Protein AF-A0A7H5EWX8-F1 (afdb_monomer_lite)

Radius of gyration: 34.71 Å; chains: 1; bounding box: 110×54×89 Å

Foldseek 3Di:
DDDDDDDDDDDDDDDDDDDPDDPPDDDPPAPQDDVQLLCVLLLFQWKWKFKDFPLGTPDTDTDHALFPVVRHGADQLFKFFQFQLLQVLLLLLVLLCVQVVLFDQQQQLVVQPNDPLCNVPPLSRRDGLLQLQFQQSQWAQDDPPGTDRVDRGPPAHHHHLPSQQSSQVSSCSSVVHHPFVSCVVPPCVVLVQVSKGQAADPVNVPRYRAADESNHGDPDDDGHHGGRSRTRMMGGNVSVVSRVLCLLVQPSGDPVSSCQQQDFSHDHPPDDAWGGGRSWIWGQDPVGIKTKDWRDPQRKIKIKIDDSVRSIIMIMITRYNSVLLSVVSVCVVSVVDDPSVSVVVPDHHSVPDDGDPQFDLDPAQWAAQDPVDPRNSTHGNDWGADSPSSGTIDGDPDDADQFEEEEEDDAQFADQQCVLLVLLCVLLRHHYFYEYQQQPWGHHNNPDTDGGPYYLVRDDQGLEYEFGDGPCCRQLVDPSNLVSVLVNPVRQAYEYAAVRVSSCVSVVNQALEEWEHAQVCQVVSCVVRVNGHYDRQFQWEAPRHYIYGYDDNSSNLSSLQVSCVRVNNVSSCVSCVVVVNNPDDNPSGHYDDDD

Secondary structure (DSSP, 8-state):
----------------------------SS----HHHHHHHTT-SEEEEEEEETTEEEEEEEEEBS-TTT-PBP-TT-BEE-GGGHHHHHHHHHHHHHHTTS--TTSBGGGT---TTTTTSGGGGG-BHHHHHTT-S---SS-SSS---SS-TTSS----HHHHHHHHHHHHHHHTS-HHHHHIIIIITTTT-TT-BSS--TTHHHHBPPPEETTEE-S-----SS--TTT--EE-HHHHHHHHHHHHTTTTS-HHHHHHHHS--B--TT-SSEEE-SSSEEEEETTEEEEEEEEEETTEEEEEEEETTTTEEEEEEESBTTGGGGHHHHHHHTT----HHHHHTTPPPGGGS---TT-BSS--SEEEPP-SSGGGG-EESS-EE-TTT-PEEEE-SSSPP--EEEEE--TTB-HHHHHHHHHHHHHTT-EEEEE-SSSSPEESSSS-EE--SB-TTTPPP-SEEEE--BSTHHHHT-HHHHHHHHTTTT-SEEEEEGGGHHHHHHTTTTTT-EE---GGGHHHHHHH-TTSEE-SS-SEEE-SSEEEE-SSTHHHHHHHHHHHHHH-HHHHHHHHHHTT-TTPPTT-SEEPPP-

pLDDT: mean 86.32, std 18.25, range [23.39, 98.88]

Sequence (595 aa):
MFPLRTTTFLLLPLLFTLLPGTCVRAQNGGPSPSVDRLIHAASIPGFQGVYFEDGEIVTSLTRGITDADTRRSVTPNTVFSAASLSKPLLAYLTLQLVDAGQMDLDVPLVQYFNYPDVAKDDRHREVTARMVLSHTTGLPNWRDDDLQFRRAPGKKFGYSGEGFVWLQRVVEHLSGKDLQTLAQEKIFTPFGMEHSSFVWKEAFEQDFARPHKVGEPLTVNHKPEYANAAHSLKTTAEDYARFLMALAEGKGLSATSLTNLLTIQSTPKGSEFVHWGLGVGLQESDGGTQFWHWGDNYAFKAYFTVDAEAKRGLVYFANDYNGLSITPDVTDLAQMGSQLGWEWADYKYYKDLPRPKTAINATLPFRCVPCNQSCDTLTYREGGYCYHCGMELIQYEGEPKQYTIAFYLQNGVEVLDFAGPMEVFAYAGFEVFTVSKTRAPIQSQGILTIVPDHDLESAPEADILAFFGGNSGVAADDPDVINWVKARDEADYYFSVCTGAFVLGEAGMLEGQTATTFHRALDRLEERFPNTTVLRDARFVDNGRVITTAGISAGIDGALHLVAKLRGEEAAKRVARYMEYDKWTPGEGVILKEN

Structure (mmCIF, N/CA/C/O backbone):
data_AF-A0A7H5EWX8-F1
#
_entry.id   AF-A0A7H5EWX8-F1
#
loop_
_atom_site.group_PDB
_atom_site.id
_atom_site.type_symbol
_atom_site.label_atom_id
_atom_site.label_alt_id
_atom_site.label_comp_id
_atom_site.label_asym_id
_atom_site.label_entity_id
_atom_site.label_seq_id
_atom_site.pdbx_PDB_ins_code
_atom_site.Cartn_x
_atom_site.Cartn_y
_atom_site.Cartn_z
_atom_site.occupancy
_atom_site.B_iso_or_equiv
_atom_site.auth_seq_id
_atom_site.auth_comp_id
_atom_site.auth_asym_id
_atom_site.auth_atom_id
_atom_site.pdbx_PDB_model_num
ATOM 1 N N . MET A 1 1 ? 79.263 29.250 15.985 1.00 33.47 1 MET A N 1
ATOM 2 C CA . MET A 1 1 ? 78.976 29.377 17.430 1.00 33.47 1 MET A CA 1
ATOM 3 C C . MET A 1 1 ? 77.483 29.625 17.591 1.00 33.47 1 MET A C 1
ATOM 5 O O . MET A 1 1 ? 76.962 30.500 16.918 1.00 33.47 1 MET A O 1
ATOM 9 N N . PHE A 1 2 ? 76.826 28.787 18.393 1.00 36.31 2 PHE A N 1
ATOM 10 C CA . PHE A 1 2 ? 75.406 28.801 18.800 1.00 36.31 2 PHE A CA 1
ATOM 11 C C . PHE A 1 2 ? 74.928 30.182 19.328 1.00 36.31 2 PHE A C 1
ATOM 13 O O . PHE A 1 2 ? 75.788 30.940 19.779 1.00 36.31 2 PHE A O 1
ATOM 20 N N . PRO A 1 3 ? 73.611 30.526 19.311 1.00 41.50 3 PRO A N 1
ATOM 21 C CA . PRO A 1 3 ? 72.613 29.795 20.106 1.00 41.50 3 PRO A CA 1
ATOM 22 C C . PRO A 1 3 ? 71.207 29.582 19.513 1.00 41.50 3 PRO A C 1
ATOM 24 O O . PRO A 1 3 ? 70.765 30.223 18.563 1.00 41.50 3 PRO A O 1
ATOM 27 N N . LEU A 1 4 ? 70.530 28.624 20.156 1.00 33.00 4 LEU A N 1
ATOM 28 C CA . LEU A 1 4 ? 69.146 28.196 19.996 1.00 33.00 4 LEU A CA 1
ATOM 29 C C . LEU A 1 4 ? 68.149 29.366 20.063 1.00 33.00 4 LEU A C 1
ATOM 31 O O . LEU A 1 4 ? 68.252 30.225 20.939 1.00 33.00 4 LEU A O 1
ATOM 35 N N . ARG A 1 5 ? 67.108 29.315 19.223 1.00 33.00 5 ARG A N 1
ATOM 36 C CA . ARG A 1 5 ? 65.834 30.001 19.467 1.00 33.00 5 ARG A CA 1
ATOM 37 C C . ARG A 1 5 ? 64.713 28.974 19.584 1.00 33.00 5 ARG A C 1
ATOM 39 O O . ARG A 1 5 ? 64.455 28.199 18.671 1.00 33.00 5 ARG A O 1
ATOM 46 N N . THR A 1 6 ? 64.100 28.995 20.755 1.00 32.72 6 THR A N 1
ATOM 47 C CA . THR A 1 6 ? 62.894 28.302 21.199 1.00 32.72 6 THR A CA 1
ATOM 48 C C . THR A 1 6 ? 61.713 28.581 20.268 1.00 32.72 6 THR A C 1
ATOM 50 O O . THR A 1 6 ? 61.380 29.735 20.005 1.00 32.72 6 THR A O 1
ATOM 53 N N . THR A 1 7 ? 61.067 27.524 19.778 1.00 32.69 7 THR A N 1
ATOM 54 C CA . THR A 1 7 ? 59.803 27.598 19.034 1.00 32.69 7 THR A CA 1
ATOM 55 C C . THR A 1 7 ? 58.649 27.455 20.024 1.00 32.69 7 THR A C 1
ATOM 57 O O . THR A 1 7 ? 58.449 26.387 20.597 1.00 32.69 7 THR A O 1
ATOM 60 N N . THR A 1 8 ? 57.896 28.530 20.245 1.00 31.61 8 THR A N 1
ATOM 61 C CA . THR A 1 8 ? 56.629 28.497 20.987 1.00 31.61 8 THR A CA 1
ATOM 62 C C . THR A 1 8 ? 55.515 28.183 19.990 1.00 31.61 8 THR A C 1
ATOM 64 O O . THR A 1 8 ? 55.168 29.034 19.174 1.00 31.61 8 THR A O 1
ATOM 67 N N . PHE A 1 9 ? 54.972 26.965 20.015 1.00 29.56 9 PHE A N 1
ATOM 68 C CA . PHE A 1 9 ? 53.756 26.623 19.273 1.00 29.56 9 PHE A CA 1
ATOM 69 C C . PHE A 1 9 ? 52.531 27.097 20.067 1.00 29.56 9 PHE A C 1
ATOM 71 O O . PHE A 1 9 ? 52.294 26.644 21.186 1.00 29.56 9 PHE A O 1
ATOM 78 N N . LEU A 1 10 ? 51.758 28.015 19.485 1.00 29.58 10 LEU A N 1
ATOM 79 C CA . LEU A 1 10 ? 50.400 28.335 19.924 1.00 29.58 10 LEU A CA 1
ATOM 80 C C . LEU A 1 10 ? 49.482 27.147 19.593 1.00 29.58 10 LEU A C 1
ATOM 82 O O . LEU A 1 10 ? 49.271 26.831 18.424 1.00 29.58 10 LEU A O 1
ATOM 86 N N . LEU A 1 11 ? 48.933 26.502 20.622 1.00 28.73 11 LEU A N 1
ATOM 87 C CA . LEU A 1 11 ? 47.839 25.538 20.505 1.00 28.73 11 LEU A CA 1
ATOM 88 C C . LEU A 1 11 ? 46.521 26.300 20.292 1.00 28.73 11 LEU A C 1
ATOM 90 O O . LEU A 1 11 ? 46.000 26.914 21.221 1.00 28.73 11 LEU A O 1
ATOM 94 N N . LEU A 1 12 ? 45.986 26.255 19.069 1.00 28.25 12 LEU A N 1
ATOM 95 C CA . LEU A 1 12 ? 44.577 26.548 18.793 1.00 28.25 12 LEU A CA 1
ATOM 96 C C . LEU A 1 12 ? 43.733 25.341 19.249 1.00 28.25 12 LEU A C 1
ATOM 98 O O . LEU A 1 12 ? 44.067 24.216 18.868 1.00 28.25 12 LEU A O 1
ATOM 102 N N . PRO A 1 13 ? 42.636 25.517 20.005 1.00 29.23 13 PRO A N 1
ATOM 103 C CA . PRO A 1 13 ? 41.723 24.418 20.277 1.00 29.23 13 PRO A CA 1
ATOM 104 C C . PRO A 1 13 ? 40.891 24.139 19.016 1.00 29.23 13 PRO A C 1
ATOM 106 O O . PRO A 1 13 ? 40.099 24.978 18.588 1.00 29.23 13 PRO A O 1
ATOM 109 N N . LEU A 1 14 ? 41.075 22.963 18.408 1.00 29.45 14 LEU A N 1
ATOM 110 C CA . LEU A 1 14 ? 40.146 22.439 17.407 1.00 29.45 14 LEU A CA 1
ATOM 111 C C . LEU A 1 14 ? 38.845 22.038 18.115 1.00 29.45 14 LEU A C 1
ATOM 113 O O . LEU A 1 14 ? 38.812 21.078 18.885 1.00 29.45 14 LEU A O 1
ATOM 117 N N . LEU A 1 15 ? 37.778 22.783 17.836 1.00 27.58 15 LEU A N 1
ATOM 118 C CA . LEU A 1 15 ? 36.404 22.382 18.115 1.00 27.58 15 LEU A CA 1
ATOM 119 C C . LEU A 1 15 ? 36.091 21.142 17.257 1.00 27.58 15 LEU A C 1
ATOM 121 O O . LEU A 1 15 ? 35.953 21.248 16.040 1.00 27.58 15 LEU A O 1
ATOM 125 N N . PHE A 1 16 ? 35.998 19.966 17.878 1.00 26.80 16 PHE A N 1
ATOM 126 C CA . PHE A 1 16 ? 35.422 18.780 17.245 1.00 26.80 16 PHE A CA 1
ATOM 127 C C . PHE A 1 16 ? 33.897 18.934 17.247 1.00 26.80 16 PHE A C 1
ATOM 129 O O . PHE A 1 16 ? 33.240 18.714 18.263 1.00 26.80 16 PHE A O 1
ATOM 136 N N . THR A 1 17 ? 33.322 19.332 16.115 1.00 29.05 17 THR A N 1
ATOM 137 C CA . THR A 1 17 ? 31.894 19.148 15.858 1.00 29.05 17 THR A CA 1
ATOM 138 C C . THR A 1 17 ? 31.647 17.663 15.595 1.00 29.05 17 THR A C 1
ATOM 140 O O . THR A 1 17 ? 31.994 17.124 14.547 1.00 29.05 17 THR A O 1
ATOM 143 N N . LEU A 1 18 ? 31.079 16.981 16.590 1.00 28.73 18 LEU A N 1
ATOM 144 C CA . LEU A 1 18 ? 30.515 15.640 16.450 1.00 28.73 18 LEU A CA 1
ATOM 145 C C . LEU A 1 18 ? 29.303 15.719 15.511 1.00 28.73 18 LEU A C 1
ATOM 147 O O . LEU A 1 18 ? 28.210 16.094 15.926 1.00 28.73 18 LEU A O 1
ATOM 151 N N . LEU A 1 19 ? 29.509 15.389 14.238 1.00 28.83 19 LEU A N 1
ATOM 152 C CA . LEU A 1 19 ? 28.422 15.009 13.339 1.00 28.83 19 LEU A CA 1
ATOM 153 C C . LEU A 1 19 ? 27.905 13.625 13.777 1.00 28.83 19 LEU A C 1
ATOM 155 O O . LEU A 1 19 ? 28.728 12.731 13.999 1.00 28.83 19 LEU A O 1
ATOM 159 N N . PRO A 1 20 ? 26.584 13.417 13.922 1.00 28.72 20 PRO A N 1
ATOM 160 C CA . PRO A 1 20 ? 26.044 12.099 14.215 1.00 28.72 20 PRO A CA 1
ATOM 161 C C . PRO A 1 20 ? 26.358 11.169 13.040 1.00 28.72 20 PRO A C 1
ATOM 163 O O . PRO A 1 20 ? 25.996 11.437 11.895 1.00 28.72 20 PRO A O 1
ATOM 166 N N . GLY A 1 21 ? 27.078 10.086 13.330 1.00 26.52 21 GLY A N 1
ATOM 167 C CA . GLY A 1 21 ? 27.364 9.035 12.367 1.00 26.52 21 GLY A CA 1
ATOM 168 C C . GLY A 1 21 ? 26.065 8.368 11.936 1.00 26.52 21 GLY A C 1
ATOM 169 O O . GLY A 1 21 ? 25.479 7.591 12.685 1.00 26.52 21 GLY A O 1
ATOM 170 N N . THR A 1 22 ? 25.622 8.660 10.717 1.00 28.00 22 THR A N 1
ATOM 171 C CA . THR A 1 22 ? 24.598 7.878 10.032 1.00 28.00 22 THR A CA 1
ATOM 172 C C . THR A 1 22 ? 25.166 6.490 9.777 1.00 28.00 22 THR A C 1
ATOM 174 O O . THR A 1 22 ? 26.030 6.300 8.918 1.00 28.00 22 THR A O 1
ATOM 177 N N . CYS A 1 23 ? 24.701 5.513 10.547 1.00 23.39 23 CYS A N 1
ATOM 178 C CA . CYS A 1 23 ? 24.925 4.107 10.263 1.00 23.39 23 CYS A CA 1
ATOM 179 C C . CYS A 1 23 ? 24.131 3.768 8.990 1.00 23.39 23 CYS A C 1
ATOM 181 O O . CYS A 1 23 ? 22.933 3.495 9.045 1.00 23.39 23 CYS A O 1
ATOM 183 N N . VAL A 1 24 ? 24.774 3.865 7.824 1.00 26.06 24 VAL A N 1
ATOM 184 C CA . VAL A 1 24 ? 24.198 3.413 6.554 1.00 26.06 24 VAL A CA 1
ATOM 185 C C . VAL A 1 24 ? 24.156 1.890 6.602 1.00 26.06 24 VAL A C 1
ATOM 187 O O . VAL A 1 24 ? 25.162 1.206 6.417 1.00 26.06 24 VAL A O 1
ATOM 190 N N . ARG A 1 25 ? 22.976 1.353 6.909 1.00 25.70 25 ARG A N 1
ATOM 191 C CA . ARG A 1 25 ? 22.674 -0.070 6.775 1.00 25.70 25 ARG A CA 1
ATOM 192 C C . ARG A 1 25 ? 22.778 -0.415 5.288 1.00 25.70 25 ARG A C 1
ATOM 194 O O . ARG A 1 25 ? 22.134 0.232 4.466 1.00 25.70 25 ARG A O 1
ATOM 201 N N . ALA A 1 26 ? 23.606 -1.402 4.949 1.00 24.80 26 ALA A N 1
ATOM 202 C CA . ALA A 1 26 ? 23.754 -1.905 3.588 1.00 24.80 26 ALA A CA 1
ATOM 203 C C . ALA A 1 26 ? 22.376 -2.284 3.017 1.00 24.80 26 ALA A C 1
ATOM 205 O O . ALA A 1 26 ? 21.754 -3.249 3.464 1.00 24.80 26 ALA A O 1
ATOM 206 N N . GLN A 1 27 ? 21.885 -1.495 2.061 1.00 27.73 27 GLN A N 1
ATOM 207 C CA . GLN A 1 27 ? 20.705 -1.836 1.280 1.00 27.73 27 GLN A CA 1
ATOM 208 C C . GLN A 1 27 ? 21.144 -2.818 0.196 1.00 27.73 27 GLN A C 1
ATOM 210 O O . GLN A 1 27 ? 21.982 -2.500 -0.645 1.00 27.73 27 GLN A O 1
ATOM 215 N N . ASN A 1 28 ? 20.600 -4.034 0.238 1.00 28.86 28 ASN A N 1
ATOM 216 C CA . ASN A 1 28 ? 20.711 -4.986 -0.860 1.00 28.86 28 ASN A CA 1
ATOM 217 C C . ASN A 1 28 ? 20.189 -4.309 -2.138 1.00 28.86 28 ASN A C 1
ATOM 219 O O . ASN A 1 28 ? 19.021 -3.926 -2.192 1.00 28.86 28 ASN A O 1
ATOM 223 N N . GLY A 1 29 ? 21.069 -4.134 -3.128 1.00 26.72 29 GLY A N 1
ATOM 224 C CA . GLY A 1 29 ? 20.870 -3.337 -4.344 1.00 26.72 29 GLY A CA 1
ATOM 225 C C . GLY A 1 29 ? 19.868 -3.910 -5.350 1.00 26.72 29 GLY A C 1
ATOM 226 O O . GLY A 1 29 ? 20.226 -4.209 -6.484 1.00 26.72 29 GLY A O 1
ATOM 227 N N . GLY A 1 30 ? 18.607 -4.050 -4.945 1.00 26.92 30 GLY A N 1
ATOM 228 C CA . GLY A 1 30 ? 17.463 -4.122 -5.852 1.00 26.92 30 GLY A CA 1
ATOM 229 C C . GLY A 1 30 ? 16.828 -2.736 -6.043 1.00 26.92 30 GLY A C 1
ATOM 230 O O . GLY A 1 30 ? 17.059 -1.834 -5.237 1.00 26.92 30 GLY A O 1
ATOM 231 N N . PRO A 1 31 ? 16.010 -2.519 -7.088 1.00 34.41 31 PRO A N 1
ATOM 232 C CA . PRO A 1 31 ? 15.241 -1.282 -7.214 1.00 34.41 31 PRO A CA 1
ATOM 233 C C . PRO A 1 31 ? 14.299 -1.117 -6.008 1.00 34.41 31 PRO A C 1
ATOM 235 O O . PRO A 1 31 ? 13.549 -2.049 -5.718 1.00 34.41 31 PRO A O 1
ATOM 238 N N . SER A 1 32 ? 14.269 0.058 -5.358 1.00 38.84 32 SER A N 1
ATOM 239 C CA . SER A 1 32 ? 13.333 0.371 -4.258 1.00 38.84 32 SER A CA 1
ATOM 240 C C . SER A 1 32 ? 11.912 -0.067 -4.624 1.00 38.84 32 SER A C 1
ATOM 242 O O . SER A 1 32 ? 11.487 0.249 -5.739 1.00 38.84 32 SER A O 1
ATOM 244 N N . PRO A 1 33 ? 11.197 -0.837 -3.785 1.00 56.09 33 PRO A N 1
ATOM 245 C CA . PRO A 1 33 ? 9.881 -1.361 -4.141 1.00 56.09 33 PRO A CA 1
ATOM 246 C C . PRO A 1 33 ? 8.909 -0.212 -4.447 1.00 56.09 33 PRO A C 1
ATOM 248 O O . PRO A 1 33 ? 8.940 0.819 -3.796 1.00 56.09 33 PRO A O 1
ATOM 251 N N . SER A 1 34 ? 8.054 -0.350 -5.458 1.00 79.50 34 SER A N 1
ATOM 252 C CA . SER A 1 34 ? 6.847 0.479 -5.569 1.00 79.50 34 SER A CA 1
ATOM 253 C C . SER A 1 34 ? 5.681 -0.308 -4.983 1.00 79.50 34 SER A C 1
ATOM 255 O O . SER A 1 34 ? 5.715 -1.540 -4.994 1.00 79.50 34 SER A O 1
ATOM 257 N N . VAL A 1 35 ? 4.625 0.365 -4.519 1.00 83.56 35 VAL A N 1
ATOM 258 C CA . VAL A 1 35 ? 3.410 -0.335 -4.064 1.00 83.56 35 VAL A CA 1
ATOM 259 C C . VAL A 1 35 ? 2.872 -1.269 -5.155 1.00 83.56 35 VAL A C 1
ATOM 261 O O . VAL A 1 35 ? 2.474 -2.385 -4.843 1.00 83.56 35 VAL A O 1
ATOM 264 N N . ASP A 1 36 ? 2.984 -0.883 -6.430 1.00 78.88 36 ASP A N 1
ATOM 265 C CA . ASP A 1 36 ? 2.676 -1.729 -7.594 1.00 78.88 36 ASP A CA 1
ATOM 266 C C . ASP A 1 36 ? 3.410 -3.074 -7.586 1.00 78.88 36 ASP A C 1
ATOM 268 O O . ASP A 1 36 ? 2.811 -4.133 -7.785 1.00 78.88 36 ASP A O 1
ATOM 272 N N . ARG A 1 37 ? 4.712 -3.051 -7.290 1.00 77.06 37 ARG A N 1
ATOM 273 C CA . ARG A 1 37 ? 5.516 -4.272 -7.190 1.00 77.06 37 ARG A CA 1
ATOM 274 C C . ARG A 1 37 ? 5.138 -5.102 -5.971 1.00 77.06 37 ARG A C 1
ATOM 276 O O . ARG A 1 37 ? 5.120 -6.326 -6.068 1.00 77.06 37 ARG A O 1
ATOM 283 N N . LEU A 1 38 ? 4.801 -4.459 -4.854 1.00 85.69 38 LEU A N 1
ATOM 284 C CA . LEU A 1 38 ? 4.395 -5.144 -3.625 1.00 85.69 38 LEU A CA 1
ATOM 285 C C . LEU A 1 38 ? 3.068 -5.881 -3.797 1.00 85.69 38 LEU A C 1
ATOM 287 O O . LEU A 1 38 ? 2.997 -7.076 -3.512 1.00 85.69 38 LEU A O 1
ATOM 291 N N . ILE A 1 39 ? 2.036 -5.203 -4.310 1.00 86.56 39 ILE A N 1
ATOM 292 C CA . ILE A 1 39 ? 0.724 -5.827 -4.520 1.00 86.56 39 ILE A CA 1
ATOM 293 C C . ILE A 1 39 ? 0.817 -6.967 -5.532 1.00 86.56 39 ILE A C 1
ATOM 295 O O . ILE A 1 39 ? 0.199 -8.010 -5.336 1.00 86.56 39 ILE A O 1
ATOM 299 N N . HIS A 1 40 ? 1.654 -6.822 -6.562 1.00 78.69 40 HIS A N 1
ATOM 300 C CA . HIS A 1 40 ? 1.853 -7.876 -7.540 1.00 78.69 40 HIS A CA 1
ATOM 301 C C . HIS A 1 40 ? 2.589 -9.075 -6.930 1.00 78.69 40 HIS A C 1
ATOM 303 O O . HIS A 1 40 ? 2.107 -10.204 -7.015 1.00 78.69 40 HIS A O 1
ATOM 309 N N . ALA A 1 41 ? 3.717 -8.844 -6.250 1.00 77.62 41 ALA A N 1
ATOM 310 C CA . ALA A 1 41 ? 4.499 -9.901 -5.606 1.00 77.62 41 ALA A CA 1
ATOM 311 C C . ALA A 1 41 ? 3.682 -10.682 -4.565 1.00 77.62 41 ALA A C 1
ATOM 313 O O . ALA A 1 41 ? 3.824 -11.898 -4.450 1.00 77.62 41 ALA A O 1
ATOM 314 N N . ALA A 1 42 ? 2.790 -9.998 -3.848 1.00 85.31 42 ALA A N 1
ATOM 315 C CA . ALA A 1 42 ? 1.895 -10.600 -2.870 1.00 85.31 42 ALA A CA 1
ATOM 316 C C . ALA A 1 42 ? 0.583 -11.141 -3.469 1.00 85.31 42 ALA A C 1
ATOM 318 O O . ALA A 1 42 ? -0.224 -11.699 -2.729 1.00 85.31 42 ALA A O 1
ATOM 319 N N . SER A 1 43 ? 0.358 -11.023 -4.784 1.00 85.38 43 SER A N 1
ATOM 320 C CA . SER A 1 43 ? -0.892 -11.435 -5.452 1.00 85.38 43 SER A CA 1
ATOM 321 C C . SER A 1 43 ? -2.145 -10.798 -4.841 1.00 85.38 43 SER A C 1
ATOM 323 O O . SER A 1 43 ? -3.154 -11.465 -4.633 1.00 85.38 43 SER A O 1
ATOM 325 N N . ILE A 1 44 ? -2.062 -9.505 -4.531 1.00 90.81 44 ILE A N 1
ATOM 326 C CA . ILE A 1 44 ? -3.157 -8.682 -4.017 1.00 90.81 44 ILE A CA 1
ATOM 327 C C . ILE A 1 44 ? -3.848 -8.014 -5.218 1.00 90.81 44 ILE A C 1
ATOM 329 O O . ILE A 1 44 ? -3.225 -7.161 -5.855 1.00 90.81 44 ILE A O 1
ATOM 333 N N . PRO A 1 45 ? -5.109 -8.357 -5.547 1.00 89.56 45 PRO A N 1
ATOM 334 C CA . PRO A 1 45 ? -5.773 -7.820 -6.733 1.00 89.56 45 PRO A CA 1
ATOM 335 C C . PRO A 1 45 ? -6.068 -6.335 -6.662 1.00 89.56 45 PRO A C 1
ATOM 337 O O . PRO A 1 45 ? -5.914 -5.668 -7.673 1.00 89.56 45 PRO A O 1
ATOM 340 N N . GLY A 1 46 ? -6.487 -5.818 -5.512 1.00 93.69 46 GLY A N 1
ATOM 341 C CA . GLY A 1 46 ? -6.940 -4.444 -5.340 1.00 93.69 46 GLY A CA 1
ATOM 342 C C . GLY A 1 46 ? -6.411 -3.824 -4.054 1.00 93.69 46 GLY A C 1
ATOM 343 O O . GLY A 1 46 ? -6.421 -4.444 -2.988 1.00 93.69 46 GLY A O 1
ATOM 344 N N . PHE A 1 47 ? -5.963 -2.576 -4.165 1.00 96.94 47 PHE A N 1
ATOM 345 C CA . PHE A 1 47 ? -5.339 -1.825 -3.084 1.00 96.94 47 PHE A CA 1
ATOM 346 C C . PHE A 1 47 ? -5.747 -0.349 -3.129 1.00 96.94 47 PHE A C 1
ATOM 348 O O . PHE A 1 47 ? -5.734 0.279 -4.191 1.00 96.94 47 PHE A O 1
ATOM 355 N N . GLN A 1 48 ? -6.046 0.214 -1.961 1.00 97.75 48 GLN A N 1
ATOM 356 C CA . GLN A 1 48 ? -6.097 1.656 -1.729 1.00 97.75 48 GLN A CA 1
ATOM 357 C C . GLN A 1 48 ? -5.164 2.026 -0.584 1.00 97.75 48 GLN A C 1
ATOM 359 O O . GLN A 1 48 ? -5.222 1.388 0.460 1.00 97.75 48 GLN A O 1
ATOM 364 N N . GLY A 1 49 ? -4.370 3.082 -0.732 1.00 97.69 49 GLY A N 1
ATOM 365 C CA . GLY A 1 49 ? -3.510 3.592 0.332 1.00 97.69 49 GLY A CA 1
ATOM 366 C C . GLY A 1 49 ? -3.436 5.110 0.323 1.00 97.69 49 GLY A C 1
ATOM 367 O O . GLY A 1 49 ? -3.450 5.725 -0.739 1.00 97.69 49 GLY A O 1
ATOM 368 N N . VAL A 1 50 ? -3.354 5.704 1.507 1.00 98.25 50 VAL A N 1
ATOM 369 C CA . VAL A 1 50 ? -3.227 7.145 1.706 1.00 98.25 50 VAL A CA 1
ATOM 370 C C . VAL A 1 50 ? -2.096 7.419 2.684 1.00 98.25 50 VAL A C 1
ATOM 372 O O . VAL A 1 50 ? -2.077 6.856 3.778 1.00 98.25 50 VAL A O 1
ATOM 375 N N . TYR A 1 51 ? -1.183 8.300 2.282 1.00 98.00 51 TYR A N 1
ATOM 376 C CA . TYR A 1 51 ? -0.218 8.949 3.163 1.00 98.00 51 TYR A CA 1
ATOM 377 C C . TYR A 1 51 ? -0.636 10.408 3.352 1.00 98.00 51 TYR A C 1
ATOM 379 O O . TYR A 1 51 ? -0.964 11.102 2.382 1.00 98.00 51 TYR A O 1
ATOM 387 N N . PHE A 1 52 ? -0.639 10.857 4.600 1.00 97.56 52 PHE A N 1
ATOM 388 C CA . PHE A 1 52 ? -0.986 12.218 4.978 1.00 97.56 52 PHE A CA 1
ATOM 389 C C . PHE A 1 52 ? 0.075 12.804 5.904 1.00 97.56 52 PHE A C 1
ATOM 391 O O . PHE A 1 52 ? 0.727 12.074 6.652 1.00 97.56 52 PHE A O 1
ATOM 398 N N . GLU A 1 53 ? 0.215 14.122 5.865 1.00 96.25 53 GLU A N 1
ATOM 399 C CA . GLU A 1 53 ? 1.162 14.891 6.667 1.00 96.25 53 GLU A CA 1
ATOM 400 C C . GLU A 1 53 ? 0.598 16.297 6.885 1.00 96.25 53 GLU A C 1
ATOM 402 O O . GLU A 1 53 ? -0.062 16.846 6.003 1.00 96.25 53 GLU A O 1
ATOM 407 N N . ASP A 1 54 ? 0.795 16.852 8.080 1.00 94.12 54 ASP A N 1
ATOM 408 C CA . ASP A 1 54 ? 0.340 18.195 8.462 1.00 94.12 54 ASP A CA 1
ATOM 409 C C . ASP A 1 54 ? -1.159 18.462 8.209 1.00 94.12 54 ASP A C 1
ATOM 411 O O . ASP A 1 54 ? -1.576 19.580 7.906 1.00 94.12 54 ASP A O 1
ATOM 415 N N . GLY A 1 55 ? -1.988 17.427 8.383 1.00 91.88 55 GLY A N 1
ATOM 416 C CA . GLY A 1 55 ? -3.444 17.516 8.232 1.00 91.88 55 GLY A CA 1
ATOM 417 C C . GLY A 1 55 ? -3.939 17.480 6.782 1.00 91.88 55 GLY A C 1
ATOM 418 O O . GLY A 1 55 ? -5.132 17.677 6.552 1.00 91.88 55 GLY A O 1
ATOM 419 N N . GLU A 1 56 ? -3.058 17.189 5.822 1.00 94.94 56 GLU A N 1
ATOM 420 C CA . GLU A 1 56 ? -3.372 17.121 4.396 1.00 94.94 56 GLU A CA 1
ATOM 421 C C . GLU A 1 56 ? -3.003 15.756 3.798 1.00 94.94 56 GLU A C 1
ATOM 423 O O . GLU A 1 56 ? -2.012 15.121 4.167 1.00 94.94 56 GLU A O 1
ATOM 428 N N . ILE A 1 57 ? -3.790 15.299 2.821 1.00 96.06 57 ILE A N 1
ATOM 429 C CA . ILE A 1 57 ? -3.463 14.094 2.050 1.00 96.06 57 ILE A CA 1
ATOM 430 C C . ILE A 1 57 ? -2.350 14.442 1.058 1.00 96.06 57 ILE A C 1
ATOM 432 O O . ILE A 1 57 ? -2.577 15.141 0.073 1.00 96.06 57 ILE A O 1
ATOM 436 N N . VAL A 1 58 ? -1.151 13.912 1.297 1.00 95.81 58 VAL A N 1
ATOM 437 C CA . VAL A 1 58 ? 0.021 14.114 0.431 1.00 95.81 58 VAL A CA 1
ATOM 438 C C . VAL A 1 58 ? 0.019 13.124 -0.730 1.00 95.81 58 VAL A C 1
ATOM 440 O O . VAL A 1 58 ? 0.445 13.438 -1.840 1.00 95.81 58 VAL A O 1
ATOM 443 N N . THR A 1 59 ? -0.445 11.896 -0.498 1.00 93.31 59 THR A N 1
ATOM 444 C CA . THR A 1 59 ? -0.527 10.866 -1.537 1.00 93.31 59 THR A CA 1
ATOM 445 C C . THR A 1 59 ? -1.775 10.022 -1.346 1.00 93.31 59 THR A C 1
ATOM 447 O O . THR A 1 59 ? -1.999 9.474 -0.271 1.00 93.31 59 THR A O 1
ATOM 450 N N . SER A 1 60 ? -2.548 9.871 -2.422 1.00 94.44 60 SER A N 1
ATOM 451 C CA . SER A 1 60 ? -3.655 8.920 -2.535 1.00 94.44 60 SER A CA 1
ATOM 452 C C . SER A 1 60 ? -3.350 7.956 -3.677 1.00 94.44 60 SER A C 1
ATOM 454 O O . SER A 1 60 ? -3.073 8.368 -4.806 1.00 94.44 60 SER A O 1
ATOM 456 N N . LEU A 1 61 ? -3.338 6.662 -3.372 1.00 92.88 61 LEU A N 1
ATOM 457 C CA . LEU A 1 61 ? -2.952 5.606 -4.291 1.00 92.88 61 LEU A CA 1
ATOM 458 C C . LEU A 1 61 ? -4.080 4.590 -4.424 1.00 92.88 61 LEU A C 1
ATOM 460 O O . LEU A 1 61 ? -4.513 3.987 -3.447 1.00 92.88 61 LEU A O 1
ATOM 464 N N . THR A 1 62 ? -4.500 4.342 -5.658 1.00 93.06 62 THR A N 1
ATOM 465 C CA . THR A 1 62 ? -5.431 3.268 -6.019 1.00 93.06 62 THR A CA 1
ATOM 466 C C . THR A 1 62 ? -4.740 2.368 -7.021 1.00 93.06 62 THR A C 1
ATOM 468 O O . THR A 1 62 ? -4.105 2.866 -7.956 1.00 93.06 62 THR A O 1
ATOM 471 N N . ARG A 1 63 ? -4.792 1.052 -6.804 1.00 91.94 63 ARG A N 1
ATOM 472 C CA . ARG A 1 63 ? -4.152 0.070 -7.681 1.00 91.94 63 ARG A CA 1
ATOM 473 C C . ARG A 1 63 ? -4.970 -1.195 -7.835 1.00 91.94 63 ARG A C 1
ATOM 475 O O . ARG A 1 63 ? -5.647 -1.635 -6.907 1.00 91.94 63 ARG A O 1
ATOM 482 N N . GLY A 1 64 ? -4.830 -1.789 -9.016 1.00 88.06 64 GLY A N 1
ATOM 483 C CA . GLY A 1 64 ? -5.402 -3.081 -9.341 1.00 88.06 64 GLY A CA 1
ATOM 484 C C . GLY A 1 64 ? -6.914 -3.044 -9.566 1.00 88.06 64 GLY A C 1
ATOM 485 O O . GLY A 1 64 ? -7.457 -2.055 -10.064 1.00 88.06 64 GLY A O 1
ATOM 486 N N . ILE A 1 65 ? -7.588 -4.141 -9.241 1.00 88.19 65 ILE A N 1
ATOM 487 C CA . ILE A 1 65 ? -8.988 -4.406 -9.570 1.00 88.19 65 ILE A CA 1
ATOM 488 C C . ILE A 1 65 ? -9.842 -4.658 -8.327 1.00 88.19 65 ILE A C 1
ATOM 490 O O . ILE A 1 65 ? -9.407 -5.249 -7.338 1.00 88.19 65 ILE A O 1
ATOM 494 N N . THR A 1 66 ? -11.097 -4.226 -8.395 1.00 87.81 66 THR A N 1
ATOM 495 C CA . THR A 1 66 ? -12.108 -4.518 -7.381 1.00 87.81 66 THR A CA 1
ATOM 496 C C . THR A 1 66 ? -12.549 -5.975 -7.446 1.00 87.81 66 THR A C 1
ATOM 498 O O . THR A 1 66 ? -12.933 -6.523 -6.422 1.00 87.81 66 THR A O 1
ATOM 501 N N . ASP A 1 67 ? -12.488 -6.608 -8.618 1.00 78.94 67 ASP A N 1
ATOM 502 C CA . ASP A 1 67 ? -13.039 -7.935 -8.893 1.00 78.94 67 ASP A CA 1
ATOM 503 C C . ASP A 1 67 ? -12.286 -8.587 -10.063 1.00 78.94 67 ASP A C 1
ATOM 505 O O . ASP A 1 67 ? -12.193 -7.994 -11.139 1.00 78.94 67 ASP A O 1
ATOM 509 N N . ALA A 1 68 ? -11.758 -9.795 -9.857 1.00 72.00 68 ALA A N 1
ATOM 510 C CA . ALA A 1 68 ? -11.061 -10.578 -10.876 1.00 72.00 68 ALA A CA 1
ATOM 511 C C . ALA A 1 68 ? -11.949 -10.997 -12.059 1.00 72.00 68 ALA A C 1
ATOM 513 O O . ALA A 1 68 ? -11.450 -11.056 -13.183 1.00 72.00 68 ALA A O 1
ATOM 514 N N . ASP A 1 69 ? -13.251 -11.209 -11.844 1.00 70.69 69 ASP A N 1
ATOM 515 C CA . ASP A 1 69 ? -14.177 -11.626 -12.903 1.00 70.69 69 ASP A CA 1
ATOM 516 C C . ASP A 1 69 ? -14.513 -10.458 -13.836 1.00 70.69 69 ASP A C 1
ATOM 518 O O . ASP A 1 69 ? -14.494 -10.585 -15.060 1.00 70.69 69 ASP A O 1
ATOM 522 N N . THR A 1 70 ? -14.831 -9.295 -13.260 1.00 75.94 70 THR A N 1
ATOM 523 C CA . THR A 1 70 ? -15.229 -8.107 -14.037 1.00 75.94 70 THR A CA 1
ATOM 524 C C . THR A 1 70 ? -14.051 -7.218 -14.430 1.00 75.94 70 THR A C 1
ATOM 526 O O . THR A 1 70 ? -14.211 -6.348 -15.286 1.00 75.94 70 THR A O 1
ATOM 529 N N . ARG A 1 71 ? -12.879 -7.418 -13.810 1.00 78.25 71 ARG A N 1
ATOM 530 C CA . ARG A 1 71 ? -11.643 -6.631 -13.976 1.00 78.25 71 ARG A CA 1
ATOM 531 C C . ARG A 1 71 ? -11.837 -5.119 -13.823 1.00 78.25 71 ARG A C 1
ATOM 533 O O . ARG A 1 71 ? -11.068 -4.330 -14.369 1.00 78.25 71 ARG A O 1
ATOM 540 N N . ARG A 1 72 ? -12.860 -4.698 -13.073 1.00 83.75 72 ARG A N 1
ATOM 541 C CA . ARG A 1 72 ? -13.115 -3.282 -12.780 1.00 83.75 72 ARG A CA 1
ATOM 542 C C . ARG A 1 72 ? -11.962 -2.727 -11.951 1.00 83.75 72 ARG A C 1
ATOM 544 O O . ARG A 1 72 ? -11.581 -3.336 -10.960 1.00 83.75 72 ARG A O 1
ATOM 551 N N . SER A 1 73 ? -11.418 -1.580 -12.340 1.00 89.25 73 SER A N 1
ATOM 552 C CA . SER A 1 73 ? -10.314 -0.944 -11.617 1.00 89.25 73 SER A CA 1
ATOM 553 C C . SER A 1 73 ? -10.741 -0.442 -10.242 1.00 89.25 73 SER A C 1
ATOM 555 O O . SER A 1 73 ? -11.850 0.068 -10.082 1.00 89.25 73 SER A O 1
ATOM 557 N N . VAL A 1 74 ? -9.836 -0.532 -9.268 1.00 92.81 74 VAL A N 1
ATOM 558 C CA . VAL A 1 74 ? -9.970 0.210 -8.010 1.00 92.81 74 VAL A CA 1
ATOM 559 C C . VAL A 1 74 ? -9.881 1.706 -8.315 1.00 92.81 74 VAL A C 1
ATOM 561 O O . VAL A 1 74 ? -8.964 2.161 -8.994 1.00 92.81 74 VAL A O 1
ATOM 564 N N . THR A 1 75 ? -10.832 2.470 -7.798 1.00 93.31 75 THR A N 1
ATOM 565 C CA . THR A 1 75 ? -10.920 3.937 -7.881 1.00 93.31 75 THR A CA 1
ATOM 566 C C . THR A 1 75 ? -10.849 4.533 -6.476 1.00 93.31 75 THR A C 1
ATOM 568 O O . THR A 1 75 ? -11.027 3.776 -5.524 1.00 93.31 75 THR A O 1
ATOM 571 N N . PRO A 1 76 ? -10.652 5.852 -6.284 1.00 92.94 76 PRO A N 1
ATOM 572 C CA . PRO A 1 76 ? -10.689 6.470 -4.948 1.00 92.94 76 PRO A CA 1
ATOM 573 C C . PRO A 1 76 ? -12.006 6.239 -4.187 1.00 92.94 76 PRO A C 1
ATOM 575 O O . PRO A 1 76 ? -12.007 6.123 -2.964 1.00 92.94 76 PRO A O 1
ATOM 578 N N . ASN A 1 77 ? -13.113 6.064 -4.913 1.00 94.88 77 ASN A N 1
ATOM 579 C CA . ASN A 1 77 ? -14.440 5.819 -4.340 1.00 94.88 77 ASN A CA 1
ATOM 580 C C . ASN A 1 77 ? -14.704 4.337 -4.041 1.00 94.88 77 ASN A C 1
ATOM 582 O O . ASN A 1 77 ? -15.751 3.999 -3.495 1.00 94.88 77 ASN A O 1
ATOM 586 N N . THR A 1 78 ? -13.780 3.438 -4.401 1.00 96.50 78 THR A N 1
ATOM 587 C CA . THR A 1 78 ? -13.950 2.008 -4.137 1.00 96.50 78 THR A CA 1
ATOM 588 C C . THR A 1 78 ? -13.960 1.738 -2.636 1.00 96.50 78 THR A C 1
ATOM 590 O O . THR A 1 78 ? -12.994 2.016 -1.931 1.00 96.50 78 THR A O 1
ATOM 593 N N . VAL A 1 79 ? -15.040 1.142 -2.152 1.00 97.00 79 VAL A N 1
ATOM 594 C CA . VAL A 1 79 ? -15.270 0.848 -0.743 1.00 97.00 79 VAL A CA 1
ATOM 595 C C . VAL A 1 79 ? -14.693 -0.521 -0.386 1.00 97.00 79 VAL A C 1
ATOM 597 O O . VAL A 1 79 ? -14.968 -1.523 -1.045 1.00 97.00 79 VAL A O 1
ATOM 600 N N . PHE A 1 80 ? -13.931 -0.581 0.703 1.00 97.44 80 PHE A N 1
ATOM 601 C CA . PHE A 1 80 ? -13.354 -1.800 1.266 1.00 97.44 80 PHE A CA 1
ATOM 602 C C . PHE A 1 80 ? -13.988 -2.122 2.621 1.00 97.44 80 PHE A C 1
ATOM 604 O O . PHE A 1 80 ? -14.537 -1.258 3.309 1.00 97.44 80 PHE A O 1
ATOM 611 N N . SER A 1 81 ? -13.904 -3.387 3.043 1.00 96.56 81 SER A N 1
ATOM 612 C CA . SER A 1 81 ? -14.234 -3.751 4.421 1.00 96.56 81 SER A CA 1
ATOM 613 C C . SER A 1 81 ? -13.083 -3.394 5.355 1.00 96.56 81 SER A C 1
ATOM 615 O O . SER A 1 81 ? -11.995 -3.945 5.230 1.00 96.56 81 SER A O 1
ATOM 617 N N . ALA A 1 82 ? -13.347 -2.542 6.344 1.00 97.25 82 ALA A N 1
ATOM 618 C CA . ALA A 1 82 ? -12.332 -2.071 7.283 1.00 97.25 82 ALA A CA 1
ATOM 619 C C . ALA A 1 82 ? -12.011 -3.065 8.406 1.00 97.25 82 ALA A C 1
ATOM 621 O O . ALA A 1 82 ? -10.992 -2.938 9.084 1.00 97.25 82 ALA A O 1
ATOM 622 N N . ALA A 1 83 ? -12.873 -4.065 8.615 1.00 95.81 83 ALA A N 1
ATOM 623 C CA . ALA A 1 83 ? -12.700 -5.050 9.677 1.00 95.81 83 ALA A CA 1
ATOM 624 C C . ALA A 1 83 ? -12.493 -4.351 11.035 1.00 95.81 83 ALA A C 1
ATOM 626 O O . ALA A 1 83 ? -13.241 -3.430 11.378 1.00 95.81 83 ALA A O 1
ATOM 627 N N . SER A 1 84 ? -11.485 -4.762 11.805 1.00 97.94 84 SER A N 1
ATOM 628 C CA . SER A 1 84 ? -11.206 -4.233 13.143 1.00 97.94 84 SER A CA 1
ATOM 629 C C . SER A 1 84 ? -10.895 -2.736 13.219 1.00 97.94 84 SER A C 1
ATOM 631 O O . SER A 1 84 ? -10.993 -2.189 14.313 1.00 97.94 84 SER A O 1
ATOM 633 N N . LEU A 1 85 ? -10.645 -2.045 12.102 1.00 98.50 85 LEU A N 1
ATOM 634 C CA . LEU A 1 85 ? -10.589 -0.574 12.071 1.00 98.50 85 LEU A CA 1
ATOM 635 C C . LEU A 1 85 ? -11.949 0.080 12.408 1.00 98.50 85 LEU A C 1
ATOM 637 O O . LEU A 1 85 ? -12.038 1.278 12.629 1.00 98.50 85 LEU A O 1
ATOM 641 N N . SER A 1 86 ? -13.013 -0.710 12.547 1.00 98.62 86 SER A N 1
ATOM 642 C CA . SER A 1 86 ? -14.279 -0.294 13.164 1.00 98.62 86 SER A CA 1
ATOM 643 C C . SER A 1 86 ? -14.123 0.171 14.626 1.00 98.62 86 SER A C 1
ATOM 645 O O . SER A 1 86 ? -14.848 1.055 15.084 1.00 98.62 86 SER A O 1
ATOM 647 N N . LYS A 1 87 ? -13.177 -0.419 15.370 1.00 98.81 87 LYS A N 1
ATOM 648 C CA . LYS A 1 87 ? -13.027 -0.247 16.824 1.00 98.81 87 LYS A CA 1
ATOM 649 C C . LYS A 1 87 ? -12.555 1.153 17.241 1.00 98.81 87 LYS A C 1
ATOM 651 O O . LYS A 1 87 ? -13.165 1.701 18.161 1.00 98.81 87 LYS A O 1
ATOM 656 N N . PRO A 1 88 ? -11.554 1.769 16.578 1.00 98.81 88 PRO A N 1
ATOM 657 C CA . PRO A 1 88 ? -11.186 3.162 16.830 1.00 98.81 88 PRO A CA 1
ATOM 658 C C . PRO A 1 88 ? -12.361 4.146 16.751 1.00 98.81 88 PRO A C 1
ATOM 660 O O . PRO A 1 88 ? -12.439 5.065 17.563 1.00 98.81 88 PRO A O 1
ATOM 663 N N . LEU A 1 89 ? -13.316 3.935 15.838 1.00 98.81 89 LEU A N 1
ATOM 664 C CA . LEU A 1 89 ? -14.496 4.798 15.728 1.00 98.81 89 LEU A CA 1
ATOM 665 C C . LEU A 1 89 ? -15.425 4.637 16.939 1.00 98.81 89 LEU A C 1
ATOM 667 O O . LEU A 1 89 ? -15.912 5.634 17.468 1.00 98.81 89 LEU A O 1
ATOM 671 N N . LEU A 1 90 ? -15.641 3.410 17.435 1.00 98.88 90 LEU A N 1
ATOM 672 C CA . LEU A 1 90 ? -16.395 3.215 18.681 1.00 98.88 90 LEU A CA 1
ATOM 673 C C . LEU A 1 90 ? -15.665 3.841 19.877 1.00 98.88 90 LEU A C 1
ATOM 675 O O . LEU A 1 90 ? -16.311 4.438 20.737 1.00 98.88 90 LEU A O 1
ATOM 679 N N . ALA A 1 91 ? -14.338 3.719 19.937 1.00 98.81 91 ALA A N 1
ATOM 680 C CA . ALA A 1 91 ? -13.538 4.324 20.997 1.00 98.81 91 ALA A CA 1
ATOM 681 C C . ALA A 1 91 ? -13.702 5.847 21.020 1.00 98.81 91 ALA A C 1
ATOM 683 O O . ALA A 1 91 ? -13.982 6.413 22.075 1.00 98.81 91 ALA A O 1
ATOM 684 N N . TYR A 1 92 ? -13.643 6.485 19.849 1.00 98.81 92 TYR A N 1
ATOM 685 C CA . TYR A 1 92 ? -13.914 7.910 19.687 1.00 98.81 92 TYR A CA 1
ATOM 686 C C . TYR A 1 92 ? -15.316 8.293 20.191 1.00 98.81 92 TYR A C 1
ATOM 688 O O . TYR A 1 92 ? -15.441 9.170 21.043 1.00 98.81 92 TYR A O 1
ATOM 696 N N . LEU A 1 93 ? -16.369 7.592 19.748 1.00 98.81 93 LEU A N 1
ATOM 697 C CA . LEU A 1 93 ? -17.747 7.851 20.199 1.00 98.81 93 LEU A CA 1
ATOM 698 C C . LEU A 1 93 ? -17.916 7.658 21.713 1.00 98.81 93 LEU A C 1
ATOM 700 O O . LEU A 1 93 ? -18.610 8.432 22.369 1.00 98.81 93 LEU A O 1
ATOM 704 N N . THR A 1 94 ? -17.269 6.637 22.276 1.00 98.88 94 THR A N 1
ATOM 705 C CA . THR A 1 94 ? -17.297 6.366 23.720 1.00 98.88 94 THR A CA 1
ATOM 706 C C . THR A 1 94 ? -16.665 7.517 24.494 1.00 98.88 94 THR A C 1
ATOM 708 O O . THR A 1 94 ? -17.242 7.991 25.469 1.00 98.88 94 THR A O 1
ATOM 711 N N . LEU A 1 95 ? -15.512 8.012 24.042 1.00 98.81 95 LEU A N 1
ATOM 712 C CA . LEU A 1 95 ? -14.831 9.133 24.688 1.00 98.81 95 LEU A CA 1
ATOM 713 C C . LEU A 1 95 ? -15.609 10.446 24.554 1.00 98.81 95 LEU A C 1
ATOM 715 O O . LEU A 1 95 ? -15.600 11.241 25.486 1.00 98.81 95 LEU A O 1
ATOM 719 N N . GLN A 1 96 ? -16.377 10.640 23.479 1.00 98.62 96 GLN A N 1
ATOM 720 C CA . GLN A 1 96 ? -17.307 11.771 23.394 1.00 98.62 96 GLN A CA 1
ATOM 721 C C . GLN A 1 96 ? -18.422 11.706 24.447 1.00 98.62 96 GLN A C 1
ATOM 723 O O . GLN A 1 96 ? -18.820 12.744 24.976 1.00 98.62 96 GLN A O 1
ATOM 728 N N . LEU A 1 97 ? -18.924 10.512 24.784 1.00 98.62 97 LEU A N 1
ATOM 729 C CA . LEU A 1 97 ? -19.873 10.353 25.894 1.00 98.62 97 LEU A CA 1
ATOM 730 C C . LEU A 1 97 ? -19.213 10.619 27.251 1.00 98.62 97 LEU A C 1
ATOM 732 O O . LEU A 1 97 ? -19.859 11.182 28.136 1.00 98.62 97 LEU A O 1
ATOM 736 N N . VAL A 1 98 ? -17.937 10.252 27.404 1.00 98.69 98 VAL A N 1
ATOM 737 C CA . VAL A 1 98 ? -17.144 10.554 28.606 1.00 98.69 98 VAL A CA 1
ATOM 738 C C . VAL A 1 98 ? -16.953 12.059 28.768 1.00 98.69 98 VAL A C 1
ATOM 740 O O . VAL A 1 98 ? -17.258 12.606 29.824 1.00 98.69 98 VAL A O 1
ATOM 743 N N . ASP A 1 99 ? -16.552 12.751 27.704 1.00 98.56 99 ASP A N 1
ATOM 744 C CA . ASP A 1 99 ? -16.392 14.208 27.702 1.00 98.56 99 ASP A CA 1
ATOM 745 C C . ASP A 1 99 ? -17.716 14.942 27.962 1.00 98.56 99 ASP A C 1
ATOM 747 O O . ASP A 1 99 ? -17.734 16.006 28.581 1.00 98.56 99 ASP A O 1
ATOM 751 N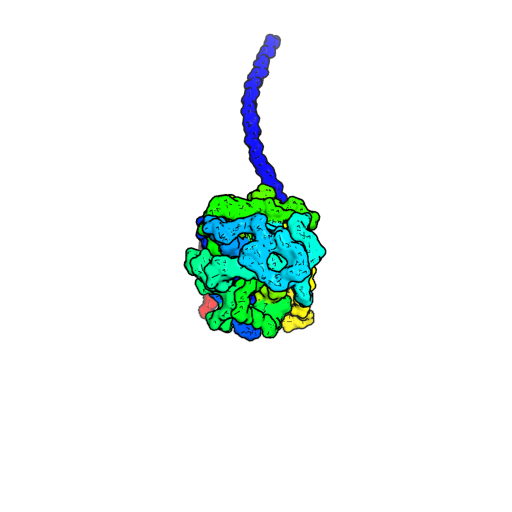 N . ALA A 1 100 ? -18.840 14.361 27.534 1.00 98.12 100 ALA A N 1
ATOM 752 C CA . ALA A 1 100 ? -20.179 14.867 27.821 1.00 98.12 100 ALA A CA 1
ATOM 753 C C . ALA A 1 100 ? -20.686 14.528 29.240 1.00 98.12 100 ALA A C 1
ATOM 755 O O . ALA A 1 100 ? -21.809 14.902 29.583 1.00 98.12 100 ALA A O 1
ATOM 756 N N . GLY A 1 101 ? -19.907 13.801 30.051 1.00 98.06 101 GLY A N 1
ATOM 757 C CA . GLY A 1 101 ? -20.288 13.365 31.398 1.00 98.06 101 GLY A CA 1
ATOM 758 C C . GLY A 1 101 ? -21.407 12.316 31.432 1.00 98.06 101 GLY A C 1
ATOM 759 O O . GLY A 1 101 ? -22.041 12.131 32.468 1.00 98.06 101 GLY A O 1
ATOM 760 N N . GLN A 1 102 ? -21.683 11.649 30.308 1.00 98.19 102 GLN A N 1
ATOM 761 C CA . GLN A 1 102 ? -22.736 10.631 30.183 1.00 98.19 102 GLN A CA 1
ATOM 762 C C . GLN A 1 102 ? -22.230 9.217 30.488 1.00 98.19 102 GLN A C 1
ATOM 764 O O . GLN A 1 102 ? -23.022 8.317 30.762 1.00 98.19 102 GLN A O 1
ATOM 769 N N . MET A 1 103 ? -20.913 9.019 30.448 1.00 97.94 103 MET A N 1
ATOM 770 C CA . MET A 1 103 ? -20.241 7.773 30.796 1.00 97.94 103 MET A CA 1
ATOM 771 C C . MET A 1 103 ? -18.977 8.084 31.601 1.00 97.94 103 MET A C 1
ATOM 773 O O . MET A 1 103 ? -18.315 9.088 31.367 1.00 97.94 103 MET A O 1
ATOM 777 N N . ASP A 1 104 ? -18.618 7.200 32.521 1.00 98.44 104 ASP A N 1
ATOM 778 C CA . ASP A 1 104 ? -17.322 7.181 33.189 1.00 98.44 104 ASP A CA 1
ATOM 779 C C . ASP A 1 104 ? -16.559 5.932 32.721 1.00 98.44 104 ASP A C 1
ATOM 781 O O . ASP A 1 104 ? -17.127 4.838 32.626 1.00 98.44 104 ASP A O 1
ATOM 785 N N . LEU A 1 105 ? -15.274 6.097 32.395 1.00 98.56 105 LEU A N 1
ATOM 786 C CA . LEU A 1 105 ? -14.419 5.020 31.894 1.00 98.56 105 LEU A CA 1
ATOM 787 C C . LEU A 1 105 ? -14.251 3.869 32.894 1.00 98.56 105 LEU A C 1
ATOM 789 O O . LEU A 1 105 ? -13.997 2.738 32.470 1.00 98.56 105 LEU A O 1
ATOM 793 N N . ASP A 1 106 ? -14.391 4.152 34.188 1.00 98.38 106 ASP A N 1
ATOM 794 C CA . ASP A 1 106 ? -14.076 3.248 35.293 1.00 98.38 106 ASP A CA 1
ATOM 795 C C . ASP A 1 106 ? -15.320 2.797 36.079 1.00 98.38 106 ASP A C 1
ATOM 797 O O . ASP A 1 106 ? -15.216 2.038 37.045 1.00 98.38 106 ASP A O 1
ATOM 801 N N . VAL A 1 107 ? -16.517 3.175 35.618 1.00 98.56 107 VAL A N 1
ATOM 802 C CA . VAL A 1 107 ? -17.783 2.619 36.110 1.00 98.56 107 VAL A CA 1
ATOM 803 C C . VAL A 1 107 ? -18.112 1.316 35.364 1.00 98.56 107 VAL A C 1
ATOM 805 O O . VAL A 1 107 ? -18.018 1.260 34.133 1.00 98.56 107 VAL A O 1
ATOM 808 N N . PRO A 1 108 ? -18.516 0.244 36.075 1.00 98.56 108 PRO A N 1
ATOM 809 C CA . PRO A 1 108 ? -18.929 -0.999 35.439 1.00 98.56 108 PRO A CA 1
ATOM 810 C C . PRO A 1 108 ? -20.076 -0.821 34.440 1.00 98.56 108 PRO A C 1
ATOM 812 O O . PRO A 1 108 ? -21.120 -0.256 34.768 1.00 98.56 108 PRO A O 1
ATOM 815 N N . LEU A 1 109 ? -19.925 -1.392 33.244 1.00 98.50 109 LEU A N 1
ATOM 816 C CA . LEU A 1 109 ? -20.861 -1.250 32.125 1.00 98.50 109 LEU A CA 1
ATOM 817 C C . LEU A 1 109 ? -22.283 -1.711 32.459 1.00 98.50 109 LEU A C 1
ATOM 819 O O . LEU A 1 109 ? -23.249 -1.139 31.956 1.00 98.50 109 LEU A O 1
ATOM 823 N N . VAL A 1 110 ? -22.421 -2.704 33.344 1.00 97.81 110 VAL A N 1
ATOM 824 C CA . VAL A 1 110 ? -23.724 -3.199 33.816 1.00 97.81 110 VAL A CA 1
ATOM 825 C C . VAL A 1 110 ? -24.571 -2.109 34.484 1.00 97.81 110 VAL A C 1
ATOM 827 O O . VAL A 1 110 ? -25.795 -2.200 34.463 1.00 97.81 110 VAL A O 1
ATOM 830 N N . GLN A 1 111 ? -23.945 -1.072 35.055 1.00 97.94 111 GLN A N 1
ATOM 831 C CA . GLN A 1 111 ? -24.666 0.040 35.680 1.00 97.94 111 GLN A CA 1
ATOM 832 C C . GLN A 1 111 ? -25.355 0.939 34.648 1.00 97.94 111 GLN A C 1
ATOM 834 O O . GLN A 1 111 ? -26.348 1.583 34.973 1.00 97.94 111 GLN A O 1
ATOM 839 N N . TYR A 1 112 ? -24.856 0.952 33.411 1.00 97.88 112 TYR A N 1
ATOM 840 C CA . TYR A 1 112 ? -25.465 1.672 32.296 1.00 97.88 112 TYR A CA 1
ATOM 841 C C . TYR A 1 112 ? -26.439 0.789 31.522 1.00 97.88 112 TYR A C 1
ATOM 843 O O . TYR A 1 112 ? -27.544 1.213 31.204 1.00 97.88 112 TYR A O 1
ATOM 851 N N . PHE A 1 113 ? -26.033 -0.442 31.206 1.00 96.62 113 PHE A N 1
ATOM 852 C CA . PHE A 1 113 ? -26.848 -1.376 30.442 1.00 96.62 113 PHE A CA 1
ATOM 853 C C . PHE A 1 113 ? -26.511 -2.825 30.805 1.00 96.62 113 PHE A C 1
ATOM 855 O O . PHE A 1 113 ? -25.391 -3.305 30.595 1.00 96.62 113 PHE A O 1
ATOM 862 N N . ASN A 1 114 ? -27.506 -3.546 31.325 1.00 93.62 114 ASN A N 1
ATOM 863 C CA . ASN A 1 114 ? -27.374 -4.960 31.651 1.00 93.62 114 ASN A CA 1
ATOM 864 C C . ASN A 1 114 ? -27.438 -5.816 30.377 1.00 93.62 114 ASN A C 1
ATOM 866 O O . ASN A 1 114 ? -28.521 -6.133 29.885 1.00 93.62 114 ASN A O 1
ATOM 870 N N . TYR A 1 115 ? -26.272 -6.171 29.840 1.00 93.94 115 TYR A N 1
ATOM 871 C CA . TYR A 1 115 ? -26.161 -6.919 28.592 1.00 93.94 115 TYR A CA 1
ATOM 872 C C . TYR A 1 115 ? -26.491 -8.409 28.797 1.00 93.94 115 TYR A C 1
ATOM 874 O O . TYR A 1 115 ? -25.753 -9.098 29.509 1.00 93.94 115 TYR A O 1
ATOM 882 N N . PRO A 1 116 ? -27.570 -8.938 28.180 1.00 93.94 116 PRO A N 1
ATOM 883 C CA . PRO A 1 116 ? -28.067 -10.284 28.481 1.00 93.94 116 PRO A CA 1
ATOM 884 C C . PRO A 1 116 ? -27.039 -11.401 28.280 1.00 93.94 116 PRO A C 1
ATOM 886 O O . PRO A 1 116 ? -27.008 -12.351 29.061 1.00 93.94 116 PRO A O 1
ATOM 889 N N . ASP A 1 117 ? -26.166 -11.261 27.282 1.00 93.69 117 ASP A N 1
ATOM 890 C CA . ASP A 1 117 ? -25.204 -12.296 26.890 1.00 93.69 117 ASP A CA 1
ATOM 891 C C . ASP A 1 117 ? -24.127 -12.566 27.949 1.00 93.69 117 ASP A C 1
ATOM 893 O O . ASP A 1 117 ? -23.546 -13.646 27.965 1.00 93.69 117 ASP A O 1
ATOM 897 N N . VAL A 1 118 ? -23.865 -11.609 28.845 1.00 94.06 118 VAL A N 1
ATOM 898 C CA . VAL A 1 118 ? -22.873 -11.743 29.929 1.00 94.06 118 VAL A CA 1
ATOM 899 C C . VAL A 1 118 ? -23.511 -11.818 31.317 1.00 94.06 118 VAL A C 1
ATOM 901 O O . VAL A 1 118 ? -22.823 -12.103 32.295 1.00 94.06 118 VAL A O 1
ATOM 904 N N . ALA A 1 119 ? -24.826 -11.605 31.420 1.00 93.12 119 ALA A N 1
ATOM 905 C CA . ALA A 1 119 ? -25.534 -11.453 32.693 1.00 93.12 119 ALA A CA 1
ATOM 906 C C . ALA A 1 119 ? -25.518 -12.714 33.579 1.00 93.12 119 ALA A C 1
ATOM 908 O O . ALA A 1 119 ? -25.749 -12.623 34.784 1.00 93.12 119 ALA A O 1
ATOM 909 N N . LYS A 1 120 ? -25.247 -13.893 32.999 1.00 92.06 120 LYS A N 1
ATOM 910 C CA . LYS A 1 120 ? -25.169 -15.173 33.727 1.00 92.06 120 LYS A CA 1
ATOM 911 C C . LYS A 1 120 ? -23.889 -15.328 34.561 1.00 92.06 120 LYS A C 1
ATOM 913 O O . LYS A 1 120 ? -23.842 -16.210 35.412 1.00 92.06 120 LYS A O 1
ATOM 918 N N . ASP A 1 121 ? -22.858 -14.523 34.310 1.00 94.12 121 ASP A N 1
ATOM 919 C CA . ASP A 1 121 ? -21.550 -14.637 34.963 1.00 94.12 121 ASP A CA 1
ATOM 920 C C . ASP A 1 121 ? -21.262 -13.393 35.796 1.00 94.12 121 ASP A C 1
ATOM 922 O O . ASP A 1 121 ? -21.125 -12.310 35.236 1.00 94.12 121 ASP A O 1
ATOM 926 N N . ASP A 1 122 ? -21.129 -13.522 37.118 1.00 96.19 122 ASP A N 1
ATOM 927 C CA . ASP A 1 122 ? -20.975 -12.386 38.040 1.00 96.19 122 ASP A CA 1
ATOM 928 C C . ASP A 1 122 ? -19.820 -11.428 37.688 1.00 96.19 122 ASP A C 1
ATOM 930 O O . ASP A 1 122 ? -19.898 -10.241 38.014 1.00 96.19 122 ASP A O 1
ATOM 934 N N . ARG A 1 123 ? -18.798 -11.890 36.951 1.00 97.06 123 ARG A N 1
ATOM 935 C CA . ARG A 1 123 ? -17.668 -11.061 36.494 1.00 97.06 123 ARG A CA 1
ATOM 936 C C . ARG A 1 123 ? -18.089 -9.893 35.598 1.00 97.06 123 ARG A C 1
ATOM 938 O O . ARG A 1 123 ? -17.360 -8.907 35.517 1.00 97.06 123 ARG A O 1
ATOM 945 N N . HIS A 1 124 ? -19.265 -9.940 34.962 1.00 96.62 124 HIS A N 1
ATOM 946 C CA . HIS A 1 124 ? -19.786 -8.802 34.188 1.00 96.62 124 HIS A CA 1
ATOM 947 C C . HIS A 1 124 ? -19.943 -7.525 35.033 1.00 96.62 124 HIS A C 1
ATOM 949 O O . HIS A 1 124 ? -19.899 -6.421 34.495 1.00 96.62 124 HIS A O 1
ATOM 955 N N . ARG A 1 125 ? -20.070 -7.655 36.360 1.00 97.50 125 ARG A N 1
ATOM 956 C CA . ARG A 1 125 ? -20.184 -6.521 37.287 1.00 97.50 125 ARG A CA 1
ATOM 957 C C . ARG A 1 125 ? -18.879 -5.758 37.505 1.00 97.50 125 ARG A C 1
ATOM 959 O O . ARG A 1 125 ? -18.905 -4.709 38.139 1.00 97.50 125 ARG A O 1
ATOM 966 N N . GLU A 1 126 ? -17.762 -6.263 36.988 1.00 97.94 126 GLU A N 1
ATOM 967 C CA . GLU A 1 126 ? -16.438 -5.645 37.113 1.00 97.94 126 GLU A CA 1
ATOM 968 C C . GLU A 1 126 ? -15.968 -4.965 35.817 1.00 97.94 126 GLU A C 1
ATOM 970 O O . GLU A 1 126 ? -15.035 -4.168 35.847 1.00 97.94 126 GLU A O 1
ATOM 975 N N . VAL A 1 127 ? -16.578 -5.278 34.668 1.00 98.50 127 VAL A N 1
ATOM 976 C CA . VAL A 1 127 ? -16.091 -4.806 33.363 1.00 98.50 127 VAL A CA 1
ATOM 977 C C . VAL A 1 127 ? -16.456 -3.344 33.143 1.00 98.50 127 VAL A C 1
ATOM 979 O O . VAL A 1 127 ? -17.634 -2.997 33.159 1.00 98.50 127 VAL A O 1
ATOM 982 N N . THR A 1 128 ? -15.458 -2.508 32.864 1.00 98.81 128 THR A N 1
ATOM 983 C CA . THR A 1 128 ? -15.618 -1.073 32.579 1.00 98.81 128 THR A CA 1
ATOM 984 C C . THR A 1 128 ? -15.353 -0.746 31.104 1.00 98.81 128 THR A C 1
ATOM 986 O O . THR A 1 128 ? -14.802 -1.567 30.359 1.00 98.81 128 THR A O 1
ATOM 989 N N . ALA A 1 129 ? -15.703 0.468 30.665 1.00 98.75 129 ALA A N 1
ATOM 990 C CA . ALA A 1 129 ? -15.389 0.931 29.310 1.00 98.75 129 ALA A CA 1
ATOM 991 C C . ALA A 1 129 ? -13.870 0.967 29.059 1.00 98.75 129 ALA A C 1
ATOM 993 O O . ALA A 1 129 ? -13.416 0.511 28.006 1.00 98.75 129 ALA A O 1
ATOM 994 N N . ARG A 1 130 ? -13.067 1.395 30.048 1.00 98.81 130 ARG A N 1
ATOM 995 C CA . ARG A 1 130 ? -11.596 1.347 29.972 1.00 98.81 130 ARG A CA 1
ATOM 996 C C . ARG A 1 130 ? -11.096 -0.062 29.684 1.00 98.81 130 ARG A C 1
ATOM 998 O O . ARG A 1 130 ? -10.216 -0.243 28.842 1.00 98.81 130 ARG A O 1
ATOM 1005 N N . MET A 1 131 ? -11.668 -1.073 30.340 1.00 98.81 131 MET A N 1
ATOM 1006 C CA . MET A 1 131 ? -11.271 -2.465 30.122 1.00 98.81 131 MET A CA 1
ATOM 1007 C C . MET A 1 131 ? -11.633 -2.971 28.725 1.00 98.81 131 MET A C 1
ATOM 1009 O O . MET A 1 131 ? -10.865 -3.735 28.142 1.00 98.81 131 MET A O 1
ATOM 1013 N N . VAL A 1 132 ? -12.773 -2.552 28.166 1.00 98.81 132 VAL A N 1
ATOM 1014 C CA . VAL A 1 132 ? -13.129 -2.881 26.777 1.00 98.81 132 VAL A CA 1
ATOM 1015 C C . VAL A 1 132 ? -12.123 -2.276 25.808 1.00 98.81 132 VAL A C 1
ATOM 1017 O O . VAL A 1 132 ? -11.519 -3.007 25.022 1.00 98.81 132 VAL A O 1
ATOM 1020 N N . LEU A 1 133 ? -11.920 -0.961 25.897 1.00 98.81 133 LEU A N 1
ATOM 1021 C CA . LEU A 1 133 ? -11.096 -0.206 24.956 1.00 98.81 133 LEU A CA 1
ATOM 1022 C C . LEU A 1 133 ? -9.610 -0.599 25.017 1.00 98.81 133 LEU A C 1
ATOM 1024 O O . LEU A 1 133 ? -8.923 -0.525 24.004 1.00 98.81 133 LEU A O 1
ATOM 1028 N N . SER A 1 134 ? -9.136 -1.072 26.173 1.00 98.56 134 SER A N 1
ATOM 1029 C CA . SER A 1 134 ? -7.765 -1.570 26.381 1.00 98.56 134 SER A CA 1
ATOM 1030 C C . SER A 1 134 ? -7.623 -3.097 26.280 1.00 98.56 134 SER A C 1
ATOM 1032 O O . SER A 1 134 ? -6.570 -3.644 26.612 1.00 98.56 134 SER A O 1
ATOM 1034 N N . HIS A 1 135 ? -8.676 -3.810 25.860 1.00 98.50 135 HIS A N 1
ATOM 1035 C CA . HIS A 1 135 ? -8.709 -5.273 25.735 1.00 98.50 135 HIS A CA 1
ATOM 1036 C C . HIS A 1 135 ? -8.287 -6.040 27.000 1.00 98.50 135 HIS A C 1
ATOM 1038 O O . HIS A 1 135 ? -7.524 -7.004 26.948 1.00 98.50 135 HIS A O 1
ATOM 1044 N N . THR A 1 136 ? -8.807 -5.645 28.159 1.00 98.50 136 THR A N 1
ATOM 1045 C CA . THR A 1 136 ? -8.561 -6.309 29.452 1.00 98.50 136 THR A CA 1
ATOM 1046 C C . THR A 1 136 ? -9.829 -6.902 30.076 1.00 98.50 136 THR A C 1
ATOM 1048 O O . THR A 1 136 ? -9.834 -7.275 31.244 1.00 98.50 136 THR A O 1
ATOM 1051 N N . THR A 1 137 ? -10.907 -7.069 29.305 1.00 98.12 137 THR A N 1
ATOM 1052 C CA . THR A 1 137 ? -12.207 -7.582 29.790 1.00 98.12 137 THR A CA 1
ATOM 1053 C C . THR A 1 137 ? -12.178 -9.037 30.263 1.00 98.12 137 THR A C 1
ATOM 1055 O O . THR A 1 137 ? -13.008 -9.438 31.073 1.00 98.12 137 THR A O 1
ATOM 1058 N N . GLY A 1 138 ? -11.263 -9.857 29.736 1.00 96.94 138 GLY A N 1
ATOM 1059 C CA . GLY A 1 138 ? -11.276 -11.311 29.929 1.00 96.94 138 GLY A CA 1
ATOM 1060 C C . GLY A 1 138 ? -12.269 -12.065 29.030 1.00 96.94 138 GLY A C 1
ATOM 1061 O O . GLY A 1 138 ? -12.342 -13.293 29.123 1.00 96.94 138 GLY A O 1
ATOM 1062 N N . LEU A 1 139 ? -12.992 -11.363 28.150 1.00 97.31 139 LEU A N 1
ATOM 1063 C CA . LEU A 1 139 ? -13.842 -11.951 27.111 1.00 97.31 139 LEU A CA 1
ATOM 1064 C C . LEU A 1 139 ? -13.000 -12.442 25.917 1.00 97.31 139 LEU A C 1
ATOM 1066 O O . LEU A 1 139 ? -11.881 -11.966 25.706 1.00 97.31 139 LEU A O 1
ATOM 1070 N N . PRO A 1 140 ? -13.498 -13.415 25.133 1.00 96.81 140 PRO A N 1
ATOM 1071 C CA . PRO A 1 140 ? -12.832 -13.863 23.916 1.00 96.81 140 PRO A CA 1
ATOM 1072 C C . PRO A 1 140 ? -12.853 -12.795 22.816 1.00 96.81 140 PRO A C 1
ATOM 1074 O O . PRO A 1 140 ? -13.575 -11.801 22.908 1.00 96.81 140 PRO A O 1
ATOM 1077 N N . ASN A 1 141 ? -12.090 -13.031 21.743 1.00 95.50 141 ASN A N 1
ATOM 1078 C CA . ASN A 1 141 ? -12.239 -12.243 20.520 1.00 95.50 141 ASN A CA 1
ATOM 1079 C C . ASN A 1 141 ? -13.630 -12.415 19.918 1.00 95.50 141 ASN A C 1
ATOM 1081 O O . ASN A 1 141 ? -14.343 -11.432 19.755 1.00 95.50 141 ASN A O 1
ATOM 1085 N N . TRP A 1 142 ? -14.007 -13.670 19.694 1.00 95.00 142 TRP A N 1
ATOM 1086 C CA . TRP A 1 142 ? -15.316 -14.087 19.213 1.00 95.00 142 TRP A CA 1
ATOM 1087 C C . TRP A 1 142 ? -15.805 -15.247 20.069 1.00 95.00 142 TRP A C 1
ATOM 1089 O O . TRP A 1 142 ? -14.994 -16.070 20.513 1.00 95.00 142 TRP A O 1
ATOM 1099 N N . ARG A 1 143 ? -17.108 -15.277 20.344 1.00 92.06 143 ARG A N 1
ATOM 1100 C CA . ARG A 1 143 ? -17.754 -16.427 20.977 1.00 92.06 143 ARG A CA 1
ATOM 1101 C C . ARG A 1 143 ? -17.791 -17.621 20.016 1.00 92.06 143 ARG A C 1
ATOM 1103 O O . ARG A 1 143 ? -17.831 -17.428 18.804 1.00 92.06 143 ARG A O 1
ATOM 1110 N N . ASP A 1 144 ? -17.789 -18.825 20.579 1.00 84.50 144 ASP A N 1
ATOM 1111 C CA . ASP A 1 144 ? -18.086 -20.052 19.834 1.00 84.50 144 ASP A CA 1
ATOM 1112 C C . ASP A 1 144 ? -19.609 -20.285 19.881 1.00 84.50 144 ASP A C 1
ATOM 1114 O O . ASP A 1 144 ? -20.289 -20.115 18.873 1.00 84.50 144 ASP A O 1
ATOM 1118 N N . ASP A 1 145 ? -20.139 -20.527 21.089 1.00 85.00 145 ASP A N 1
ATOM 1119 C CA . ASP A 1 145 ? -21.574 -20.615 21.395 1.00 85.00 145 ASP A CA 1
ATOM 1120 C C . ASP A 1 145 ? -22.002 -19.446 22.316 1.00 85.00 145 ASP A C 1
ATOM 1122 O O . ASP A 1 145 ? -22.025 -18.281 21.910 1.00 85.00 145 ASP A O 1
ATOM 1126 N N . ASP A 1 146 ? -22.292 -19.739 23.589 1.00 89.81 146 ASP A N 1
ATOM 1127 C CA . ASP A 1 146 ? -22.583 -18.742 24.619 1.00 89.81 146 ASP A CA 1
ATOM 1128 C C . ASP A 1 146 ? -21.339 -17.891 24.923 1.00 89.81 146 ASP A C 1
ATOM 1130 O O . ASP A 1 146 ? -20.213 -18.391 25.036 1.00 89.81 146 ASP A O 1
ATOM 1134 N N . LEU A 1 147 ? -21.541 -16.585 25.115 1.00 94.50 147 LEU A N 1
ATOM 1135 C CA . LEU A 1 147 ? -20.460 -15.682 25.489 1.00 94.50 147 LEU A CA 1
ATOM 1136 C C . LEU A 1 147 ? -20.005 -15.966 26.927 1.00 94.50 147 LEU A C 1
ATOM 1138 O O . LEU A 1 147 ? -20.768 -15.828 27.879 1.00 94.50 147 LEU A O 1
ATOM 1142 N N . GLN A 1 148 ? -18.736 -16.341 27.088 1.00 93.44 148 GLN A N 1
ATOM 1143 C CA . GLN A 1 148 ? -18.158 -16.687 28.386 1.00 93.44 148 GLN A CA 1
ATOM 1144 C C . GLN A 1 148 ? -16.847 -15.950 28.644 1.00 93.44 148 GLN A C 1
ATOM 1146 O O . GLN A 1 148 ? -15.995 -15.809 27.766 1.00 93.44 148 GLN A O 1
ATOM 1151 N N . PHE A 1 149 ? -16.636 -15.541 29.893 1.00 95.69 149 PHE A N 1
ATOM 1152 C CA . PHE A 1 149 ? -15.367 -14.979 30.337 1.00 95.69 149 PHE A CA 1
ATOM 1153 C C . PHE A 1 149 ? -14.290 -16.066 30.431 1.00 95.69 149 PHE A C 1
ATOM 1155 O O . PHE A 1 149 ? -14.333 -16.947 31.296 1.00 95.69 149 PHE A O 1
ATOM 1162 N N . ARG A 1 150 ? -13.250 -15.949 29.600 1.00 93.81 150 ARG A N 1
ATOM 1163 C CA . ARG A 1 150 ? -12.087 -16.850 29.610 1.00 93.81 150 ARG A CA 1
ATOM 1164 C C . ARG A 1 150 ? -11.142 -16.572 30.780 1.00 93.81 150 ARG A C 1
ATOM 1166 O O . ARG A 1 150 ? -10.333 -17.426 31.134 1.00 93.81 150 ARG A O 1
ATOM 1173 N N . ARG A 1 151 ? -11.187 -15.361 31.348 1.00 93.50 151 ARG A N 1
ATOM 1174 C CA . ARG A 1 151 ? -10.316 -14.894 32.444 1.00 93.50 151 ARG A CA 1
ATOM 1175 C C . ARG A 1 151 ? -11.062 -13.889 33.326 1.00 93.50 151 ARG A C 1
ATOM 1177 O O . ARG A 1 151 ? -12.177 -13.493 33.002 1.00 93.50 151 ARG A O 1
ATOM 1184 N N . ALA A 1 152 ? -10.461 -13.496 34.445 1.00 96.50 152 ALA A N 1
ATOM 1185 C CA . ALA A 1 152 ? -10.979 -12.401 35.264 1.00 96.50 152 ALA A CA 1
ATOM 1186 C C . ALA A 1 152 ? -10.730 -11.033 34.580 1.00 96.50 152 ALA A C 1
ATOM 1188 O O . ALA A 1 152 ? -9.633 -10.851 34.028 1.00 96.50 152 ALA A O 1
ATOM 1189 N N . PRO A 1 153 ? -11.694 -10.093 34.629 1.00 97.75 153 PRO A N 1
ATOM 1190 C CA . PRO A 1 153 ? -11.524 -8.730 34.125 1.00 97.75 153 PRO A CA 1
ATOM 1191 C C . PRO A 1 153 ? -10.328 -7.994 34.749 1.00 97.75 153 PRO A C 1
ATOM 1193 O O . PRO A 1 153 ? -9.907 -8.271 35.874 1.00 97.75 153 PRO A O 1
ATOM 1196 N N . GLY A 1 154 ? -9.720 -7.089 33.985 1.00 95.00 154 GLY A N 1
ATOM 1197 C CA . GLY A 1 154 ? -8.608 -6.227 34.393 1.00 95.00 154 GLY A CA 1
ATOM 1198 C C . GLY A 1 154 ? -7.258 -6.926 34.605 1.00 95.00 154 GLY A C 1
ATOM 1199 O O . GLY A 1 154 ? -6.263 -6.258 34.865 1.00 95.00 154 GLY A O 1
ATOM 1200 N N . LYS A 1 155 ? -7.170 -8.262 34.517 1.00 90.88 155 LYS A N 1
ATOM 1201 C CA . LYS A 1 155 ? -5.935 -8.986 34.884 1.00 90.88 155 LYS A CA 1
ATOM 1202 C C . LYS A 1 155 ? -4.871 -9.029 33.798 1.00 90.88 155 LYS A C 1
ATOM 1204 O O . LYS A 1 155 ? -3.686 -9.031 34.118 1.00 90.88 155 LYS A O 1
ATOM 1209 N N . LYS A 1 156 ? -5.272 -9.204 32.538 1.00 93.50 156 LYS A N 1
ATOM 1210 C CA . LYS A 1 156 ? -4.357 -9.418 31.407 1.00 93.50 156 LYS A CA 1
ATOM 1211 C C . LYS A 1 156 ? -4.981 -8.912 30.122 1.00 93.50 156 LYS A C 1
ATOM 1213 O O . LYS A 1 156 ? -6.188 -9.051 29.936 1.00 93.50 156 LYS A O 1
ATOM 1218 N N . PHE A 1 157 ? -4.125 -8.468 29.209 1.00 97.25 157 PHE A N 1
ATOM 1219 C CA . PHE A 1 157 ? -4.504 -8.247 27.824 1.00 97.25 157 PHE A CA 1
ATOM 1220 C C . PHE A 1 157 ? -5.071 -9.529 27.184 1.00 97.25 157 PHE A C 1
ATOM 1222 O O . PHE A 1 157 ? -4.556 -10.645 27.369 1.00 97.25 157 PHE A O 1
ATOM 1229 N N . GLY A 1 158 ? -6.137 -9.354 26.416 1.00 97.00 158 GLY A N 1
ATOM 1230 C CA . GLY A 1 158 ? -6.783 -10.354 25.583 1.00 97.00 158 GLY A CA 1
ATOM 1231 C C . GLY A 1 158 ? -7.669 -9.655 24.562 1.00 97.00 158 GLY A C 1
ATOM 1232 O O . GLY A 1 158 ? -8.753 -9.193 24.910 1.00 97.00 158 GLY A O 1
ATOM 1233 N N . TYR A 1 159 ? -7.195 -9.582 23.315 1.00 97.00 159 TYR A N 1
ATOM 1234 C CA . TYR A 1 159 ? -7.905 -8.929 22.215 1.00 97.00 159 TYR A CA 1
ATOM 1235 C C . TYR A 1 159 ? -9.344 -9.460 22.102 1.00 97.00 159 TYR A C 1
ATOM 1237 O O . TYR A 1 159 ? -9.556 -10.672 21.990 1.00 97.00 159 TYR A O 1
ATOM 1245 N N . SER A 1 160 ? -10.325 -8.555 22.176 1.00 97.94 160 SER A N 1
ATOM 1246 C CA . SER A 1 160 ? -11.742 -8.903 22.326 1.00 97.94 160 SER A CA 1
ATOM 1247 C C . SER A 1 160 ? -12.655 -8.071 21.423 1.00 97.94 160 SER A C 1
ATOM 1249 O O . SER A 1 160 ? -12.902 -6.902 21.714 1.00 97.94 160 SER A O 1
ATOM 1251 N N . GLY A 1 161 ? -13.184 -8.668 20.351 1.00 97.44 161 GLY A N 1
ATOM 1252 C CA . GLY A 1 161 ? -14.286 -8.113 19.561 1.00 97.44 161 GLY A CA 1
ATOM 1253 C C . GLY A 1 161 ? -15.607 -8.106 20.332 1.00 97.44 161 GLY A C 1
ATOM 1254 O O . GLY A 1 161 ? -16.312 -7.102 20.318 1.00 97.44 161 GLY A O 1
ATOM 1255 N N . GLU A 1 162 ? -15.897 -9.165 21.090 1.00 97.75 162 GLU A N 1
ATOM 1256 C CA . GLU A 1 162 ? -17.098 -9.265 21.939 1.00 97.75 162 GLU A CA 1
ATOM 1257 C C . GLU A 1 162 ? -17.196 -8.151 22.990 1.00 97.75 162 GLU A C 1
ATOM 1259 O O . GLU A 1 162 ? -18.281 -7.631 23.247 1.00 97.75 162 GLU A O 1
ATOM 1264 N N . GLY A 1 163 ? -16.063 -7.724 23.560 1.00 98.25 163 GLY A N 1
ATOM 1265 C CA . GLY A 1 163 ? -16.028 -6.558 24.442 1.00 98.25 163 GLY A CA 1
ATOM 1266 C C . GLY A 1 163 ? -16.529 -5.291 23.742 1.00 98.25 163 GLY A C 1
ATOM 1267 O O . GLY A 1 163 ? -17.331 -4.555 24.310 1.00 98.25 163 GLY A O 1
ATOM 1268 N N . PHE A 1 164 ? -16.113 -5.067 22.491 1.00 98.75 164 PHE A N 1
ATOM 1269 C CA . PHE A 1 164 ? -16.564 -3.929 21.682 1.00 98.75 164 PHE A CA 1
ATOM 1270 C C . PHE A 1 164 ? -18.042 -4.037 21.296 1.00 98.75 164 PHE A C 1
ATOM 1272 O O . PHE A 1 164 ? -18.730 -3.022 21.287 1.00 98.75 164 PHE A O 1
ATOM 1279 N N . VAL A 1 165 ? -18.555 -5.245 21.037 1.00 98.25 165 VAL A N 1
ATOM 1280 C CA . VAL A 1 165 ? -19.993 -5.465 20.799 1.00 98.25 165 VAL A CA 1
ATOM 1281 C C . VAL A 1 165 ? -20.810 -5.107 22.042 1.00 98.25 165 VAL A C 1
ATOM 1283 O O . VAL A 1 165 ? -21.836 -4.440 21.929 1.00 98.25 165 VAL A O 1
ATOM 1286 N N . TRP A 1 166 ? -20.352 -5.482 23.239 1.00 98.25 166 TRP A N 1
ATOM 1287 C CA . TRP A 1 166 ? -21.014 -5.065 24.476 1.00 98.25 166 TRP A CA 1
ATOM 1288 C C . TRP A 1 166 ? -20.956 -3.543 24.658 1.00 98.25 166 TRP A C 1
ATOM 1290 O O . TRP A 1 166 ? -21.994 -2.916 24.874 1.00 98.25 166 TRP A O 1
ATOM 1300 N N . LEU A 1 167 ? -19.782 -2.924 24.511 1.00 98.81 167 LEU A N 1
ATOM 1301 C CA . LEU A 1 167 ? -19.653 -1.471 24.647 1.00 98.81 167 LEU A CA 1
ATOM 1302 C C . LEU A 1 167 ? -20.515 -0.715 23.628 1.00 98.81 167 LEU A C 1
ATOM 1304 O O . LEU A 1 167 ? -21.131 0.280 23.997 1.00 98.81 167 LEU A O 1
ATOM 1308 N N . GLN A 1 168 ? -20.647 -1.219 22.397 1.00 98.69 168 GLN A N 1
ATOM 1309 C CA . GLN A 1 168 ? -21.599 -0.686 21.423 1.00 98.69 168 GLN A CA 1
ATOM 1310 C C . GLN A 1 168 ? -23.014 -0.638 22.005 1.00 98.69 168 GLN A C 1
ATOM 1312 O O . GLN A 1 168 ? -23.642 0.411 21.943 1.00 98.69 168 GLN A O 1
ATOM 1317 N N . ARG A 1 169 ? -23.509 -1.720 22.624 1.00 98.44 169 ARG A N 1
ATOM 1318 C CA . ARG A 1 169 ? -24.860 -1.728 23.219 1.00 98.44 169 ARG A CA 1
ATOM 1319 C C . ARG A 1 169 ? -25.031 -0.683 24.312 1.00 98.44 169 ARG A C 1
ATOM 1321 O O . ARG A 1 169 ? -26.093 -0.079 24.411 1.00 98.44 169 ARG A O 1
ATOM 1328 N N . VAL A 1 170 ? -23.993 -0.451 25.111 1.00 98.69 170 VAL A N 1
ATOM 1329 C CA . VAL A 1 170 ? -24.009 0.586 26.150 1.00 98.69 170 VAL A CA 1
ATOM 1330 C C . VAL A 1 170 ? -24.058 1.982 25.519 1.00 98.69 170 VAL A C 1
ATOM 1332 O O . VAL A 1 170 ? -24.878 2.804 25.918 1.00 98.69 170 VAL A O 1
ATOM 1335 N N . VAL A 1 171 ? -23.222 2.239 24.510 1.00 98.75 171 VAL A N 1
ATOM 1336 C CA . VAL A 1 171 ? -23.180 3.513 23.773 1.00 98.75 171 VAL A CA 1
ATOM 1337 C C . VAL A 1 171 ? -24.517 3.793 23.071 1.00 98.75 171 VAL A C 1
ATOM 1339 O O . VAL A 1 171 ? -25.039 4.905 23.157 1.00 98.75 171 VAL A O 1
ATOM 1342 N N . GLU A 1 172 ? -25.113 2.786 22.430 1.00 98.56 172 GLU A N 1
ATOM 1343 C CA . GLU A 1 172 ? -26.432 2.884 21.792 1.00 98.56 172 GLU A CA 1
ATOM 1344 C C . GLU A 1 172 ? -27.535 3.158 22.825 1.00 98.56 172 GLU A C 1
ATOM 1346 O O . GLU A 1 172 ? -28.394 4.013 22.610 1.00 98.56 172 GLU A O 1
ATOM 1351 N N . HIS A 1 173 ? -27.486 2.483 23.980 1.00 98.31 173 HIS A N 1
ATOM 1352 C CA . HIS A 1 173 ? -28.446 2.683 25.063 1.00 98.31 173 HIS A CA 1
ATOM 1353 C C . HIS A 1 173 ? -28.393 4.105 25.636 1.00 98.31 173 HIS A C 1
ATOM 1355 O O . HIS A 1 173 ? -29.431 4.750 25.761 1.00 98.31 173 HIS A O 1
ATOM 1361 N N . LEU A 1 174 ? -27.195 4.603 25.958 1.00 98.31 174 LEU A N 1
ATOM 1362 C CA . LEU A 1 174 ? -27.018 5.924 26.570 1.00 98.31 174 LEU A CA 1
ATOM 1363 C C . LEU A 1 174 ? -27.354 7.068 25.613 1.00 98.31 174 LEU A C 1
ATOM 1365 O O . LEU A 1 174 ? -27.911 8.080 26.028 1.00 98.31 174 LEU A O 1
ATOM 1369 N N . SER A 1 175 ? -27.029 6.908 24.332 1.00 97.69 175 SER A N 1
ATOM 1370 C CA . SER A 1 175 ? -27.295 7.935 23.324 1.00 97.69 175 SER A CA 1
ATOM 1371 C C . SER A 1 175 ? -28.714 7.892 22.750 1.00 97.69 175 SER A C 1
ATOM 1373 O O . SER A 1 175 ? -29.162 8.873 22.154 1.00 97.69 175 SER A O 1
ATOM 1375 N N . GLY A 1 176 ? -29.410 6.758 22.883 1.00 97.94 176 GLY A N 1
ATOM 1376 C CA . GLY A 1 176 ? -30.707 6.511 22.253 1.00 97.94 176 GLY A CA 1
ATOM 1377 C C . GLY A 1 176 ? -30.647 6.370 20.726 1.00 97.94 176 GLY A C 1
ATOM 1378 O O . GLY A 1 176 ? -31.682 6.493 20.072 1.00 97.94 176 GLY A O 1
ATOM 1379 N N . LYS A 1 177 ? -29.461 6.150 20.145 1.00 98.19 177 LYS A N 1
ATOM 1380 C CA . LYS A 1 177 ? -29.235 6.044 18.694 1.00 98.19 177 LYS A CA 1
ATOM 1381 C C . LYS A 1 177 ? -28.395 4.814 18.372 1.00 98.19 177 LYS A C 1
ATOM 1383 O O . LYS A 1 177 ? -27.514 4.450 19.142 1.00 98.19 177 LYS A O 1
ATOM 1388 N N . ASP A 1 178 ? -28.643 4.188 17.223 1.00 98.25 178 ASP A N 1
ATOM 1389 C CA . ASP A 1 178 ? -27.796 3.088 16.752 1.00 98.25 178 ASP A CA 1
ATOM 1390 C C . ASP A 1 178 ? -26.392 3.571 16.334 1.00 98.25 178 ASP A C 1
ATOM 1392 O O . ASP A 1 178 ? -26.164 4.757 16.065 1.00 98.25 178 ASP A O 1
ATOM 1396 N N . LEU A 1 179 ? -25.436 2.638 16.266 1.00 98.69 179 LEU A N 1
ATOM 1397 C CA . LEU A 1 179 ? -24.046 2.944 15.918 1.00 98.69 179 LEU A CA 1
ATOM 1398 C C . LEU A 1 179 ? -23.897 3.643 14.559 1.00 98.69 179 LEU A C 1
ATOM 1400 O O . LEU A 1 179 ? -23.062 4.538 14.426 1.00 98.69 179 LEU A O 1
ATOM 1404 N N . GLN A 1 180 ? -24.677 3.250 13.547 1.00 98.38 180 GLN A N 1
ATOM 1405 C CA . GLN A 1 180 ? -24.599 3.861 12.218 1.00 98.38 180 GLN A CA 1
ATOM 1406 C C . GLN A 1 180 ? -24.999 5.338 12.277 1.00 98.38 180 GLN A C 1
ATOM 1408 O O . GLN A 1 180 ? -24.320 6.181 11.691 1.00 98.38 180 GLN A O 1
ATOM 1413 N N . THR A 1 181 ? -26.076 5.653 12.990 1.00 98.62 181 THR A N 1
ATOM 1414 C CA . THR A 1 181 ? -26.584 7.013 13.168 1.00 98.62 181 THR A CA 1
ATOM 1415 C C . THR A 1 181 ? -25.582 7.861 13.945 1.00 98.62 181 THR A C 1
ATOM 1417 O O . THR A 1 181 ? -25.248 8.966 13.518 1.00 98.62 181 THR A O 1
ATOM 1420 N N . LEU A 1 182 ? -25.029 7.327 15.038 1.00 98.62 182 LEU A N 1
ATOM 1421 C CA . LEU A 1 182 ? -23.990 8.010 15.812 1.00 98.62 182 LEU A CA 1
ATOM 1422 C C . LEU A 1 182 ? -22.749 8.304 14.973 1.00 98.62 182 LEU A C 1
ATOM 1424 O O . LEU A 1 182 ? -22.279 9.440 14.953 1.00 98.62 182 LEU A O 1
ATOM 1428 N N . ALA A 1 183 ? -22.237 7.304 14.256 1.00 98.75 183 ALA A N 1
ATOM 1429 C CA . ALA A 1 183 ? -21.076 7.477 13.398 1.00 98.75 183 ALA A CA 1
ATOM 1430 C C . ALA A 1 183 ? -21.351 8.498 12.288 1.00 98.75 183 ALA A C 1
ATOM 1432 O O . ALA A 1 183 ? -20.503 9.347 12.027 1.00 98.75 183 ALA A O 1
ATOM 1433 N N . GLN A 1 184 ? -22.548 8.491 11.691 1.00 98.69 184 GLN A N 1
ATOM 1434 C CA . GLN A 1 184 ? -22.930 9.474 10.679 1.00 98.69 184 GLN A CA 1
ATOM 1435 C C . GLN A 1 184 ? -22.907 10.907 11.228 1.00 98.69 184 GLN A C 1
ATOM 1437 O O . GLN A 1 184 ? -22.357 11.799 10.583 1.00 98.69 184 GLN A O 1
ATOM 1442 N N . GLU A 1 185 ? -23.482 11.136 12.408 1.00 98.50 185 GLU A N 1
ATOM 1443 C CA . GLU A 1 185 ? -23.601 12.471 13.006 1.00 98.50 185 GLU A CA 1
ATOM 1444 C C . GLU A 1 185 ? -22.292 12.998 13.595 1.00 98.50 185 GLU A C 1
ATOM 1446 O O . GLU A 1 185 ? -22.048 14.203 13.572 1.00 98.50 185 GLU A O 1
ATOM 1451 N N . LYS A 1 186 ? -21.476 12.112 14.171 1.00 98.44 186 LYS A N 1
ATOM 1452 C CA . LYS A 1 186 ? -20.322 12.494 14.993 1.00 98.44 186 LYS A CA 1
ATOM 1453 C C . LYS A 1 186 ? -18.976 12.307 14.309 1.00 98.44 186 LYS A C 1
ATOM 1455 O O . LYS A 1 186 ? -18.012 12.925 14.744 1.00 98.44 186 LYS A O 1
ATOM 1460 N N . ILE A 1 187 ? -18.908 11.474 13.270 1.00 98.75 187 ILE A N 1
ATOM 1461 C CA . ILE A 1 187 ? -17.659 11.131 12.582 1.00 98.75 187 ILE A CA 1
ATOM 1462 C C . ILE A 1 187 ? -17.787 11.396 11.080 1.00 98.75 187 ILE A C 1
ATOM 1464 O O . ILE A 1 187 ? -17.085 12.251 10.550 1.00 98.75 187 ILE A O 1
ATOM 1468 N N . PHE A 1 188 ? -18.706 10.717 10.388 1.00 98.75 188 PHE A N 1
ATOM 1469 C CA . PHE A 1 188 ? -18.719 10.719 8.926 1.00 98.75 188 PHE A CA 1
ATOM 1470 C C . PHE A 1 188 ? -19.074 12.081 8.339 1.00 98.75 188 PHE A C 1
ATOM 1472 O O . PHE A 1 188 ? -18.346 12.587 7.494 1.00 98.75 188 PHE A O 1
ATOM 1479 N N . THR A 1 189 ? -20.160 12.706 8.800 1.00 98.50 189 THR A N 1
ATOM 1480 C CA . THR A 1 189 ? -20.549 14.034 8.299 1.00 98.50 189 THR A CA 1
ATOM 1481 C C . THR A 1 189 ? -19.545 15.113 8.722 1.00 98.50 189 THR A C 1
ATOM 1483 O O . THR A 1 189 ? -19.106 15.864 7.854 1.00 98.50 189 THR A O 1
ATOM 1486 N N . PRO A 1 190 ? -19.115 15.196 10.002 1.00 98.38 190 PRO A N 1
ATOM 1487 C CA . PRO A 1 190 ? -18.160 16.224 10.425 1.00 98.38 190 PRO A CA 1
ATOM 1488 C C . PRO A 1 190 ? -16.780 16.136 9.762 1.00 98.38 190 PRO A C 1
ATOM 1490 O O . PRO A 1 190 ? -16.137 17.168 9.589 1.00 98.38 190 PRO A O 1
ATOM 1493 N N . PHE A 1 191 ? -16.319 14.933 9.401 1.00 98.38 191 PHE A N 1
ATOM 1494 C CA . PHE A 1 191 ? -14.990 14.720 8.812 1.00 98.38 191 PHE A CA 1
ATOM 1495 C C . PHE A 1 191 ? -15.018 14.425 7.307 1.00 98.38 191 PHE A C 1
ATOM 1497 O O . PHE A 1 191 ? -13.984 14.086 6.740 1.00 98.38 191 PHE A O 1
ATOM 1504 N N . GLY A 1 192 ? -16.174 14.557 6.647 1.00 98.12 192 GLY A N 1
ATOM 1505 C CA . GLY A 1 192 ? -16.290 14.350 5.200 1.00 98.12 192 GLY A CA 1
ATOM 1506 C C . GLY A 1 192 ? -15.983 12.914 4.759 1.00 98.12 192 GLY A C 1
ATOM 1507 O O . GLY A 1 192 ? -15.291 12.701 3.765 1.00 98.12 192 GLY A O 1
ATOM 1508 N N . MET A 1 193 ? -16.453 11.921 5.517 1.00 98.50 193 MET A N 1
ATOM 1509 C CA . MET A 1 193 ? -16.344 10.500 5.171 1.00 98.50 193 MET A CA 1
ATOM 1510 C C . MET A 1 193 ? -17.592 10.035 4.407 1.00 98.50 193 MET A C 1
ATOM 1512 O O . MET A 1 193 ? -18.440 9.301 4.925 1.00 98.50 193 MET A O 1
ATOM 1516 N N . GLU A 1 194 ? -17.756 10.537 3.187 1.00 96.94 194 GLU A N 1
ATOM 1517 C CA . GLU A 1 194 ? -18.987 10.386 2.399 1.00 96.94 194 GLU A CA 1
ATOM 1518 C C . GLU A 1 194 ? -19.249 8.941 1.937 1.00 96.94 194 GLU A C 1
ATOM 1520 O O . GLU A 1 194 ? -20.400 8.538 1.750 1.00 96.94 194 GLU A O 1
ATOM 1525 N N . HIS A 1 195 ? -18.197 8.130 1.834 1.00 97.56 195 HIS A N 1
ATOM 1526 C CA . HIS A 1 195 ? -18.217 6.747 1.357 1.00 97.56 195 HIS A CA 1
ATOM 1527 C C . HIS A 1 195 ? -18.168 5.730 2.508 1.00 97.56 195 HIS A C 1
ATOM 1529 O O . HIS A 1 195 ? -17.856 4.553 2.305 1.00 97.56 195 HIS A O 1
ATOM 1535 N N . SER A 1 196 ? -18.497 6.169 3.727 1.00 98.50 196 SER A N 1
ATOM 1536 C CA . SER A 1 196 ? -18.397 5.358 4.940 1.00 98.50 196 SER A CA 1
ATOM 1537 C C . SER A 1 196 ? -19.756 4.919 5.495 1.00 98.50 196 SER A C 1
ATOM 1539 O O . SER A 1 196 ? -20.749 5.660 5.493 1.00 98.50 196 SER A O 1
ATOM 1541 N N . SER A 1 197 ? -19.832 3.669 5.964 1.00 98.38 197 SER A N 1
ATOM 1542 C CA . SER A 1 197 ? -21.009 3.126 6.656 1.00 98.38 197 SER A CA 1
ATOM 1543 C C . SER A 1 197 ? -20.705 1.832 7.416 1.00 98.38 197 SER A C 1
ATOM 1545 O O . SER A 1 197 ? -19.949 0.985 6.953 1.00 98.38 197 SER A O 1
ATOM 1547 N N . PHE A 1 198 ? -21.344 1.637 8.567 1.00 98.44 198 PHE A N 1
ATOM 1548 C CA . PHE A 1 198 ? -21.374 0.375 9.311 1.00 98.44 198 PHE A CA 1
ATOM 1549 C C . PHE A 1 198 ? -22.406 -0.634 8.790 1.00 98.44 198 PHE A C 1
ATOM 1551 O O . PHE A 1 198 ? -22.292 -1.820 9.108 1.00 98.44 198 PHE A O 1
ATOM 1558 N N . VAL A 1 199 ? -23.394 -0.180 8.018 1.00 97.56 199 VAL A N 1
ATOM 1559 C CA . VAL A 1 199 ? -24.414 -1.015 7.365 1.00 97.56 199 VAL A CA 1
ATOM 1560 C C . VAL A 1 199 ? -24.242 -0.962 5.852 1.00 97.56 199 VAL A C 1
ATOM 1562 O O . VAL A 1 199 ? -23.611 -0.053 5.312 1.00 97.56 199 VAL A O 1
ATOM 1565 N N . TRP A 1 200 ? -24.774 -1.951 5.148 1.00 96.75 200 TRP A N 1
ATOM 1566 C CA . TRP A 1 200 ? -24.723 -1.967 3.694 1.00 96.75 200 TRP A CA 1
ATOM 1567 C C . TRP A 1 200 ? -25.602 -0.857 3.097 1.00 96.75 200 TRP A C 1
ATOM 1569 O O . TRP A 1 200 ? -26.752 -0.684 3.498 1.00 96.75 200 TRP A O 1
ATOM 1579 N N . LYS A 1 201 ? -25.065 -0.116 2.122 1.00 94.56 201 LYS A N 1
ATOM 1580 C CA . LYS A 1 201 ? -25.772 0.921 1.357 1.00 94.56 201 LYS A CA 1
ATOM 1581 C C . LYS A 1 201 ? -25.910 0.477 -0.098 1.00 94.56 201 LYS A C 1
ATOM 1583 O O . LYS A 1 201 ? -25.005 -0.155 -0.631 1.00 94.56 201 LYS A O 1
ATOM 1588 N N . GLU A 1 202 ? -26.993 0.874 -0.764 1.00 92.00 202 GLU A N 1
ATOM 1589 C CA . GLU A 1 202 ? -27.211 0.592 -2.195 1.00 92.00 202 GLU A CA 1
ATOM 1590 C C . GLU A 1 202 ? -26.062 1.112 -3.077 1.00 92.00 202 GLU A C 1
ATOM 1592 O O . GLU A 1 202 ? -25.643 0.437 -4.012 1.00 92.00 202 GLU A O 1
ATOM 1597 N N . ALA A 1 203 ? -25.466 2.256 -2.717 1.00 90.69 203 ALA A N 1
ATOM 1598 C CA . ALA A 1 203 ? -24.291 2.804 -3.400 1.00 90.69 203 ALA A CA 1
ATOM 1599 C C . ALA A 1 203 ? -23.098 1.822 -3.451 1.00 90.69 203 ALA A C 1
ATOM 1601 O O . ALA A 1 203 ? -22.306 1.848 -4.388 1.00 90.69 203 ALA A O 1
ATOM 1602 N N . PHE A 1 204 ? -22.985 0.899 -2.489 1.00 92.81 204 PHE A N 1
ATOM 1603 C CA . PHE A 1 204 ? -21.899 -0.084 -2.457 1.00 92.81 204 PHE A CA 1
ATOM 1604 C C . PHE A 1 204 ? -22.065 -1.207 -3.487 1.00 92.81 204 PHE A C 1
ATOM 1606 O O . PHE A 1 204 ? -21.101 -1.914 -3.764 1.00 92.81 204 PHE A O 1
ATOM 1613 N N . GLU A 1 205 ? -23.241 -1.382 -4.099 1.00 88.38 205 GLU A N 1
ATOM 1614 C CA . GLU A 1 205 ? -23.440 -2.414 -5.129 1.00 88.38 205 GLU A CA 1
ATOM 1615 C C . GLU A 1 205 ? -22.509 -2.226 -6.336 1.00 88.38 205 GLU A C 1
ATOM 1617 O O . GLU A 1 205 ? -22.128 -3.200 -6.991 1.00 88.38 205 GLU A O 1
ATOM 1622 N N . GLN A 1 206 ? -22.128 -0.979 -6.625 1.00 83.12 206 GLN A N 1
ATOM 1623 C CA . GLN A 1 206 ? -21.249 -0.644 -7.744 1.00 83.12 206 GLN A CA 1
ATOM 1624 C C . GLN A 1 206 ? -19.805 -0.405 -7.297 1.00 83.12 206 GLN A C 1
ATOM 1626 O O . GLN A 1 206 ? -18.880 -0.786 -8.012 1.00 83.12 206 GLN A O 1
ATOM 1631 N N . ASP A 1 207 ? -19.595 0.139 -6.104 1.00 87.62 207 ASP A N 1
ATOM 1632 C CA . ASP A 1 207 ? -18.268 0.614 -5.710 1.00 87.62 207 ASP A CA 1
ATOM 1633 C C . ASP A 1 207 ? -17.571 -0.270 -4.669 1.00 87.62 207 ASP A C 1
ATOM 1635 O O . ASP A 1 207 ? -16.470 0.045 -4.238 1.00 87.62 207 ASP A O 1
ATOM 1639 N N . PHE A 1 208 ? -18.144 -1.406 -4.266 1.00 93.19 208 PHE A N 1
ATOM 1640 C CA . PHE A 1 208 ? -17.494 -2.294 -3.298 1.00 93.19 208 PHE A CA 1
ATOM 1641 C C . PHE A 1 208 ? -16.435 -3.216 -3.927 1.00 93.19 208 PHE A C 1
ATOM 1643 O O . PHE A 1 208 ? -16.702 -3.929 -4.899 1.00 93.19 208 PHE A O 1
ATOM 1650 N N . ALA A 1 209 ? -15.244 -3.263 -3.321 1.00 93.50 209 ALA A N 1
ATOM 1651 C CA . ALA A 1 209 ? -14.201 -4.227 -3.659 1.00 93.50 209 ALA A CA 1
ATOM 1652 C C . ALA A 1 209 ? -14.641 -5.650 -3.297 1.00 93.50 209 ALA A C 1
ATOM 1654 O O . ALA A 1 209 ? -15.042 -5.907 -2.169 1.00 93.50 209 ALA A O 1
ATOM 1655 N N . ARG A 1 210 ? -14.536 -6.600 -4.226 1.00 90.69 210 ARG A N 1
ATOM 1656 C CA . ARG A 1 210 ? -14.817 -8.016 -3.977 1.00 90.69 210 ARG A CA 1
ATOM 1657 C C . ARG A 1 210 ? -13.626 -8.721 -3.324 1.00 90.69 210 ARG A C 1
ATOM 1659 O O . ARG A 1 210 ? -12.484 -8.339 -3.576 1.00 90.69 210 ARG A O 1
ATOM 1666 N N . PRO A 1 211 ? -13.881 -9.731 -2.477 1.00 91.75 211 PRO A N 1
ATOM 1667 C CA . PRO A 1 211 ? -12.829 -10.450 -1.775 1.00 91.75 211 PRO A CA 1
ATOM 1668 C C . PRO A 1 211 ? -12.114 -11.461 -2.669 1.00 91.75 211 PRO A C 1
ATOM 1670 O O . PRO A 1 211 ? -12.757 -12.173 -3.439 1.00 91.75 211 PRO A O 1
ATOM 1673 N N . HIS A 1 212 ? -10.804 -11.589 -2.471 1.00 89.38 212 HIS A N 1
ATOM 1674 C CA . HIS A 1 212 ? -9.957 -12.570 -3.141 1.00 89.38 212 HIS A CA 1
ATOM 1675 C C . HIS A 1 212 ? -9.141 -13.394 -2.141 1.00 89.38 212 HIS A C 1
ATOM 1677 O O . HIS A 1 212 ? -8.974 -13.023 -0.974 1.00 89.38 212 HIS A O 1
ATOM 1683 N N . LYS A 1 213 ? -8.644 -14.544 -2.596 1.00 85.94 213 LYS A N 1
ATOM 1684 C CA . LYS A 1 213 ? -7.671 -15.364 -1.877 1.00 85.94 213 LYS A CA 1
ATOM 1685 C C . LYS A 1 213 ? -6.540 -15.762 -2.812 1.00 85.94 213 LYS A C 1
ATOM 1687 O O . LYS A 1 213 ? -6.699 -16.678 -3.613 1.00 85.94 213 LYS A O 1
ATOM 1692 N N . VAL A 1 214 ? -5.379 -15.139 -2.622 1.00 80.62 214 VAL A N 1
ATOM 1693 C CA . VAL A 1 214 ? -4.192 -15.334 -3.464 1.00 80.62 214 VAL A CA 1
ATOM 1694 C C . VAL A 1 214 ? -4.537 -15.048 -4.930 1.00 80.62 214 VAL A C 1
ATOM 1696 O O . VAL A 1 214 ? -4.288 -15.860 -5.815 1.00 80.62 214 VAL A O 1
ATOM 1699 N N . GLY A 1 215 ? -5.185 -13.908 -5.170 1.00 7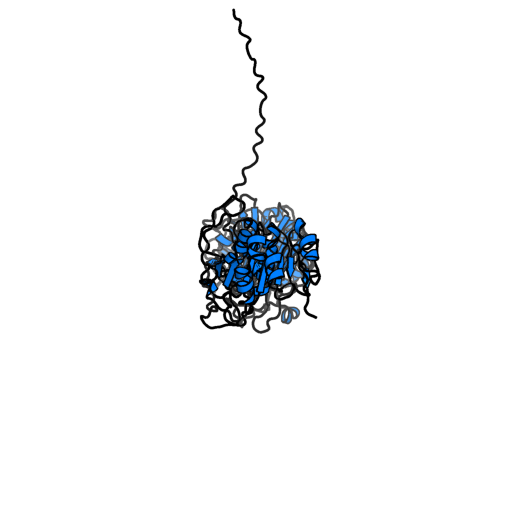4.81 215 GLY A N 1
ATOM 1700 C CA . GLY A 1 215 ? -5.565 -13.455 -6.509 1.00 74.81 215 GLY A CA 1
ATOM 1701 C C . GLY A 1 215 ? -6.901 -13.991 -7.032 1.00 74.81 215 GLY A C 1
ATOM 1702 O O . GLY A 1 215 ? -7.507 -13.361 -7.893 1.00 74.81 215 GLY A O 1
ATOM 1703 N N . GLU A 1 216 ? -7.393 -15.106 -6.490 1.00 77.56 216 GLU A N 1
ATOM 1704 C CA . GLU A 1 216 ? -8.615 -15.761 -6.968 1.00 77.56 216 GLU A CA 1
ATOM 1705 C C . GLU A 1 216 ? -9.874 -15.171 -6.312 1.00 77.56 216 GLU A C 1
ATOM 1707 O O . GLU A 1 216 ? -9.890 -15.005 -5.086 1.00 77.56 216 GLU A O 1
ATOM 1712 N N . PRO A 1 217 ? -10.946 -14.881 -7.073 1.00 83.50 217 PRO A N 1
ATOM 1713 C CA . PRO A 1 217 ? -12.165 -14.292 -6.530 1.00 83.50 217 PRO A CA 1
ATOM 1714 C C . PRO A 1 217 ? -12.892 -15.260 -5.589 1.00 83.50 217 PRO A C 1
ATOM 1716 O O . PRO A 1 217 ? -12.947 -16.472 -5.803 1.00 83.50 217 PRO A O 1
ATOM 1719 N N . LEU A 1 218 ? -13.494 -14.713 -4.534 1.00 83.00 218 LEU A N 1
ATOM 1720 C CA . LEU A 1 218 ? -14.359 -15.445 -3.615 1.00 83.00 218 LEU A CA 1
ATOM 1721 C C . LEU A 1 218 ? -15.820 -15.043 -3.815 1.00 83.00 218 LEU A C 1
ATOM 1723 O O . LEU A 1 218 ? -16.157 -13.872 -3.969 1.00 83.00 218 LEU A O 1
ATOM 1727 N N . THR A 1 219 ? -16.717 -16.021 -3.714 1.00 74.25 219 THR A N 1
ATOM 1728 C CA . THR A 1 219 ? -18.169 -15.808 -3.844 1.00 74.25 219 THR A CA 1
ATOM 1729 C C . THR A 1 219 ? -18.810 -15.185 -2.601 1.00 74.25 219 THR A C 1
ATOM 1731 O O . THR A 1 219 ? -19.964 -14.758 -2.642 1.00 74.25 219 THR A O 1
ATOM 1734 N N . VAL A 1 220 ? -18.088 -15.128 -1.480 1.00 68.19 220 VAL A N 1
ATOM 1735 C CA . VAL A 1 220 ? -18.617 -14.638 -0.203 1.00 68.19 220 VAL A CA 1
ATOM 1736 C C . VAL A 1 220 ? -18.494 -13.124 -0.144 1.00 68.19 220 VAL A C 1
ATOM 1738 O O . VAL A 1 220 ? -17.408 -12.610 0.088 1.00 68.19 220 VAL A O 1
ATOM 1741 N N . ASN A 1 221 ? -19.608 -12.406 -0.270 1.00 69.25 221 ASN A N 1
ATOM 1742 C CA . ASN A 1 221 ? -19.649 -10.966 -0.035 1.00 69.25 221 ASN A CA 1
ATOM 1743 C C . ASN A 1 221 ? -20.561 -10.644 1.159 1.00 69.25 221 ASN A C 1
ATOM 1745 O O . ASN A 1 221 ? -21.784 -10.749 1.064 1.00 69.25 221 ASN A O 1
ATOM 1749 N N . HIS A 1 222 ? -19.968 -10.293 2.304 1.00 78.88 222 HIS A N 1
ATOM 1750 C CA . HIS A 1 222 ? -20.733 -9.973 3.508 1.00 78.88 222 HIS A CA 1
ATOM 1751 C C . HIS A 1 222 ? -21.290 -8.547 3.437 1.00 78.88 222 HIS A C 1
ATOM 1753 O O . HIS A 1 222 ? -20.555 -7.568 3.592 1.00 78.88 222 HIS A O 1
ATOM 1759 N N . LYS A 1 223 ? -22.609 -8.457 3.256 1.00 90.12 223 LYS A N 1
ATOM 1760 C CA . LYS A 1 223 ? -23.390 -7.219 3.282 1.00 90.12 223 LYS A CA 1
ATOM 1761 C C . LYS A 1 223 ? -24.015 -7.056 4.676 1.00 90.12 223 LYS A C 1
ATOM 1763 O O . LYS A 1 223 ? -24.991 -7.743 4.965 1.00 90.12 223 LYS A O 1
ATOM 1768 N N . PRO A 1 224 ? -23.444 -6.235 5.576 1.00 90.31 224 PRO A N 1
ATOM 1769 C CA . PRO A 1 224 ? -23.945 -6.131 6.941 1.00 90.31 224 PRO A CA 1
ATOM 1770 C C . PRO A 1 224 ? -25.316 -5.445 6.968 1.00 90.31 224 PRO A C 1
ATOM 1772 O O . PRO A 1 224 ? -25.428 -4.267 6.639 1.00 90.31 224 PRO A O 1
ATOM 1775 N N . GLU A 1 225 ? -26.346 -6.169 7.401 1.00 93.00 225 GLU A N 1
ATOM 1776 C CA . GLU A 1 225 ? -27.680 -5.603 7.667 1.00 93.00 225 GLU A CA 1
ATOM 1777 C C . GLU A 1 225 ? -27.697 -4.758 8.949 1.00 93.00 225 GLU A C 1
ATOM 1779 O O . GLU A 1 225 ? -28.472 -3.813 9.073 1.00 93.00 225 GLU A O 1
ATOM 1784 N N . TYR A 1 226 ? -26.806 -5.076 9.893 1.00 94.25 226 TYR A N 1
ATOM 1785 C CA . TYR A 1 226 ? -26.699 -4.413 11.188 1.00 94.25 226 TYR A CA 1
ATOM 1786 C C . TYR A 1 226 ? -25.275 -3.924 11.441 1.00 94.25 226 TYR A C 1
ATOM 1788 O O . TYR A 1 226 ? -24.294 -4.569 11.063 1.00 94.25 226 TYR A O 1
ATOM 1796 N N . ALA A 1 227 ? -25.172 -2.787 12.127 1.00 97.69 227 ALA A N 1
ATOM 1797 C CA . ALA A 1 227 ? -23.900 -2.209 12.524 1.00 97.69 227 ALA A CA 1
ATOM 1798 C C . ALA A 1 227 ? -23.226 -3.054 13.620 1.00 97.69 227 ALA A C 1
ATOM 1800 O O . ALA A 1 227 ? -23.851 -3.402 14.624 1.00 97.69 227 ALA A O 1
ATOM 1801 N N . ASN A 1 228 ? -21.935 -3.339 13.448 1.00 98.06 228 ASN A N 1
ATOM 1802 C CA . ASN A 1 228 ? -21.095 -4.010 14.432 1.00 98.06 228 ASN A CA 1
ATOM 1803 C C . ASN A 1 228 ? -19.770 -3.251 14.587 1.00 98.06 228 ASN A C 1
ATOM 1805 O O . ASN A 1 228 ? -18.920 -3.246 13.690 1.00 98.06 228 ASN A O 1
ATOM 1809 N N . ALA A 1 229 ? -19.581 -2.657 15.763 1.00 97.69 229 ALA A N 1
ATOM 1810 C CA . ALA A 1 229 ? -18.426 -1.842 16.119 1.00 97.69 229 ALA A CA 1
ATOM 1811 C C . ALA A 1 229 ? -17.090 -2.585 16.067 1.00 97.69 229 ALA A C 1
ATOM 1813 O O . ALA A 1 229 ? -16.031 -1.960 16.034 1.00 97.69 229 ALA A O 1
ATOM 1814 N N . ALA A 1 230 ? -17.106 -3.915 16.079 1.00 97.25 230 ALA A N 1
ATOM 1815 C CA . ALA A 1 230 ? -15.888 -4.694 16.041 1.00 97.25 230 ALA A CA 1
ATOM 1816 C C . ALA A 1 230 ? -15.395 -4.963 14.613 1.00 97.25 230 ALA A C 1
ATOM 1818 O O . ALA A 1 230 ? -14.194 -5.211 14.481 1.00 97.25 230 ALA A O 1
ATOM 1819 N N . HIS A 1 231 ? -16.253 -4.940 13.577 1.00 96.12 231 HIS A N 1
ATOM 1820 C CA . HIS A 1 231 ? -15.832 -5.382 12.238 1.00 96.12 231 HIS A CA 1
ATOM 1821 C C . HIS A 1 231 ? -16.644 -4.915 11.008 1.00 96.12 231 HIS A C 1
ATOM 1823 O O . HIS A 1 231 ? -16.230 -5.245 9.888 1.00 96.12 231 HIS A O 1
ATOM 1829 N N . SER A 1 232 ? -17.803 -4.253 11.141 1.00 97.38 232 SER A N 1
ATOM 1830 C CA . SER A 1 232 ? -18.716 -4.096 9.991 1.00 97.38 232 SER A CA 1
ATOM 1831 C C . SER A 1 232 ? -18.439 -2.890 9.094 1.00 97.38 232 SER A C 1
ATOM 1833 O O . SER A 1 232 ? -18.952 -2.883 7.972 1.00 97.38 232 SER A O 1
ATOM 1835 N N . LEU A 1 233 ? -17.605 -1.932 9.521 1.00 98.44 233 LEU A N 1
ATOM 1836 C CA . LEU A 1 233 ? -17.328 -0.704 8.771 1.00 98.44 233 LEU A CA 1
ATOM 1837 C C . LEU A 1 233 ? -16.893 -0.990 7.323 1.00 98.44 233 LEU A C 1
ATOM 1839 O O . LEU A 1 233 ? -16.057 -1.857 7.040 1.00 98.44 233 LEU A O 1
ATOM 1843 N N . LYS A 1 234 ? -17.494 -0.229 6.415 1.00 97.94 234 LYS A N 1
ATOM 1844 C CA . LYS A 1 234 ? -17.194 -0.107 4.993 1.00 97.94 234 LYS A CA 1
ATOM 1845 C C . LYS A 1 234 ? -16.752 1.334 4.753 1.00 97.94 234 LYS A C 1
ATOM 1847 O O . LYS A 1 234 ? -17.419 2.239 5.247 1.00 97.94 234 LYS A O 1
ATOM 1852 N N . THR A 1 235 ? -15.612 1.534 4.100 1.00 98.56 235 THR A N 1
ATOM 1853 C CA . THR A 1 235 ? -14.970 2.854 3.935 1.00 98.56 235 THR A CA 1
ATOM 1854 C C . THR A 1 235 ? -14.010 2.850 2.746 1.00 98.56 235 THR A C 1
ATOM 1856 O O . THR A 1 235 ? -13.658 1.783 2.240 1.00 98.56 235 THR A O 1
ATOM 1859 N N . THR A 1 236 ? -13.540 4.029 2.345 1.00 98.62 236 THR A N 1
ATOM 1860 C CA . THR A 1 236 ? -12.362 4.218 1.482 1.00 98.62 236 THR A CA 1
ATOM 1861 C C . THR A 1 236 ? -11.131 4.577 2.323 1.00 98.62 236 THR A C 1
ATOM 1863 O O . THR A 1 236 ? -11.256 4.922 3.507 1.00 98.62 236 THR A O 1
ATOM 1866 N N . ALA A 1 237 ? -9.940 4.518 1.719 1.00 98.38 237 ALA A N 1
ATOM 1867 C CA . ALA A 1 237 ? -8.706 4.974 2.361 1.00 98.38 237 ALA A CA 1
ATOM 1868 C C . ALA A 1 237 ? -8.716 6.471 2.688 1.00 98.38 237 ALA A C 1
ATOM 1870 O O . ALA A 1 237 ? -8.287 6.853 3.774 1.00 98.38 237 ALA A O 1
ATOM 1871 N N . GLU A 1 238 ? -9.245 7.306 1.793 1.00 98.56 238 GLU A N 1
ATOM 1872 C CA . GLU A 1 238 ? -9.312 8.755 2.009 1.00 98.56 238 GLU A CA 1
ATOM 1873 C C . GLU A 1 238 ? -10.267 9.128 3.138 1.00 98.56 238 GLU A C 1
ATOM 1875 O O . GLU A 1 238 ? -9.906 9.919 4.006 1.00 98.56 238 GLU A O 1
ATOM 1880 N N . ASP A 1 239 ? -11.455 8.521 3.177 1.00 98.75 239 ASP A N 1
ATOM 1881 C CA . ASP A 1 239 ? -12.407 8.728 4.267 1.00 98.75 239 ASP A CA 1
ATOM 1882 C C . ASP A 1 239 ? -11.767 8.384 5.616 1.00 98.75 239 ASP A C 1
ATOM 1884 O O . ASP A 1 239 ? -11.812 9.167 6.566 1.00 98.75 239 ASP A O 1
ATOM 1888 N N . TYR A 1 240 ? -11.125 7.216 5.701 1.00 98.88 240 TYR A N 1
ATOM 1889 C CA . TYR A 1 240 ? -10.509 6.784 6.948 1.00 98.88 240 TYR A CA 1
ATOM 1890 C C . TYR A 1 240 ? -9.307 7.665 7.326 1.00 98.88 240 TYR A C 1
ATOM 1892 O O . TYR A 1 240 ? -9.112 7.958 8.506 1.00 98.88 240 TYR A O 1
ATOM 1900 N N . ALA A 1 241 ? -8.536 8.154 6.348 1.00 98.69 241 ALA A N 1
ATOM 1901 C CA . ALA A 1 241 ? -7.459 9.111 6.586 1.00 98.69 241 ALA A CA 1
ATOM 1902 C C . ALA A 1 241 ? -7.980 10.423 7.193 1.00 98.69 241 ALA A C 1
ATOM 1904 O O . ALA A 1 241 ? -7.374 10.930 8.135 1.00 98.69 241 ALA A O 1
ATOM 1905 N N . ARG A 1 242 ? -9.135 10.939 6.743 1.00 98.62 242 ARG A N 1
ATOM 1906 C CA . ARG A 1 242 ? -9.763 12.132 7.348 1.00 98.62 242 ARG A CA 1
ATOM 1907 C C . ARG A 1 242 ? -10.102 11.919 8.823 1.00 98.62 242 ARG A C 1
ATOM 1909 O O . ARG A 1 242 ? -9.845 12.804 9.639 1.00 98.62 242 ARG A O 1
ATOM 1916 N N . PHE A 1 243 ? -10.604 10.737 9.186 1.00 98.75 243 PHE A N 1
ATOM 1917 C CA . PHE A 1 243 ? -10.805 10.377 10.593 1.00 98.75 243 PHE A CA 1
ATOM 1918 C C . PHE A 1 243 ? -9.488 10.323 11.377 1.00 98.75 243 PHE A C 1
ATOM 1920 O O . PHE A 1 243 ? -9.421 10.857 12.481 1.00 98.75 243 PHE A O 1
ATOM 1927 N N . LEU A 1 244 ? -8.436 9.719 10.817 1.00 98.62 244 LEU A N 1
ATOM 1928 C CA . LEU A 1 244 ? -7.132 9.621 11.480 1.00 98.62 244 LEU A CA 1
ATOM 1929 C C . LEU A 1 244 ? -6.480 10.990 11.707 1.00 98.62 244 LEU A C 1
ATOM 1931 O O . LEU A 1 244 ? -5.972 11.232 12.799 1.00 98.62 244 LEU A O 1
ATOM 1935 N N . MET A 1 245 ? -6.546 11.892 10.724 1.00 98.06 245 MET A N 1
ATOM 1936 C CA . MET A 1 245 ? -6.076 13.275 10.866 1.00 98.06 245 MET A CA 1
ATOM 1937 C C . MET A 1 245 ? -6.847 14.007 11.970 1.00 98.06 245 MET A C 1
ATOM 1939 O O . MET A 1 245 ? -6.246 14.623 12.848 1.00 98.06 245 MET A O 1
ATOM 1943 N N . ALA A 1 246 ? -8.179 13.877 11.991 1.00 97.38 246 ALA A N 1
ATOM 1944 C CA . ALA A 1 246 ? -9.003 14.472 13.039 1.00 97.38 246 ALA A CA 1
ATOM 1945 C C . ALA A 1 246 ? -8.688 13.904 14.434 1.00 97.38 246 ALA A C 1
ATOM 1947 O O . ALA A 1 246 ? -8.619 14.660 15.404 1.00 97.38 246 ALA A O 1
ATOM 1948 N N . LEU A 1 247 ? -8.468 12.591 14.536 1.00 96.81 247 LEU A N 1
ATOM 1949 C CA . LEU A 1 247 ? -8.121 11.922 15.787 1.00 96.81 247 LEU A CA 1
ATOM 1950 C C . LEU A 1 247 ? -6.746 12.360 16.307 1.00 96.81 247 LEU A C 1
ATOM 1952 O O . LEU A 1 247 ? -6.626 12.661 17.492 1.00 96.81 247 LEU A O 1
ATOM 1956 N N . ALA A 1 248 ? -5.738 12.436 15.432 1.00 94.81 248 ALA A N 1
ATOM 1957 C CA . ALA A 1 248 ? -4.386 12.876 15.782 1.00 94.81 248 ALA A CA 1
ATOM 1958 C C . ALA A 1 248 ? -4.364 14.318 16.317 1.00 94.81 248 ALA A C 1
ATOM 1960 O O . ALA A 1 248 ? -3.626 14.627 17.248 1.00 94.81 248 ALA A O 1
ATOM 1961 N N . GLU A 1 249 ? -5.226 15.184 15.782 1.00 93.06 249 GLU A N 1
ATOM 1962 C CA . GLU A 1 249 ? -5.396 16.565 16.246 1.00 93.06 249 GLU A CA 1
ATOM 1963 C C . GLU A 1 249 ? -6.318 16.703 17.472 1.00 93.06 249 GLU A C 1
ATOM 1965 O O . GLU A 1 249 ? -6.514 17.809 17.978 1.00 93.06 249 GLU A O 1
ATOM 1970 N N . GLY A 1 250 ? -6.928 15.611 17.946 1.00 94.25 250 GLY A N 1
ATOM 1971 C CA . GLY A 1 250 ? -7.887 15.646 19.052 1.00 94.25 250 GLY A CA 1
ATOM 1972 C C . GLY A 1 250 ? -9.220 16.313 18.720 1.00 94.25 250 GLY A C 1
ATOM 1973 O O . GLY A 1 250 ? -9.947 16.719 19.629 1.00 94.25 250 GLY A O 1
ATOM 1974 N N . LYS A 1 251 ? -9.571 16.461 17.436 1.00 96.56 251 LYS A N 1
ATOM 1975 C CA . LYS A 1 251 ? -10.810 17.131 17.023 1.00 96.56 251 LYS A CA 1
ATOM 1976 C C . LYS A 1 251 ? -12.030 16.414 17.603 1.00 96.56 251 LYS A C 1
ATOM 1978 O O . LYS A 1 251 ? -12.304 15.252 17.308 1.00 96.56 251 LYS A O 1
ATOM 1983 N N . GLY A 1 252 ? -12.801 17.144 18.406 1.00 96.69 252 GLY A N 1
ATOM 1984 C CA . GLY A 1 252 ? -14.033 16.656 19.027 1.00 96.69 252 GLY A CA 1
ATOM 1985 C C . GLY A 1 252 ? -13.835 15.772 20.262 1.00 96.69 252 GLY A C 1
ATOM 1986 O O . GLY A 1 252 ? -14.808 15.146 20.677 1.00 96.69 252 GLY A O 1
ATOM 1987 N N . LEU A 1 253 ? -12.628 15.749 20.843 1.00 98.00 253 LEU A N 1
ATOM 1988 C CA . LEU A 1 253 ? -12.330 15.171 22.157 1.00 98.00 253 LEU A CA 1
ATOM 1989 C C . LEU A 1 253 ? -11.733 16.234 23.090 1.00 98.00 253 LEU A C 1
ATOM 1991 O O . LEU A 1 253 ? -11.100 17.193 22.648 1.00 98.00 253 LEU A O 1
ATOM 1995 N N . SER A 1 254 ? -11.901 16.057 24.398 1.00 98.25 254 SER A N 1
ATOM 1996 C CA . SER A 1 254 ? -11.144 16.811 25.396 1.00 98.25 254 SER A CA 1
ATOM 1997 C C . SER A 1 254 ? -9.672 16.389 25.392 1.00 98.25 254 SER A C 1
ATOM 1999 O O . SER A 1 254 ? -9.328 15.260 25.029 1.00 98.25 254 SER A O 1
ATOM 2001 N N . ALA A 1 255 ? -8.789 17.272 25.869 1.00 97.56 255 ALA A N 1
ATOM 2002 C CA . ALA A 1 255 ? -7.371 16.947 26.029 1.00 97.56 255 ALA A CA 1
ATOM 2003 C C . ALA A 1 255 ? -7.171 15.699 26.908 1.00 97.56 255 ALA A C 1
ATOM 2005 O O . ALA A 1 255 ? -6.359 14.841 26.584 1.00 97.56 255 ALA A O 1
ATOM 2006 N N . THR A 1 256 ? -7.961 15.550 27.977 1.00 97.75 256 THR A N 1
ATOM 2007 C CA . THR A 1 256 ? -7.914 14.380 28.863 1.00 97.75 256 THR A CA 1
ATOM 2008 C C . THR A 1 256 ? -8.306 13.092 28.140 1.00 97.75 256 THR A C 1
ATOM 2010 O O . THR A 1 256 ? -7.639 12.072 28.312 1.00 97.75 256 THR A O 1
ATOM 2013 N N . SER A 1 257 ? -9.356 13.120 27.318 1.00 98.00 257 SER A N 1
ATOM 2014 C CA . SER A 1 257 ? -9.783 11.955 26.538 1.00 98.00 257 SER A CA 1
ATOM 2015 C C . SER A 1 257 ? -8.767 11.571 25.466 1.00 98.00 257 SER A C 1
ATOM 2017 O O . SER A 1 257 ? -8.451 10.388 25.338 1.00 98.00 257 SER A O 1
ATOM 2019 N N . LEU A 1 258 ? -8.182 12.549 24.766 1.00 97.06 258 LEU A N 1
ATOM 2020 C CA . LEU A 1 258 ? -7.097 12.296 23.814 1.00 97.06 258 LEU A CA 1
ATOM 2021 C C . LEU A 1 258 ? -5.864 11.697 24.507 1.00 97.06 258 LEU A C 1
ATOM 2023 O O . LEU A 1 258 ? -5.333 10.687 24.050 1.00 97.06 258 LEU A O 1
ATOM 2027 N N . THR A 1 259 ? -5.440 12.267 25.641 1.00 96.19 259 THR A N 1
ATOM 2028 C CA . THR A 1 259 ? -4.328 11.724 26.432 1.00 96.19 259 THR A CA 1
ATOM 2029 C C . THR A 1 259 ? -4.613 10.290 26.862 1.00 96.19 259 THR A C 1
ATOM 2031 O O . THR A 1 259 ? -3.760 9.427 26.685 1.00 96.19 259 THR A O 1
ATOM 2034 N N . ASN A 1 260 ? -5.811 9.996 27.373 1.00 95.50 260 ASN A N 1
ATOM 2035 C CA . ASN A 1 260 ? -6.183 8.633 27.751 1.00 95.50 260 ASN A CA 1
ATOM 2036 C C . ASN A 1 260 ? -6.143 7.666 26.557 1.00 95.50 260 ASN A C 1
ATOM 2038 O O . ASN A 1 260 ? -5.679 6.537 26.714 1.00 95.50 260 ASN A O 1
ATOM 2042 N N . LEU A 1 261 ? -6.597 8.105 25.378 1.00 97.31 261 LEU A N 1
ATOM 2043 C CA . LEU A 1 261 ? -6.586 7.302 24.155 1.00 97.31 261 LEU A CA 1
ATOM 2044 C C . LEU A 1 261 ? -5.171 6.916 23.723 1.00 97.31 261 LEU A C 1
ATOM 2046 O O . LEU A 1 261 ? -4.969 5.768 23.331 1.00 97.31 261 LEU A O 1
ATOM 2050 N N . LEU A 1 262 ? -4.215 7.841 23.836 1.00 96.12 262 LEU A N 1
ATOM 2051 C CA . LEU A 1 262 ? -2.832 7.679 23.370 1.00 96.12 262 LEU A CA 1
ATOM 2052 C C . LEU A 1 262 ? -1.835 7.276 24.471 1.00 96.12 262 LEU A C 1
ATOM 2054 O O . LEU A 1 262 ? -0.646 7.140 24.202 1.00 96.12 262 LEU A O 1
ATOM 2058 N N . THR A 1 263 ? -2.300 7.058 25.702 1.00 95.75 263 THR A N 1
ATOM 2059 C CA . THR A 1 263 ? -1.466 6.572 26.813 1.00 95.75 263 THR A CA 1
ATOM 2060 C C . THR A 1 263 ? -1.625 5.069 26.978 1.00 95.75 263 THR A C 1
ATOM 2062 O O . THR A 1 263 ? -2.738 4.553 26.888 1.00 95.75 263 THR A O 1
ATOM 2065 N N . ILE A 1 264 ? -0.529 4.376 27.293 1.00 97.31 264 ILE A N 1
ATOM 2066 C CA . ILE A 1 264 ? -0.518 2.938 27.585 1.00 97.31 264 ILE A CA 1
ATOM 2067 C C . ILE A 1 264 ? -1.515 2.610 28.708 1.00 97.31 264 ILE A C 1
ATOM 2069 O O . ILE A 1 264 ? -1.352 3.024 29.854 1.00 97.31 264 ILE A O 1
ATOM 2073 N N . GLN A 1 265 ? -2.540 1.828 28.372 1.00 97.44 265 GLN A N 1
ATOM 2074 C CA . GLN A 1 265 ? -3.535 1.283 29.299 1.00 97.44 265 GLN A CA 1
ATOM 2075 C C . GLN A 1 265 ? -3.254 -0.188 29.618 1.00 97.44 265 GLN A C 1
ATOM 2077 O O . GLN A 1 265 ? -3.559 -0.668 30.710 1.00 97.44 265 GLN A O 1
ATOM 2082 N N . SER A 1 266 ? -2.698 -0.932 28.658 1.00 97.62 266 SER A N 1
ATOM 2083 C CA . SER A 1 266 ? -2.357 -2.342 28.831 1.00 97.62 266 SER A CA 1
ATOM 2084 C C . SER A 1 266 ? -1.244 -2.786 27.877 1.00 97.62 266 SER A C 1
ATOM 2086 O O . SER A 1 266 ? -0.976 -2.143 26.864 1.00 97.62 266 SER A O 1
ATOM 2088 N N . THR A 1 267 ? -0.604 -3.915 28.196 1.00 97.00 267 THR A N 1
ATOM 2089 C CA . THR A 1 267 ? 0.484 -4.493 27.391 1.00 97.00 267 THR A CA 1
ATOM 2090 C C . THR A 1 267 ? 0.196 -5.971 27.105 1.00 97.00 267 THR A C 1
ATOM 2092 O O . THR A 1 267 ? -0.029 -6.746 28.048 1.00 97.00 267 THR A O 1
ATOM 2095 N N . PRO A 1 268 ? 0.190 -6.404 25.830 1.00 94.56 268 PRO A N 1
ATOM 2096 C CA . PRO A 1 268 ? 0.181 -7.814 25.463 1.00 94.56 268 PRO A CA 1
ATOM 2097 C C . PRO A 1 268 ? 1.326 -8.598 26.111 1.00 94.56 268 PRO A C 1
ATOM 2099 O O . PRO A 1 268 ? 2.448 -8.121 26.253 1.00 94.56 268 PRO A O 1
ATOM 2102 N N . LYS A 1 269 ? 1.062 -9.848 26.501 1.00 91.00 269 LYS A N 1
ATOM 2103 C CA . LYS A 1 269 ? 2.088 -10.688 27.133 1.00 91.00 269 LYS A CA 1
ATOM 2104 C C . LYS A 1 269 ? 3.258 -10.921 26.169 1.00 91.00 269 LYS A C 1
ATOM 2106 O O . LYS A 1 269 ? 3.037 -11.426 25.076 1.00 91.00 269 LYS A O 1
ATOM 2111 N N . GLY A 1 270 ? 4.480 -10.673 26.642 1.00 85.56 270 GLY A N 1
ATOM 2112 C CA . GLY A 1 270 ? 5.710 -10.912 25.877 1.00 85.56 270 GLY A CA 1
ATOM 2113 C C . GLY A 1 270 ? 6.061 -9.793 24.898 1.00 85.56 270 GLY A C 1
ATOM 2114 O O . GLY A 1 270 ? 7.047 -9.924 24.188 1.00 85.56 270 GLY A O 1
ATOM 2115 N N . SER A 1 271 ? 5.273 -8.718 24.875 1.00 90.44 271 SER A N 1
ATOM 2116 C CA . SER A 1 271 ? 5.583 -7.509 24.126 1.00 90.44 271 SER A CA 1
ATOM 2117 C C . SER A 1 271 ? 6.428 -6.558 24.973 1.00 90.44 271 SER A C 1
ATOM 2119 O O . SER A 1 271 ? 6.090 -6.316 26.134 1.00 90.44 271 SER A O 1
ATOM 2121 N N . GLU A 1 272 ? 7.501 -6.032 24.387 1.00 88.19 272 GLU A N 1
ATOM 2122 C CA . GLU A 1 272 ? 8.332 -4.979 24.982 1.00 88.19 272 GLU A CA 1
ATOM 2123 C C . GLU A 1 272 ? 7.921 -3.585 24.494 1.00 88.19 272 GLU A C 1
ATOM 2125 O O . GLU A 1 272 ? 7.876 -2.666 25.300 1.00 88.19 272 GLU A O 1
ATOM 2130 N N . PHE A 1 273 ? 7.546 -3.463 23.215 1.00 92.12 273 PHE A N 1
ATOM 2131 C CA . PHE A 1 273 ? 7.346 -2.175 22.534 1.00 92.12 273 PHE A CA 1
ATOM 2132 C C . PHE A 1 273 ? 5.937 -1.965 21.966 1.00 92.12 273 PHE A C 1
ATOM 2134 O O . PHE A 1 273 ? 5.635 -0.912 21.413 1.00 92.12 273 PHE A O 1
ATOM 2141 N N . VAL A 1 274 ? 5.072 -2.980 22.038 1.00 95.81 274 VAL A N 1
ATOM 2142 C CA . VAL A 1 274 ? 3.677 -2.901 21.579 1.00 95.81 274 VAL A CA 1
ATOM 2143 C C . VAL A 1 274 ? 2.747 -2.906 22.781 1.00 95.81 274 VAL A C 1
ATOM 2145 O O . VAL A 1 274 ? 2.802 -3.813 23.616 1.00 95.81 274 VAL A O 1
ATOM 2148 N N . HIS A 1 275 ? 1.852 -1.928 22.831 1.00 96.75 275 HIS A N 1
ATOM 2149 C CA . HIS A 1 275 ? 0.911 -1.686 23.919 1.00 96.75 275 HIS A CA 1
ATOM 2150 C C . HIS A 1 275 ? -0.477 -1.357 23.370 1.00 96.75 275 HIS A C 1
ATOM 2152 O O . HIS A 1 275 ? -0.680 -1.268 22.161 1.00 96.75 275 HIS A O 1
ATOM 2158 N N . TRP A 1 276 ? -1.445 -1.164 24.262 1.00 97.94 276 TRP A N 1
ATOM 2159 C CA . TRP A 1 276 ? -2.780 -0.689 23.920 1.00 97.94 276 TRP A CA 1
ATOM 2160 C C . TRP A 1 276 ? -3.128 0.580 24.677 1.00 97.94 276 TRP A C 1
ATOM 2162 O O . TRP A 1 276 ? -2.995 0.633 25.900 1.00 97.94 276 TRP A O 1
ATOM 2172 N N . GLY A 1 277 ? -3.618 1.567 23.933 1.00 98.19 277 GLY A N 1
ATOM 2173 C CA . GLY A 1 277 ? -4.329 2.720 24.463 1.00 98.19 277 GLY A CA 1
ATOM 2174 C C . GLY A 1 277 ? -5.820 2.417 24.626 1.00 98.19 277 GLY A C 1
ATOM 2175 O O . GLY A 1 277 ? -6.211 1.291 24.954 1.00 98.19 277 GLY A O 1
ATOM 2176 N N . LEU A 1 278 ? -6.675 3.408 24.362 1.00 98.56 278 LEU A N 1
ATOM 2177 C CA . LEU A 1 278 ? -8.127 3.196 24.295 1.00 98.56 278 LEU A CA 1
ATOM 2178 C C . LEU A 1 278 ? -8.583 3.043 22.841 1.00 98.56 278 LEU A C 1
ATOM 2180 O O . LEU A 1 278 ? -8.829 4.020 22.144 1.00 98.56 278 LEU A O 1
ATOM 2184 N N . GLY A 1 279 ? -8.724 1.797 22.388 1.00 97.75 279 GLY A N 1
ATOM 2185 C CA . GLY A 1 279 ? -9.226 1.455 21.054 1.00 97.75 279 GLY A CA 1
ATOM 2186 C C . GLY A 1 279 ? -8.192 1.474 19.930 1.00 97.75 279 GLY A C 1
ATOM 2187 O O . GLY A 1 279 ? -8.529 1.112 18.804 1.00 97.75 279 GLY A O 1
ATOM 2188 N N . VAL A 1 280 ? -6.945 1.835 20.234 1.00 98.25 280 VAL A N 1
ATOM 2189 C CA . VAL A 1 280 ? -5.801 1.810 19.315 1.00 98.25 280 VAL A CA 1
ATOM 2190 C C . VAL A 1 280 ? -4.627 1.071 19.955 1.00 98.25 280 VAL A C 1
ATOM 2192 O O . VAL A 1 280 ? -4.461 1.089 21.178 1.00 98.25 280 VAL A O 1
ATOM 2195 N N . GLY A 1 281 ? -3.822 0.409 19.128 1.00 97.88 281 GLY A N 1
ATOM 2196 C CA . GLY A 1 281 ? -2.508 -0.069 19.535 1.00 97.88 281 GLY A CA 1
ATOM 2197 C C . GLY A 1 281 ? -1.533 1.102 19.621 1.00 97.88 281 GLY A C 1
ATOM 2198 O O . GLY A 1 281 ? -1.695 2.103 18.926 1.00 97.88 281 GLY A O 1
ATOM 2199 N N . LEU A 1 282 ? -0.522 0.971 20.468 1.00 97.19 282 LEU A N 1
ATOM 2200 C CA . LEU A 1 282 ? 0.612 1.885 20.563 1.00 97.19 282 LEU A CA 1
ATOM 2201 C C . LEU A 1 282 ? 1.877 1.086 20.262 1.00 97.19 282 LEU A C 1
ATOM 2203 O O . LEU A 1 282 ? 1.986 -0.067 20.685 1.00 97.19 282 LEU A O 1
ATOM 2207 N N . GLN A 1 283 ? 2.797 1.667 19.506 1.00 94.44 283 GLN A N 1
ATOM 2208 C CA . GLN A 1 283 ? 4.100 1.081 19.224 1.00 94.44 283 GLN A CA 1
ATOM 2209 C C . GLN A 1 283 ? 5.196 2.102 19.526 1.00 94.44 283 GLN A C 1
ATOM 2211 O O . GLN A 1 283 ? 5.143 3.231 19.038 1.00 94.44 283 GLN A O 1
ATOM 2216 N N . GLU A 1 284 ? 6.153 1.714 20.361 1.00 90.00 284 GLU A N 1
ATOM 2217 C CA . GLU A 1 284 ? 7.269 2.554 20.789 1.00 90.00 284 GLU A CA 1
ATOM 2218 C C . GLU A 1 284 ? 8.515 2.218 19.971 1.00 90.00 284 GLU A C 1
ATOM 2220 O O . GLU A 1 284 ? 8.899 1.057 19.849 1.00 90.00 284 GLU A O 1
ATOM 2225 N N . SER A 1 285 ? 9.144 3.236 19.393 1.00 80.75 285 SER A N 1
ATOM 2226 C CA . SER A 1 285 ? 10.346 3.089 18.572 1.00 80.75 285 SER A CA 1
ATOM 2227 C C . SER A 1 285 ? 11.341 4.208 18.863 1.00 80.75 285 SER A C 1
ATOM 2229 O O . SER A 1 285 ? 10.992 5.204 19.497 1.00 80.75 285 SER A O 1
ATOM 2231 N N . ASP A 1 286 ? 12.560 4.094 18.331 1.00 74.00 286 ASP A N 1
ATOM 2232 C CA . ASP A 1 286 ? 13.575 5.155 18.423 1.00 74.00 286 ASP A CA 1
ATOM 2233 C C . ASP A 1 286 ? 13.091 6.496 17.832 1.00 74.00 286 ASP A C 1
ATOM 2235 O O . ASP A 1 286 ? 13.594 7.555 18.204 1.00 74.00 286 ASP A O 1
ATOM 2239 N N . GLY A 1 287 ? 12.114 6.459 16.917 1.00 70.56 287 GLY A N 1
ATOM 2240 C CA . GLY A 1 287 ? 11.503 7.636 16.296 1.00 70.56 287 GLY A CA 1
ATOM 2241 C C . GLY A 1 287 ? 10.318 8.227 17.065 1.00 70.56 287 GLY A C 1
ATOM 2242 O O . GLY A 1 287 ? 9.706 9.160 16.561 1.00 70.56 287 GLY A O 1
ATOM 2243 N N . GLY A 1 288 ? 9.982 7.691 18.243 1.00 83.19 288 GLY A N 1
ATOM 2244 C CA . GLY A 1 288 ? 8.817 8.086 19.035 1.00 83.19 288 GLY A CA 1
ATOM 2245 C C . GLY A 1 288 ? 7.704 7.034 19.047 1.00 83.19 288 GLY A C 1
ATOM 2246 O O . GLY A 1 288 ? 7.846 5.925 18.514 1.00 83.19 288 GLY A O 1
ATOM 2247 N N . THR A 1 289 ? 6.594 7.384 19.699 1.00 90.19 289 THR A N 1
ATOM 2248 C CA . THR A 1 289 ? 5.423 6.512 19.858 1.00 90.19 289 THR A CA 1
ATOM 2249 C C . THR A 1 289 ? 4.400 6.786 18.765 1.00 90.19 289 THR A C 1
ATOM 2251 O O . THR A 1 289 ? 3.927 7.909 18.605 1.00 90.19 289 THR A O 1
ATOM 2254 N N . GLN A 1 290 ? 3.995 5.735 18.058 1.00 95.31 290 GLN A N 1
ATOM 2255 C CA . GLN A 1 290 ? 2.935 5.795 17.054 1.00 95.31 290 GLN A CA 1
ATOM 2256 C C . GLN A 1 290 ? 1.706 5.038 17.535 1.00 95.31 290 GLN A C 1
ATOM 2258 O O . GLN A 1 290 ? 1.824 4.012 18.211 1.00 95.31 290 GLN A O 1
ATOM 2263 N N . PHE A 1 291 ? 0.522 5.506 17.146 1.00 96.81 291 PHE A N 1
ATOM 2264 C CA . PHE A 1 291 ? -0.703 4.738 17.336 1.00 96.81 291 PHE A CA 1
ATOM 2265 C C . PHE A 1 291 ? -1.109 4.049 16.035 1.00 96.81 291 PHE A C 1
ATOM 2267 O O . PHE A 1 291 ? -0.983 4.599 14.942 1.00 96.81 291 PHE A O 1
ATOM 2274 N N . TRP A 1 292 ? -1.583 2.815 16.148 1.00 97.44 292 TRP A N 1
ATOM 2275 C CA . TRP A 1 292 ? -1.766 1.926 15.008 1.00 97.44 292 TRP A CA 1
ATOM 2276 C C . TRP A 1 292 ? -2.942 0.970 15.226 1.00 97.44 292 TRP A C 1
ATOM 2278 O O . TRP A 1 292 ? -3.426 0.777 16.346 1.00 97.44 292 TRP A O 1
ATOM 2288 N N . HIS A 1 293 ? -3.421 0.360 14.144 1.00 98.06 293 HIS A N 1
ATOM 2289 C CA . HIS A 1 293 ? -4.350 -0.766 14.209 1.00 98.06 293 HIS A CA 1
ATOM 2290 C C . HIS A 1 293 ? -4.318 -1.555 12.889 1.00 98.06 293 HIS A C 1
ATOM 2292 O O . HIS A 1 293 ? -4.087 -0.994 11.820 1.00 98.06 293 HIS A O 1
ATOM 2298 N N . TRP A 1 294 ? -4.624 -2.855 12.942 1.00 96.94 294 TRP A N 1
ATOM 2299 C CA . TRP A 1 294 ? -4.826 -3.707 11.766 1.00 96.94 294 TRP A CA 1
ATOM 2300 C C . TRP A 1 294 ? -6.257 -4.250 11.696 1.00 96.94 294 TRP A C 1
ATOM 2302 O O . TRP A 1 294 ? -6.944 -4.401 12.709 1.00 96.94 294 TRP A O 1
ATOM 2312 N N . GLY A 1 295 ? -6.719 -4.534 10.489 1.00 96.62 295 GLY A N 1
ATOM 2313 C CA . GLY A 1 295 ? -8.022 -5.095 10.182 1.00 96.62 295 GLY A CA 1
ATOM 2314 C C . GLY A 1 295 ? -7.861 -6.405 9.432 1.00 96.62 295 GLY A C 1
ATOM 2315 O O . GLY A 1 295 ? -7.122 -6.476 8.453 1.00 96.62 295 GLY A O 1
ATOM 2316 N N . ASP A 1 296 ? -8.576 -7.431 9.884 1.00 95.06 296 ASP A N 1
ATOM 2317 C CA . ASP A 1 296 ? -8.603 -8.739 9.245 1.00 95.06 296 ASP A CA 1
ATOM 2318 C C . ASP A 1 296 ? -10.027 -9.297 9.255 1.00 95.06 296 ASP A C 1
ATOM 2320 O O . ASP A 1 296 ? -10.518 -9.759 10.283 1.00 95.06 296 ASP A O 1
ATOM 2324 N N . ASN A 1 297 ? -10.680 -9.238 8.096 1.00 90.75 297 ASN A N 1
ATOM 2325 C CA . ASN A 1 297 ? -11.912 -9.970 7.807 1.00 90.75 297 ASN A CA 1
ATOM 2326 C C . ASN A 1 297 ? -11.624 -10.972 6.685 1.00 90.75 297 ASN A C 1
ATOM 2328 O O . ASN A 1 297 ? -12.240 -10.925 5.617 1.00 90.75 297 ASN A O 1
ATOM 2332 N N . TYR A 1 298 ? -10.655 -11.859 6.912 1.00 88.06 298 TYR A N 1
ATOM 2333 C CA . TYR A 1 298 ? -10.213 -12.874 5.960 1.00 88.06 298 TYR A CA 1
ATOM 2334 C C . TYR A 1 298 ? -9.618 -12.263 4.686 1.00 88.06 298 TYR A C 1
ATOM 2336 O O . TYR A 1 298 ? -8.440 -11.921 4.661 1.00 88.06 298 TYR A O 1
ATOM 2344 N N . ALA A 1 299 ? -10.434 -12.115 3.647 1.00 89.75 299 ALA A N 1
ATOM 2345 C CA . ALA A 1 299 ? -10.053 -11.581 2.348 1.00 89.75 299 ALA A CA 1
ATOM 2346 C C . ALA A 1 299 ? -9.991 -10.051 2.309 1.00 89.75 299 ALA A C 1
ATOM 2348 O O . ALA A 1 299 ? -9.611 -9.490 1.295 1.00 89.75 299 ALA A O 1
ATOM 2349 N N . PHE A 1 300 ? -10.364 -9.366 3.390 1.00 95.12 300 PHE A N 1
ATOM 2350 C CA . PHE A 1 300 ? -10.132 -7.933 3.522 1.00 95.12 300 PHE A CA 1
ATOM 2351 C C . PHE A 1 300 ? -9.125 -7.664 4.619 1.00 95.12 300 PHE A C 1
ATOM 2353 O O . PHE A 1 300 ? -9.290 -8.119 5.757 1.00 95.12 300 PHE A O 1
ATOM 2360 N N . LYS A 1 301 ? -8.108 -6.895 4.252 1.00 96.94 301 LYS A N 1
ATOM 2361 C CA . LYS A 1 301 ? -7.009 -6.486 5.109 1.00 96.94 301 LYS A CA 1
ATOM 2362 C C . LYS A 1 301 ? -6.934 -4.975 5.136 1.00 96.94 301 LYS A C 1
ATOM 2364 O O . LYS A 1 301 ? -7.116 -4.329 4.107 1.00 96.94 301 LYS A O 1
ATOM 2369 N N . ALA A 1 302 ? -6.647 -4.428 6.302 1.00 98.00 302 ALA A N 1
ATOM 2370 C CA . ALA A 1 302 ? -6.421 -3.004 6.455 1.00 98.00 302 ALA A CA 1
ATOM 2371 C C . ALA A 1 302 ? -5.353 -2.751 7.510 1.00 98.00 302 ALA A C 1
ATOM 2373 O O . ALA A 1 302 ? -5.194 -3.540 8.441 1.00 98.00 302 ALA A O 1
ATOM 2374 N N . TYR A 1 303 ? -4.635 -1.649 7.383 1.00 98.25 303 TYR A N 1
ATOM 2375 C CA . TYR A 1 303 ? -3.636 -1.245 8.360 1.00 98.25 303 TYR A CA 1
ATOM 2376 C C . TYR A 1 303 ? -3.560 0.270 8.398 1.00 98.25 303 TYR A C 1
ATOM 2378 O O . TYR A 1 303 ? -3.635 0.913 7.351 1.00 98.25 303 TYR A O 1
ATOM 2386 N N . PHE A 1 304 ? -3.374 0.830 9.588 1.00 98.31 304 PHE A N 1
ATOM 2387 C CA . PHE A 1 304 ? -2.899 2.196 9.716 1.00 98.31 304 PHE A CA 1
ATOM 2388 C C . PHE A 1 304 ? -1.828 2.312 10.792 1.00 98.31 304 PHE A C 1
ATOM 2390 O O . PHE A 1 304 ? -1.828 1.561 11.769 1.00 98.31 304 PHE A O 1
ATOM 2397 N N . THR A 1 305 ? -0.969 3.310 10.624 1.00 97.56 305 THR A N 1
ATOM 2398 C CA . THR A 1 305 ? -0.076 3.821 11.663 1.00 97.56 305 THR A CA 1
ATOM 2399 C C . THR A 1 305 ? 0.001 5.340 11.549 1.00 97.56 305 THR A C 1
ATOM 2401 O O . THR A 1 305 ? -0.034 5.882 10.442 1.00 97.56 305 THR A O 1
ATOM 2404 N N . VAL A 1 306 ? 0.051 6.026 12.686 1.00 97.19 306 VAL A N 1
ATOM 2405 C CA . VAL A 1 306 ? 0.076 7.486 12.770 1.00 97.19 306 VAL A CA 1
ATOM 2406 C C . VAL A 1 306 ? 1.072 7.919 13.833 1.00 97.19 306 VAL A C 1
ATOM 2408 O O . VAL A 1 306 ? 1.036 7.458 14.976 1.00 97.19 306 VAL A O 1
ATOM 2411 N N . ASP A 1 307 ? 1.929 8.849 13.443 1.00 94.81 307 ASP A N 1
ATOM 2412 C CA . ASP A 1 307 ? 2.817 9.594 14.316 1.00 94.81 307 ASP A CA 1
ATOM 2413 C C . ASP A 1 307 ? 2.155 10.944 14.616 1.00 94.81 307 ASP A C 1
ATOM 2415 O O . ASP A 1 307 ? 2.108 11.838 13.768 1.00 94.81 307 ASP A O 1
ATOM 2419 N N . ALA A 1 308 ? 1.557 11.060 15.803 1.00 90.44 308 ALA A N 1
ATOM 2420 C CA . ALA A 1 308 ? 0.812 12.257 16.188 1.00 90.44 308 ALA A CA 1
ATOM 2421 C C . ALA A 1 308 ? 1.731 13.467 16.421 1.00 90.44 308 ALA A C 1
ATOM 2423 O O . ALA A 1 308 ? 1.309 14.600 16.195 1.00 90.44 308 ALA A O 1
ATOM 2424 N N . GLU A 1 309 ? 2.974 13.235 16.856 1.00 89.56 309 GLU A N 1
ATOM 2425 C CA . GLU A 1 309 ? 3.950 14.299 17.104 1.00 89.56 309 GLU A CA 1
ATOM 2426 C C . GLU A 1 309 ? 4.468 14.868 15.782 1.00 89.56 309 GLU A C 1
ATOM 2428 O O . GLU A 1 309 ? 4.448 16.084 15.586 1.00 89.56 309 GLU A O 1
ATOM 2433 N N . ALA A 1 310 ? 4.828 13.991 14.839 1.00 90.94 310 ALA A N 1
ATOM 2434 C CA . ALA A 1 310 ? 5.227 14.381 13.488 1.00 90.94 310 ALA A CA 1
ATOM 2435 C C . ALA A 1 310 ? 4.039 14.690 12.554 1.00 90.94 310 ALA A C 1
ATOM 2437 O O . ALA A 1 310 ? 4.252 15.010 11.390 1.00 90.94 310 ALA A O 1
ATOM 2438 N N . LYS A 1 311 ? 2.793 14.581 13.039 1.00 92.62 311 LYS A N 1
ATOM 2439 C CA . LYS A 1 311 ? 1.542 14.846 12.299 1.00 92.62 311 LYS A CA 1
ATOM 2440 C C . LYS A 1 311 ? 1.440 14.142 10.947 1.00 92.62 311 LYS A C 1
ATOM 2442 O O . LYS A 1 311 ? 0.873 14.684 9.997 1.00 92.62 311 LYS A O 1
ATOM 2447 N N . ARG A 1 312 ? 1.941 12.916 10.864 1.00 95.38 312 ARG A N 1
ATOM 2448 C CA . ARG A 1 312 ? 1.941 12.123 9.632 1.00 95.38 312 ARG A CA 1
ATOM 2449 C C . ARG A 1 312 ? 1.387 10.736 9.868 1.00 95.38 312 ARG A C 1
ATOM 2451 O O . ARG A 1 312 ? 1.459 10.196 10.973 1.00 95.38 312 ARG A O 1
ATOM 2458 N N . GLY A 1 313 ? 0.842 10.134 8.826 1.00 96.50 313 GLY A N 1
ATOM 2459 C CA . GLY A 1 313 ? 0.274 8.806 8.938 1.00 96.50 313 GLY A CA 1
ATOM 2460 C C . GLY A 1 313 ? 0.026 8.134 7.606 1.00 96.50 313 GLY A C 1
ATOM 2461 O O . GLY A 1 313 ? 0.018 8.746 6.540 1.00 96.50 313 GLY A O 1
ATOM 2462 N N . LEU A 1 314 ? -0.186 6.831 7.703 1.00 97.56 314 LEU A N 1
ATOM 2463 C CA . LEU A 1 314 ? -0.443 5.936 6.592 1.00 97.56 314 LEU A CA 1
ATOM 2464 C C . LEU A 1 314 ? -1.667 5.094 6.933 1.00 97.56 314 LEU A C 1
ATOM 2466 O O . LEU A 1 314 ? -1.740 4.522 8.020 1.00 97.56 314 LEU A O 1
ATOM 2470 N N . VAL A 1 315 ? -2.588 4.955 5.985 1.00 98.56 315 VAL A N 1
ATOM 2471 C CA . VAL A 1 315 ? -3.666 3.963 6.032 1.00 98.56 315 VAL A CA 1
ATOM 2472 C C . VAL A 1 315 ? -3.792 3.273 4.684 1.00 98.56 315 VAL A C 1
ATOM 2474 O O . VAL A 1 315 ? -3.705 3.923 3.646 1.00 98.56 315 VAL A O 1
ATOM 2477 N N . TYR A 1 316 ? -4.018 1.963 4.678 1.00 98.31 316 TYR A N 1
ATOM 2478 C CA . TYR A 1 316 ? -4.330 1.244 3.450 1.00 98.31 316 TYR A CA 1
ATOM 2479 C C . TYR A 1 316 ? -5.341 0.115 3.656 1.00 98.31 316 TYR A C 1
ATOM 2481 O O . TYR A 1 316 ? -5.528 -0.398 4.762 1.00 98.31 316 TYR A O 1
ATOM 2489 N N . PHE A 1 317 ? -5.971 -0.277 2.550 1.00 98.50 317 PHE A N 1
ATOM 2490 C CA . PHE A 1 317 ? -6.939 -1.357 2.426 1.00 98.50 317 PHE A CA 1
ATOM 2491 C C . PHE A 1 317 ? -6.568 -2.248 1.239 1.00 98.50 317 PHE A C 1
ATOM 2493 O O . PHE A 1 317 ? -6.144 -1.764 0.190 1.00 98.50 317 PHE A O 1
ATOM 2500 N N . ALA A 1 318 ? -6.755 -3.553 1.402 1.00 97.50 318 ALA A N 1
ATOM 2501 C CA . ALA A 1 318 ? -6.516 -4.560 0.379 1.00 97.50 318 ALA A CA 1
ATOM 2502 C C . ALA A 1 318 ? -7.634 -5.610 0.390 1.00 97.50 318 ALA A C 1
ATOM 2504 O O . ALA A 1 318 ? -8.158 -5.965 1.451 1.00 97.50 318 ALA A O 1
ATOM 2505 N N . ASN A 1 319 ? -7.993 -6.120 -0.788 1.00 95.38 319 ASN A N 1
ATOM 2506 C CA . ASN A 1 319 ? -9.057 -7.114 -0.972 1.00 95.38 319 ASN A CA 1
ATOM 2507 C C . ASN A 1 319 ? -8.527 -8.546 -1.189 1.00 95.38 319 ASN A C 1
ATOM 2509 O O . ASN A 1 319 ? -9.137 -9.317 -1.931 1.00 95.38 319 ASN A O 1
ATOM 2513 N N . ASP A 1 320 ? -7.414 -8.902 -0.534 1.00 93.69 320 ASP A N 1
ATOM 2514 C CA . ASP A 1 320 ? -6.865 -10.262 -0.528 1.00 93.69 320 ASP A CA 1
ATOM 2515 C C . ASP A 1 320 ? -6.357 -10.701 0.856 1.00 93.69 320 ASP A C 1
ATOM 2517 O O . ASP A 1 320 ? -5.928 -9.880 1.668 1.00 93.69 320 ASP A O 1
ATOM 2521 N N . TYR A 1 321 ? -6.315 -12.016 1.098 1.00 90.75 321 TYR A N 1
ATOM 2522 C CA . TYR A 1 321 ? -5.690 -12.635 2.278 1.00 90.75 321 TYR A CA 1
ATOM 2523 C C . TYR A 1 321 ? -4.247 -12.175 2.521 1.00 90.75 321 TYR A C 1
ATOM 2525 O O . TYR A 1 321 ? -3.831 -12.047 3.675 1.00 90.75 321 TYR A O 1
ATOM 2533 N N . ASN A 1 322 ? -3.498 -11.910 1.455 1.00 92.44 322 ASN A N 1
ATOM 2534 C CA . ASN A 1 322 ? -2.112 -11.473 1.520 1.00 92.44 322 ASN A CA 1
ATOM 2535 C C . ASN A 1 322 ? -1.977 -9.968 1.785 1.00 92.44 322 ASN A C 1
ATOM 2537 O O . ASN A 1 322 ? -0.858 -9.479 1.888 1.00 92.44 322 ASN A O 1
ATOM 2541 N N . GLY A 1 323 ? -3.073 -9.221 1.946 1.00 94.75 323 GLY A N 1
ATOM 2542 C CA . GLY A 1 323 ? -3.044 -7.763 2.078 1.00 94.75 323 GLY A CA 1
ATOM 2543 C C . GLY A 1 323 ? -2.122 -7.227 3.179 1.00 94.75 323 GLY A C 1
ATOM 2544 O O . GLY A 1 323 ? -1.419 -6.257 2.943 1.00 94.75 323 GLY A O 1
ATOM 2545 N N . LEU A 1 324 ? -2.047 -7.890 4.342 1.00 95.81 324 LEU A N 1
ATOM 2546 C CA . LEU A 1 324 ? -1.131 -7.497 5.427 1.00 95.81 324 LEU A CA 1
ATOM 2547 C C . LEU A 1 324 ? 0.314 -7.954 5.206 1.00 95.81 324 LEU A C 1
ATOM 2549 O O . LEU A 1 324 ? 1.204 -7.494 5.908 1.00 95.81 324 LEU A O 1
ATOM 2553 N N . SER A 1 325 ? 0.582 -8.849 4.257 1.00 93.62 325 SER A N 1
ATOM 2554 C CA . SER A 1 325 ? 1.927 -9.400 4.051 1.00 93.62 325 SER A CA 1
ATOM 2555 C C . SER A 1 325 ? 2.923 -8.384 3.485 1.00 93.62 325 SER A C 1
ATOM 2557 O O . SER A 1 325 ? 4.128 -8.609 3.571 1.00 93.62 325 SER A O 1
ATOM 2559 N N . ILE A 1 326 ? 2.430 -7.264 2.942 1.00 93.38 326 ILE A N 1
ATOM 2560 C CA . ILE A 1 326 ? 3.233 -6.170 2.380 1.00 93.38 326 ILE A CA 1
ATOM 2561 C C . ILE A 1 326 ? 3.455 -5.009 3.356 1.00 93.38 326 ILE A C 1
ATOM 2563 O O . ILE A 1 326 ? 4.186 -4.086 3.009 1.00 93.38 326 ILE A O 1
ATOM 2567 N N . THR A 1 327 ? 2.857 -5.038 4.558 1.00 95.25 327 THR A N 1
ATOM 2568 C CA . THR A 1 327 ? 2.929 -3.922 5.521 1.00 95.25 327 THR A CA 1
ATOM 2569 C C . THR A 1 327 ? 4.351 -3.421 5.766 1.00 95.25 327 THR A C 1
ATOM 2571 O O . THR A 1 327 ? 4.506 -2.211 5.654 1.00 95.25 327 THR A O 1
ATOM 2574 N N . PRO A 1 328 ? 5.372 -4.277 6.013 1.00 90.56 328 PRO A N 1
ATOM 2575 C CA . PRO A 1 328 ? 6.735 -3.798 6.268 1.00 90.56 328 PRO A CA 1
ATOM 2576 C C . PRO A 1 328 ? 7.270 -2.890 5.156 1.00 90.56 328 PRO A C 1
ATOM 2578 O O . PRO A 1 328 ? 7.746 -1.790 5.415 1.00 90.56 328 PRO A O 1
ATOM 2581 N N . ASP A 1 329 ? 7.108 -3.308 3.898 1.00 90.69 329 ASP A N 1
ATOM 2582 C CA . ASP A 1 329 ? 7.627 -2.551 2.758 1.00 90.69 329 ASP A CA 1
ATOM 2583 C C . ASP A 1 329 ? 6.766 -1.308 2.478 1.00 90.69 329 ASP A C 1
ATOM 2585 O O . ASP A 1 329 ? 7.290 -0.280 2.060 1.00 90.69 329 ASP A O 1
ATOM 2589 N N . VAL A 1 330 ? 5.448 -1.362 2.717 1.00 92.69 330 VAL A N 1
ATOM 2590 C CA . VAL A 1 330 ? 4.564 -0.192 2.556 1.00 92.69 330 VAL A CA 1
ATOM 2591 C C . VAL A 1 330 ? 4.869 0.879 3.611 1.00 92.69 330 VAL A C 1
ATOM 2593 O O . VAL A 1 330 ? 4.908 2.062 3.275 1.00 92.69 330 VAL A O 1
ATOM 2596 N N . THR A 1 331 ? 5.111 0.493 4.869 1.00 92.12 331 THR A N 1
ATOM 2597 C CA . THR A 1 331 ? 5.486 1.433 5.939 1.00 92.12 331 THR A CA 1
ATOM 2598 C C . THR A 1 331 ? 6.883 2.007 5.731 1.00 92.12 331 THR A C 1
ATOM 2600 O O . THR A 1 331 ? 7.075 3.202 5.961 1.00 92.12 331 THR A O 1
ATOM 2603 N N . ASP A 1 332 ? 7.824 1.203 5.226 1.00 89.31 332 ASP A N 1
ATOM 2604 C CA . ASP A 1 332 ? 9.164 1.664 4.850 1.00 89.31 332 ASP A CA 1
ATOM 2605 C C . ASP A 1 332 ? 9.107 2.689 3.707 1.00 89.31 332 ASP A C 1
ATOM 2607 O O . ASP A 1 332 ? 9.756 3.734 3.782 1.00 89.31 332 ASP A O 1
ATOM 2611 N N . LEU A 1 333 ? 8.285 2.447 2.676 1.00 88.31 333 LEU A N 1
ATOM 2612 C CA . LEU A 1 333 ? 8.089 3.399 1.574 1.00 88.31 333 LEU A CA 1
ATOM 2613 C C . LEU A 1 333 ? 7.480 4.724 2.033 1.00 88.31 333 LEU A C 1
ATOM 2615 O O . LEU A 1 333 ? 7.847 5.776 1.514 1.00 88.31 333 LEU A O 1
ATOM 2619 N N . ALA A 1 334 ? 6.581 4.674 3.015 1.00 89.50 334 ALA A N 1
ATOM 2620 C CA . ALA A 1 334 ? 5.997 5.854 3.644 1.00 89.50 334 ALA A CA 1
ATOM 2621 C C . ALA A 1 334 ? 6.899 6.478 4.728 1.00 89.50 334 ALA A C 1
ATOM 2623 O O . ALA A 1 334 ? 6.496 7.442 5.372 1.00 89.50 334 ALA A O 1
ATOM 2624 N N . GLN A 1 335 ? 8.102 5.933 4.958 1.00 88.81 335 GLN A N 1
ATOM 2625 C CA . GLN A 1 335 ? 9.047 6.388 5.984 1.00 88.81 335 GLN A CA 1
ATOM 2626 C C . GLN A 1 335 ? 8.425 6.475 7.390 1.00 88.81 335 GLN A C 1
ATOM 2628 O O . GLN A 1 335 ? 8.801 7.331 8.199 1.00 88.81 335 GLN A O 1
ATOM 2633 N N . MET A 1 336 ? 7.481 5.576 7.688 1.00 89.12 336 MET A N 1
ATOM 2634 C CA . MET A 1 336 ? 6.818 5.504 8.993 1.00 89.12 336 MET A CA 1
ATOM 2635 C C . MET A 1 336 ? 7.686 4.815 10.053 1.00 89.12 336 MET A C 1
ATOM 2637 O O . MET A 1 336 ? 7.348 4.860 11.228 1.00 89.12 336 MET A O 1
ATOM 2641 N N . GLY A 1 337 ? 8.823 4.217 9.688 1.00 78.56 337 GLY A N 1
ATOM 2642 C CA . GLY A 1 337 ? 9.697 3.527 10.638 1.00 78.56 337 GLY A CA 1
ATOM 2643 C C . GLY A 1 337 ? 9.162 2.149 11.041 1.00 78.56 337 GLY A C 1
ATOM 2644 O O . GLY A 1 337 ? 8.477 1.496 10.261 1.00 78.56 337 GLY A O 1
ATOM 2645 N N . SER A 1 338 ? 9.511 1.688 12.247 1.00 70.00 338 SER A N 1
ATOM 2646 C CA . SER A 1 338 ? 9.336 0.288 12.657 1.00 70.00 338 SER A CA 1
ATOM 2647 C C . SER A 1 338 ? 7.872 -0.158 12.762 1.00 70.00 338 SER A C 1
ATOM 2649 O O . SER A 1 338 ? 7.060 0.459 13.445 1.00 70.00 338 SER A O 1
ATOM 2651 N N . GLN A 1 339 ? 7.571 -1.312 12.182 1.00 79.44 339 GLN A N 1
ATOM 2652 C CA . GLN A 1 339 ? 6.263 -1.969 12.113 1.00 79.44 339 GLN A CA 1
ATOM 2653 C C . GLN A 1 339 ? 6.028 -2.982 13.251 1.00 79.44 339 GLN A C 1
ATOM 2655 O O . GLN A 1 339 ? 5.495 -4.072 13.032 1.00 79.44 339 GLN A O 1
ATOM 2660 N N . LEU A 1 340 ? 6.420 -2.635 14.479 1.00 87.00 340 LEU A N 1
ATOM 2661 C CA . LEU A 1 340 ? 6.404 -3.546 15.635 1.00 87.00 340 LEU A CA 1
ATOM 2662 C C . LEU A 1 340 ? 5.006 -4.107 15.922 1.00 87.00 340 LEU A C 1
ATOM 2664 O O . LEU A 1 340 ? 4.860 -5.271 16.295 1.00 87.00 340 LEU A O 1
ATOM 2668 N N . GLY A 1 341 ? 3.961 -3.304 15.697 1.00 85.19 341 GLY A N 1
ATOM 2669 C CA . GLY A 1 341 ? 2.580 -3.757 15.813 1.00 85.19 341 GLY A CA 1
ATOM 2670 C C . GLY A 1 341 ? 2.220 -4.887 14.846 1.00 85.19 341 GLY A C 1
ATOM 2671 O O . GLY A 1 341 ? 1.585 -5.869 15.233 1.00 85.19 341 GLY A O 1
ATOM 2672 N N . TRP A 1 342 ? 2.665 -4.780 13.592 1.00 91.75 342 TRP A N 1
ATOM 2673 C CA . TRP A 1 342 ? 2.474 -5.821 12.583 1.00 91.75 342 TRP A CA 1
ATOM 2674 C C . TRP A 1 342 ? 3.235 -7.106 12.932 1.00 91.75 342 TRP A C 1
ATOM 2676 O O . TRP A 1 342 ? 2.669 -8.192 12.811 1.00 91.75 342 TRP A O 1
ATOM 2686 N N . GLU A 1 343 ? 4.474 -6.982 13.417 1.00 88.38 343 GLU A N 1
ATOM 2687 C CA . GLU A 1 343 ? 5.290 -8.122 13.859 1.00 88.38 343 GLU A CA 1
ATOM 2688 C C . GLU A 1 343 ? 4.627 -8.854 15.030 1.00 88.38 343 GLU A C 1
ATOM 2690 O O . GLU A 1 343 ? 4.507 -10.078 15.021 1.00 88.38 343 GLU A O 1
ATOM 2695 N N . TRP A 1 344 ? 4.117 -8.104 16.011 1.00 90.50 344 TRP A N 1
ATOM 2696 C CA . TRP A 1 344 ? 3.371 -8.663 17.137 1.00 90.50 344 TRP A CA 1
ATOM 2697 C C . TRP A 1 344 ? 2.067 -9.353 16.703 1.00 90.50 344 TRP A C 1
ATOM 2699 O O . TRP A 1 344 ? 1.661 -10.343 17.314 1.00 90.50 344 TRP A O 1
ATOM 2709 N N . ALA A 1 345 ? 1.416 -8.856 15.648 1.00 87.25 345 ALA A N 1
ATOM 2710 C CA . ALA A 1 345 ? 0.211 -9.468 15.095 1.00 87.25 345 ALA A CA 1
ATOM 2711 C C . ALA A 1 345 ? 0.484 -10.780 14.322 1.00 87.25 345 ALA A C 1
ATOM 2713 O O . ALA A 1 345 ? -0.474 -11.445 13.926 1.00 87.25 345 ALA A O 1
ATOM 2714 N N . ASP A 1 346 ? 1.758 -11.169 14.160 1.00 88.50 346 ASP A N 1
ATOM 2715 C CA . ASP A 1 346 ? 2.223 -12.469 13.646 1.00 88.50 346 ASP A CA 1
ATOM 2716 C C . ASP A 1 346 ? 1.733 -12.792 12.220 1.00 88.50 346 ASP A C 1
ATOM 2718 O O . ASP A 1 346 ? 1.320 -13.909 11.890 1.00 88.50 346 ASP A O 1
ATOM 2722 N N . TYR A 1 347 ? 1.759 -11.786 11.339 1.00 88.19 347 TYR A N 1
ATOM 2723 C CA . TYR A 1 347 ? 1.502 -11.985 9.913 1.00 88.19 347 TYR A CA 1
ATOM 2724 C C . TYR A 1 347 ? 2.766 -12.421 9.174 1.00 88.19 347 TYR A C 1
ATOM 2726 O O . TYR A 1 347 ? 3.873 -11.960 9.436 1.00 88.19 347 TYR A O 1
ATOM 2734 N N . LYS A 1 348 ? 2.590 -13.293 8.178 1.00 86.06 348 LYS A N 1
ATOM 2735 C CA . LYS A 1 348 ? 3.691 -13.714 7.308 1.00 86.06 348 LYS A CA 1
ATOM 2736 C C . LYS A 1 348 ? 4.038 -12.618 6.316 1.00 86.06 348 LYS A C 1
ATOM 2738 O O . LYS A 1 348 ? 3.152 -12.057 5.670 1.00 86.06 348 LYS A O 1
ATOM 2743 N N . TYR A 1 349 ? 5.330 -12.381 6.149 1.00 86.50 349 TYR A N 1
ATOM 2744 C CA . TYR A 1 349 ? 5.841 -11.485 5.128 1.00 86.50 349 TYR A CA 1
ATOM 2745 C C . TYR A 1 349 ? 5.648 -12.089 3.733 1.00 86.50 349 TYR A C 1
ATOM 2747 O O . TYR A 1 349 ? 5.793 -13.300 3.554 1.00 86.50 349 TYR A O 1
ATOM 2755 N N . TYR A 1 350 ? 5.326 -11.269 2.726 1.00 82.81 350 TYR A N 1
ATOM 2756 C CA . TYR A 1 350 ? 4.991 -11.778 1.386 1.00 82.81 350 TYR A CA 1
ATOM 2757 C C . TYR A 1 350 ? 6.127 -12.589 0.752 1.00 82.81 350 TYR A C 1
ATOM 2759 O O . TYR A 1 350 ? 5.873 -13.520 -0.010 1.00 82.81 350 TYR A O 1
ATOM 2767 N N . LYS A 1 351 ? 7.381 -12.282 1.108 1.00 78.56 351 LYS A N 1
ATOM 2768 C CA . LYS A 1 351 ? 8.563 -13.016 0.635 1.00 78.56 351 LYS A CA 1
ATOM 2769 C C . LYS A 1 351 ? 8.620 -14.460 1.152 1.00 78.56 351 LYS A C 1
ATOM 2771 O O . LYS A 1 351 ? 9.240 -15.296 0.496 1.00 78.56 351 LYS A O 1
ATOM 2776 N N . ASP A 1 352 ? 7.922 -14.750 2.251 1.00 79.06 352 ASP A N 1
ATOM 2777 C CA . ASP A 1 352 ? 7.850 -16.067 2.896 1.00 79.06 352 ASP A CA 1
ATOM 2778 C C . ASP A 1 352 ? 6.570 -16.842 2.535 1.00 79.06 352 ASP A C 1
ATOM 2780 O O . ASP A 1 352 ? 6.381 -17.989 2.959 1.00 79.06 352 ASP A O 1
ATOM 2784 N N . LEU A 1 353 ? 5.655 -16.233 1.773 1.00 71.94 353 LEU A N 1
ATOM 2785 C CA . LEU A 1 353 ? 4.419 -16.889 1.363 1.00 71.94 353 LEU A CA 1
ATOM 2786 C C . LEU A 1 353 ? 4.673 -17.925 0.254 1.00 71.94 353 LEU A C 1
ATOM 2788 O O . LEU A 1 353 ? 5.537 -17.732 -0.607 1.00 71.94 353 LEU A O 1
ATOM 2792 N N . PRO A 1 354 ? 3.895 -19.028 0.224 1.00 57.81 354 PRO A N 1
ATOM 2793 C CA . PRO A 1 354 ? 3.909 -19.952 -0.901 1.00 57.81 354 PRO A CA 1
ATOM 2794 C C . PRO A 1 354 ? 3.537 -19.190 -2.174 1.00 57.81 354 PRO A C 1
ATOM 2796 O O . PRO A 1 354 ? 2.427 -18.672 -2.290 1.00 57.81 354 PRO A O 1
ATOM 2799 N N . ARG A 1 355 ? 4.473 -19.104 -3.120 1.00 54.25 355 ARG A N 1
ATOM 2800 C CA . ARG A 1 355 ? 4.268 -18.351 -4.360 1.00 54.25 355 ARG A CA 1
ATOM 2801 C C . ARG A 1 355 ? 3.173 -19.017 -5.207 1.00 54.25 355 ARG A C 1
ATOM 2803 O O . ARG A 1 355 ? 3.142 -20.254 -5.267 1.00 54.25 355 ARG A O 1
ATOM 2810 N N . PRO A 1 356 ? 2.282 -18.247 -5.859 1.00 48.66 356 PRO A N 1
ATOM 2811 C CA . PRO A 1 356 ? 1.258 -18.812 -6.728 1.00 48.66 356 PRO A CA 1
ATOM 2812 C C . PRO A 1 356 ? 1.894 -19.687 -7.809 1.00 48.66 356 PRO A C 1
ATOM 2814 O O . PRO A 1 356 ? 2.889 -19.318 -8.433 1.00 48.66 356 PRO A O 1
ATOM 2817 N N . LYS A 1 357 ? 1.298 -20.854 -8.064 1.00 42.84 357 LYS A N 1
ATOM 2818 C CA . LYS A 1 357 ? 1.718 -21.784 -9.126 1.00 42.84 357 LYS A CA 1
ATOM 2819 C C . LYS A 1 357 ? 1.258 -21.316 -10.517 1.00 42.84 357 LYS A C 1
ATOM 2821 O O . LYS A 1 357 ? 0.741 -22.115 -11.292 1.00 42.84 357 LYS A O 1
ATOM 2826 N N . THR A 1 358 ? 1.382 -20.029 -10.827 1.00 47.75 358 THR A N 1
ATOM 2827 C CA . THR A 1 358 ? 1.045 -19.478 -12.152 1.00 47.75 358 THR A CA 1
ATOM 2828 C C . THR A 1 358 ? 2.258 -19.331 -13.065 1.00 47.75 358 THR A C 1
ATOM 2830 O O . THR A 1 358 ? 2.079 -19.099 -14.257 1.00 47.75 358 THR A O 1
ATOM 2833 N N . ALA A 1 359 ? 3.473 -19.560 -12.557 1.00 44.09 359 ALA A N 1
ATOM 2834 C CA . ALA A 1 359 ? 4.634 -19.829 -13.395 1.00 44.09 359 ALA A CA 1
ATOM 2835 C C . ALA A 1 359 ? 4.494 -21.241 -13.987 1.00 44.09 359 ALA A C 1
ATOM 2837 O O . ALA A 1 359 ? 4.554 -22.244 -13.272 1.00 44.09 359 ALA A O 1
ATOM 2838 N N . ILE A 1 360 ? 4.236 -21.317 -15.288 1.00 46.81 360 ILE A N 1
ATOM 2839 C CA . ILE A 1 360 ? 4.082 -22.578 -16.014 1.00 46.81 360 ILE A CA 1
ATOM 2840 C C . ILE A 1 360 ? 5.294 -22.701 -16.924 1.00 46.81 360 ILE A C 1
ATOM 2842 O O . ILE A 1 360 ? 5.568 -21.769 -17.666 1.00 46.81 360 ILE A O 1
ATOM 2846 N N . ASN A 1 361 ? 5.969 -23.853 -16.934 1.00 45.88 361 ASN A N 1
ATOM 2847 C CA . ASN A 1 361 ? 7.030 -24.201 -17.900 1.00 45.88 361 ASN A CA 1
ATOM 2848 C C . ASN A 1 361 ? 6.498 -24.362 -19.350 1.00 45.88 361 ASN A C 1
ATOM 2850 O O . ASN A 1 361 ? 6.921 -25.253 -20.082 1.00 45.88 361 ASN A O 1
ATOM 2854 N N . ALA A 1 362 ? 5.515 -23.559 -19.754 1.00 49.31 362 ALA A N 1
ATOM 2855 C CA . ALA A 1 362 ? 4.913 -23.542 -21.078 1.00 49.31 362 ALA A CA 1
ATOM 2856 C C . ALA A 1 362 ? 5.146 -22.169 -21.714 1.00 49.31 362 ALA A C 1
ATOM 2858 O O . ALA A 1 362 ? 5.114 -21.161 -21.013 1.00 49.31 362 ALA A O 1
ATOM 2859 N N . THR A 1 363 ? 5.346 -22.129 -23.031 1.00 54.69 363 THR A N 1
ATOM 2860 C CA . THR A 1 363 ? 5.512 -20.918 -23.850 1.00 54.69 363 THR A CA 1
ATOM 2861 C C . THR A 1 363 ? 4.269 -20.029 -23.762 1.00 54.69 363 THR A C 1
ATOM 2863 O O . THR A 1 363 ? 3.323 -20.154 -24.534 1.00 54.69 363 THR A O 1
ATOM 2866 N N . LEU A 1 364 ? 4.255 -19.155 -22.761 1.00 63.34 364 LEU A N 1
ATOM 2867 C CA . LEU A 1 364 ? 3.239 -18.134 -22.544 1.00 63.34 364 LEU A CA 1
ATOM 2868 C C . LEU A 1 364 ? 3.779 -16.769 -23.008 1.00 63.34 364 LEU A C 1
ATOM 2870 O O . LEU A 1 364 ? 5.000 -16.597 -23.055 1.00 63.34 364 LEU A O 1
ATOM 2874 N N . PRO A 1 365 ? 2.901 -15.814 -23.371 1.00 64.44 365 PRO A N 1
ATOM 2875 C CA . PRO A 1 365 ? 3.301 -14.617 -24.111 1.00 64.44 365 PRO A CA 1
ATOM 2876 C C . PRO A 1 365 ? 4.136 -13.612 -23.315 1.00 64.44 365 PRO A C 1
ATOM 2878 O O . PRO A 1 365 ? 4.662 -12.690 -23.921 1.00 64.44 365 PRO A O 1
ATOM 2881 N N . PHE A 1 366 ? 4.290 -13.764 -21.997 1.00 66.44 366 PHE A N 1
ATOM 2882 C CA . PHE A 1 366 ? 5.022 -12.812 -21.160 1.00 66.44 366 PHE A CA 1
ATOM 2883 C C . PHE A 1 366 ? 6.198 -13.481 -20.431 1.00 66.44 366 PHE A C 1
ATOM 2885 O O . PHE A 1 366 ? 6.078 -14.627 -20.002 1.00 66.44 366 PHE A O 1
ATOM 2892 N N . ARG A 1 367 ? 7.338 -12.797 -20.263 1.00 72.19 367 ARG A N 1
ATOM 2893 C CA . ARG A 1 367 ? 8.515 -13.290 -19.499 1.00 72.19 367 ARG A CA 1
ATOM 2894 C C . ARG A 1 367 ? 9.108 -12.173 -18.624 1.00 72.19 367 ARG A C 1
ATOM 2896 O O . ARG A 1 367 ? 8.955 -11.000 -18.963 1.00 72.19 367 ARG A O 1
ATOM 2903 N N . CYS A 1 368 ? 9.783 -12.518 -17.512 1.00 64.25 368 CYS A N 1
ATOM 2904 C CA . CYS A 1 368 ? 10.637 -11.543 -16.790 1.00 64.25 368 CYS A CA 1
ATOM 2905 C C . CYS A 1 368 ? 11.766 -11.160 -17.754 1.00 64.25 368 CYS A C 1
ATOM 2907 O O . CYS A 1 368 ? 12.350 -12.035 -18.397 1.00 64.25 368 CYS A O 1
ATOM 2909 N N . VAL A 1 369 ? 12.062 -9.864 -17.871 1.00 60.50 369 VAL A N 1
ATOM 2910 C CA . VAL A 1 369 ? 13.281 -9.413 -18.556 1.00 60.50 369 VAL A CA 1
ATOM 2911 C C . VAL A 1 369 ? 14.481 -10.107 -17.886 1.00 60.50 369 VAL A C 1
ATOM 2913 O O . VAL A 1 369 ? 14.457 -10.250 -16.665 1.00 60.50 369 VAL A O 1
ATOM 2916 N N . PRO A 1 370 ? 15.520 -10.555 -18.612 1.00 58.22 370 PRO A N 1
ATOM 2917 C CA . PRO A 1 370 ? 16.643 -11.243 -17.980 1.00 58.22 370 PRO A CA 1
ATOM 2918 C C . PRO A 1 370 ? 17.258 -10.423 -16.832 1.00 58.22 370 PRO A C 1
ATOM 2920 O O . PRO A 1 370 ? 17.696 -9.287 -17.030 1.00 58.22 370 PRO A O 1
ATOM 2923 N N . CYS A 1 371 ? 17.262 -10.992 -15.623 1.00 52.84 371 CYS A N 1
ATOM 2924 C CA . CYS A 1 371 ? 17.867 -10.420 -14.411 1.00 52.84 371 CYS A CA 1
ATOM 2925 C C . CYS A 1 371 ? 18.890 -11.342 -13.745 1.00 52.84 371 CYS A C 1
ATOM 2927 O O . CYS A 1 371 ? 19.315 -11.074 -12.620 1.00 52.84 371 CYS A O 1
ATOM 2929 N N . ASN A 1 372 ? 19.281 -12.418 -14.428 1.00 51.19 372 ASN A N 1
ATOM 2930 C CA . ASN A 1 372 ? 20.192 -13.449 -13.951 1.00 51.19 372 ASN A CA 1
ATOM 2931 C C . ASN A 1 372 ? 19.697 -14.144 -12.670 1.00 51.19 372 ASN A C 1
ATOM 2933 O O . ASN A 1 372 ? 20.472 -14.514 -11.787 1.00 51.19 372 ASN A O 1
ATOM 2937 N N . GLN A 1 373 ? 18.377 -14.292 -12.553 1.00 55.25 373 GLN A N 1
ATOM 2938 C CA . GLN A 1 373 ? 17.717 -15.014 -11.471 1.00 55.25 373 GLN A CA 1
ATOM 2939 C C . GLN A 1 373 ? 16.974 -16.223 -12.035 1.00 55.25 373 GLN A C 1
ATOM 2941 O O . GLN A 1 373 ? 16.730 -16.341 -13.233 1.00 55.25 373 GLN A O 1
ATOM 2946 N N . SER A 1 374 ? 16.526 -17.109 -11.144 1.00 63.00 374 SER A N 1
ATOM 2947 C CA . SER A 1 374 ? 15.714 -18.284 -11.514 1.00 63.00 374 SER A CA 1
ATOM 2948 C C . SER A 1 374 ? 14.496 -17.974 -12.403 1.00 63.00 374 SER A C 1
ATOM 2950 O O . SER A 1 374 ? 14.021 -18.855 -13.117 1.00 63.00 374 SER A O 1
ATOM 2952 N N . CYS A 1 375 ? 13.993 -16.737 -12.388 1.00 60.59 375 CYS A N 1
ATOM 2953 C CA . CYS A 1 375 ? 12.827 -16.325 -13.159 1.00 60.59 375 CYS A CA 1
ATOM 2954 C C . CYS A 1 375 ? 13.055 -16.001 -14.627 1.00 60.59 375 CYS A C 1
ATOM 2956 O O . CYS A 1 375 ? 12.070 -15.816 -15.338 1.00 60.59 375 CYS A O 1
ATOM 2958 N N . ASP A 1 376 ? 14.301 -15.967 -15.083 1.00 60.78 376 ASP A N 1
ATOM 2959 C CA . ASP A 1 376 ? 14.619 -15.725 -16.493 1.00 60.78 376 ASP A CA 1
ATOM 2960 C C . ASP A 1 376 ? 14.108 -16.864 -17.390 1.00 60.78 376 ASP A C 1
ATOM 2962 O O . ASP A 1 376 ? 13.872 -16.686 -18.580 1.00 60.78 376 ASP A O 1
ATOM 2966 N N . THR A 1 377 ? 13.877 -18.038 -16.795 1.00 65.75 377 THR A N 1
ATOM 2967 C CA . THR A 1 377 ? 13.290 -19.208 -17.463 1.00 65.75 377 THR A CA 1
ATOM 2968 C C . THR A 1 377 ? 11.766 -19.281 -17.344 1.00 65.75 377 THR A C 1
ATOM 2970 O O . THR A 1 377 ? 11.156 -20.212 -17.869 1.00 65.75 377 THR A O 1
ATOM 2973 N N . LEU A 1 378 ? 11.135 -18.328 -16.646 1.00 65.12 378 LEU A N 1
ATOM 2974 C CA . LEU A 1 378 ? 9.705 -18.362 -16.357 1.00 65.12 378 LEU A CA 1
ATOM 2975 C C . LEU A 1 378 ? 8.901 -17.531 -17.353 1.00 65.12 378 LEU A C 1
ATOM 2977 O O . LEU A 1 378 ? 9.252 -16.410 -17.722 1.00 65.12 378 LEU A O 1
ATOM 2981 N N . THR A 1 379 ? 7.757 -18.090 -17.713 1.00 65.25 379 THR A N 1
ATOM 2982 C CA . THR A 1 379 ? 6.781 -17.559 -18.659 1.00 65.25 379 THR A CA 1
ATOM 2983 C C . THR A 1 379 ? 5.427 -17.370 -17.966 1.00 65.25 379 THR A C 1
ATOM 2985 O O . THR A 1 379 ? 5.043 -18.136 -17.077 1.00 65.25 379 THR A O 1
ATOM 2988 N N . TYR A 1 380 ? 4.692 -16.337 -18.374 1.00 66.00 380 TYR A N 1
ATOM 2989 C CA . TYR A 1 380 ? 3.506 -15.803 -17.704 1.00 66.00 380 TYR A CA 1
ATOM 2990 C C . TYR A 1 380 ? 2.362 -15.605 -18.705 1.00 66.00 380 TYR A C 1
ATOM 2992 O O . TYR A 1 380 ? 2.587 -15.256 -19.865 1.00 66.00 380 TYR A O 1
ATOM 3000 N N . ARG A 1 381 ? 1.121 -15.860 -18.262 1.00 60.84 381 ARG A N 1
ATOM 3001 C CA . ARG A 1 381 ? -0.085 -15.796 -19.117 1.00 60.84 381 ARG A CA 1
ATOM 3002 C C . ARG A 1 381 ? -0.509 -14.367 -19.448 1.00 60.84 381 ARG A C 1
ATOM 3004 O O . ARG A 1 381 ? -1.053 -14.140 -20.521 1.00 60.84 381 ARG A O 1
ATOM 3011 N N . GLU A 1 382 ? -0.276 -13.446 -18.522 1.00 61.19 382 GLU A N 1
ATOM 3012 C CA . GLU A 1 382 ? -0.637 -12.032 -18.612 1.00 61.19 382 GLU A CA 1
ATOM 3013 C C . GLU A 1 382 ? 0.606 -11.179 -18.325 1.00 61.19 382 GLU A C 1
ATOM 3015 O O . GLU A 1 382 ? 1.539 -11.644 -17.662 1.00 61.19 382 GLU A O 1
ATOM 3020 N N . GLY A 1 383 ? 0.619 -9.943 -18.831 1.00 61.59 383 GLY A N 1
ATOM 3021 C CA . GLY A 1 383 ? 1.622 -8.941 -18.472 1.00 61.59 383 GLY A CA 1
ATOM 3022 C C . GLY A 1 383 ? 1.490 -8.515 -17.011 1.00 61.59 383 GLY A C 1
ATOM 3023 O O . GLY A 1 383 ? 0.583 -8.943 -16.298 1.00 61.59 383 GLY A O 1
ATOM 3024 N N . GLY A 1 384 ? 2.401 -7.674 -16.536 1.00 66.62 384 GLY A N 1
ATOM 3025 C CA . GLY A 1 384 ? 2.445 -7.278 -15.127 1.00 66.62 384 GLY A CA 1
ATOM 3026 C C . GLY A 1 384 ? 3.873 -7.272 -14.620 1.00 66.62 384 GLY A C 1
ATOM 3027 O O . GLY A 1 384 ? 4.749 -6.791 -15.322 1.00 66.62 384 GLY A O 1
ATOM 3028 N N . TYR A 1 385 ? 4.130 -7.813 -13.431 1.00 59.72 385 TYR A N 1
ATOM 3029 C CA . TYR A 1 385 ? 5.479 -7.899 -12.871 1.00 59.72 385 TYR A CA 1
ATOM 3030 C C . TYR A 1 385 ? 5.864 -9.357 -12.602 1.00 59.72 385 TYR A C 1
ATOM 3032 O O . TYR A 1 385 ? 5.046 -10.259 -12.547 1.00 59.72 385 TYR A O 1
ATOM 3040 N N . CYS A 1 386 ? 7.141 -9.653 -12.485 1.00 60.25 386 CYS A N 1
ATOM 3041 C CA . CYS A 1 386 ? 7.604 -10.993 -12.182 1.00 60.25 386 CYS A CA 1
ATOM 3042 C C . CYS A 1 386 ? 7.541 -11.240 -10.675 1.00 60.25 386 CYS A C 1
ATOM 3044 O O . CYS A 1 386 ? 8.132 -10.490 -9.899 1.00 60.25 386 CYS A O 1
ATOM 3046 N N . TYR A 1 387 ? 6.932 -12.347 -10.246 1.00 56.94 387 TYR A N 1
ATOM 3047 C CA . TYR A 1 387 ? 6.832 -12.712 -8.823 1.00 56.94 387 TYR A CA 1
ATOM 3048 C C . TYR A 1 387 ? 8.180 -13.024 -8.143 1.00 56.94 387 TYR A C 1
ATOM 3050 O O . TYR A 1 387 ? 8.242 -13.155 -6.923 1.00 56.94 387 TYR A O 1
ATOM 3058 N N . HIS A 1 388 ? 9.261 -13.189 -8.912 1.00 57.38 388 HIS A N 1
ATOM 3059 C CA . HIS A 1 388 ? 10.605 -13.451 -8.383 1.00 57.38 388 HIS A CA 1
ATOM 3060 C C . HIS A 1 388 ? 11.481 -12.197 -8.363 1.00 57.38 388 HIS A C 1
ATOM 3062 O O . HIS A 1 388 ? 12.115 -11.922 -7.349 1.00 57.38 388 HIS A O 1
ATOM 3068 N N . CYS A 1 389 ? 11.546 -11.487 -9.495 1.00 56.41 389 CYS A N 1
ATOM 3069 C CA . CYS A 1 389 ? 12.449 -10.357 -9.723 1.00 56.41 389 CYS A CA 1
ATOM 3070 C C . CYS A 1 389 ? 11.767 -9.000 -9.459 1.00 56.41 389 CYS A C 1
ATOM 3072 O O . CYS A 1 389 ? 12.440 -7.985 -9.313 1.00 56.41 389 CYS A O 1
ATOM 3074 N N . GLY A 1 390 ? 10.430 -8.961 -9.421 1.00 52.44 390 GLY A N 1
ATOM 3075 C CA . GLY A 1 390 ? 9.637 -7.734 -9.335 1.00 52.44 390 GLY A CA 1
ATOM 3076 C C . GLY A 1 390 ? 9.677 -6.871 -10.599 1.00 52.44 390 GLY A C 1
ATOM 3077 O O . GLY A 1 390 ? 9.048 -5.821 -10.619 1.00 52.44 390 GLY A O 1
ATOM 3078 N N . MET A 1 391 ? 10.412 -7.269 -11.640 1.00 58.59 391 MET A N 1
ATOM 3079 C CA . MET A 1 391 ? 10.516 -6.504 -12.885 1.00 58.59 391 MET A CA 1
ATOM 3080 C C . MET A 1 391 ? 9.292 -6.696 -13.765 1.00 58.59 391 MET A C 1
ATOM 3082 O O . MET A 1 391 ? 8.637 -7.730 -13.683 1.00 58.59 391 MET A O 1
ATOM 3086 N N . GLU A 1 392 ? 9.004 -5.711 -14.608 1.00 56.34 392 GLU A N 1
ATOM 3087 C CA . GLU A 1 392 ? 7.889 -5.780 -15.544 1.00 56.34 392 GLU A CA 1
ATOM 3088 C C . GLU A 1 392 ? 8.043 -6.981 -16.487 1.00 56.34 392 GLU A C 1
ATOM 3090 O O . GLU A 1 392 ? 9.133 -7.297 -16.972 1.00 56.34 392 GLU A O 1
ATOM 3095 N N . LEU A 1 393 ? 6.941 -7.692 -16.687 1.00 66.50 393 LEU A N 1
ATOM 3096 C CA . LEU A 1 393 ? 6.833 -8.776 -17.636 1.00 66.50 393 LEU A CA 1
ATOM 3097 C C . LEU A 1 393 ? 6.600 -8.172 -19.003 1.00 66.50 393 LEU A C 1
ATOM 3099 O O . LEU A 1 393 ? 5.597 -7.496 -19.228 1.00 66.50 393 LEU A O 1
ATOM 3103 N N . ILE A 1 394 ? 7.500 -8.465 -19.924 1.00 62.59 394 ILE A N 1
ATOM 3104 C CA . ILE A 1 394 ? 7.366 -7.997 -21.294 1.00 62.59 394 ILE A CA 1
ATOM 3105 C C . ILE A 1 394 ? 6.722 -9.083 -22.143 1.00 62.59 394 ILE A C 1
ATOM 3107 O O . ILE A 1 394 ? 6.953 -10.281 -21.936 1.00 62.59 394 ILE A O 1
AT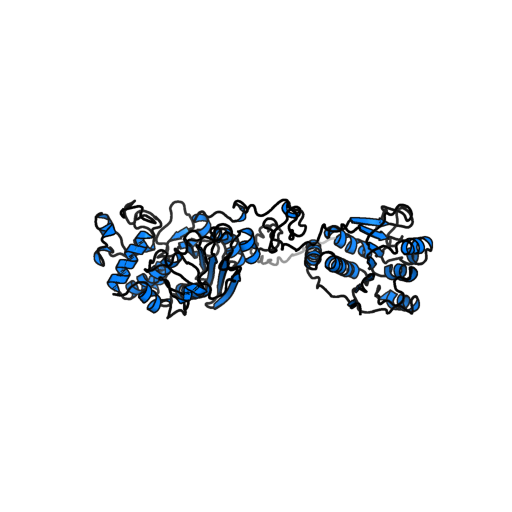OM 3111 N N . GLN A 1 395 ? 5.881 -8.647 -23.076 1.00 64.06 395 GLN A N 1
ATOM 3112 C CA . GLN A 1 395 ? 5.276 -9.523 -24.063 1.00 64.06 395 GLN A CA 1
ATOM 3113 C C . GLN A 1 395 ? 6.353 -9.917 -25.080 1.00 64.06 395 GLN A C 1
ATOM 3115 O O . GLN A 1 395 ? 6.890 -9.060 -25.777 1.00 64.06 395 GLN A O 1
ATOM 3120 N N . TYR A 1 396 ? 6.698 -11.200 -25.138 1.00 63.69 396 TYR A N 1
ATOM 3121 C CA . TYR A 1 396 ? 7.694 -11.733 -26.061 1.00 63.69 396 TYR A CA 1
ATOM 3122 C C . TYR A 1 396 ? 6.997 -12.405 -27.248 1.00 63.69 396 TYR A C 1
ATOM 3124 O O . TYR A 1 396 ? 6.397 -13.473 -27.111 1.00 63.69 396 TYR A O 1
ATOM 3132 N N . GLU A 1 397 ? 7.110 -11.801 -28.432 1.00 48.81 397 GLU A N 1
ATOM 3133 C CA . GLU A 1 397 ? 6.777 -12.448 -29.704 1.00 48.81 397 GLU A CA 1
ATOM 3134 C C . GLU A 1 397 ? 7.979 -13.290 -30.178 1.00 48.81 397 GLU A C 1
ATOM 3136 O O . GLU A 1 397 ? 8.793 -12.851 -30.982 1.00 48.81 397 GLU A O 1
ATOM 3141 N N . GLY A 1 398 ? 8.121 -14.507 -29.640 1.00 53.38 398 GLY A N 1
ATOM 3142 C CA . GLY A 1 398 ? 9.139 -15.485 -30.065 1.00 53.38 398 GLY A CA 1
ATOM 3143 C C . GLY A 1 398 ? 10.336 -15.656 -29.118 1.00 53.38 398 GLY A C 1
ATOM 3144 O O . GLY A 1 398 ? 10.427 -15.018 -28.070 1.00 53.38 398 GLY A O 1
ATOM 3145 N N . GLU A 1 399 ? 11.244 -16.578 -29.464 1.00 50.09 399 GLU A N 1
ATOM 3146 C CA . GLU A 1 399 ? 12.510 -16.754 -28.737 1.00 50.09 399 GLU A CA 1
ATOM 3147 C C . GLU A 1 399 ? 13.435 -15.553 -29.002 1.00 50.09 399 GLU A C 1
ATOM 3149 O O . GLU A 1 399 ? 13.541 -15.114 -30.152 1.00 50.09 399 GLU A O 1
ATOM 3154 N N . PRO A 1 400 ? 14.108 -14.995 -27.977 1.00 54.69 400 PRO A N 1
ATOM 3155 C CA . PRO A 1 400 ? 14.972 -13.839 -28.166 1.00 54.69 400 PRO A CA 1
ATOM 3156 C C . PRO A 1 400 ? 16.118 -14.196 -29.118 1.00 54.69 400 PRO A C 1
ATOM 3158 O O . PRO A 1 400 ? 16.946 -15.048 -28.802 1.00 54.69 400 PRO A O 1
ATOM 3161 N N . LYS A 1 401 ? 16.189 -13.516 -30.274 1.00 69.62 401 LYS A N 1
ATOM 3162 C CA . LYS A 1 401 ? 17.359 -13.591 -31.162 1.00 69.62 401 LYS A CA 1
ATOM 3163 C C . LYS A 1 401 ? 18.591 -13.213 -30.341 1.00 69.62 401 LYS A C 1
ATOM 3165 O O . LYS A 1 401 ? 18.637 -12.109 -29.790 1.00 69.62 401 LYS A O 1
ATOM 3170 N N . GLN A 1 402 ? 19.543 -14.129 -30.196 1.00 82.94 402 GLN A N 1
ATOM 3171 C CA . GLN A 1 402 ? 20.845 -13.847 -29.600 1.00 82.94 402 GLN A CA 1
ATOM 3172 C C . GLN A 1 402 ? 21.626 -13.014 -30.616 1.00 82.94 402 GLN A C 1
ATOM 3174 O O . GLN A 1 402 ? 21.914 -13.513 -31.696 1.00 82.94 402 GLN A O 1
ATOM 3179 N N . TYR A 1 403 ? 21.895 -11.745 -30.302 1.00 90.94 403 TYR A N 1
ATOM 3180 C CA . TYR A 1 403 ? 22.650 -10.876 -31.200 1.00 90.94 403 TYR A CA 1
ATOM 3181 C C . TYR A 1 403 ? 24.144 -11.084 -30.983 1.00 90.94 403 TYR A C 1
ATOM 3183 O O . TYR A 1 403 ? 24.623 -11.063 -29.845 1.00 90.94 403 TYR A O 1
ATOM 3191 N N . THR A 1 404 ? 24.855 -11.237 -32.087 1.00 96.12 404 THR A N 1
ATOM 3192 C CA . THR A 1 404 ? 26.311 -11.317 -32.167 1.00 96.12 404 THR A CA 1
ATOM 3193 C C . THR A 1 404 ? 26.864 -10.002 -32.713 1.00 96.12 404 THR A C 1
ATOM 3195 O O . THR A 1 404 ? 26.306 -9.426 -33.649 1.00 96.12 404 THR A O 1
ATOM 3198 N N . ILE A 1 405 ? 27.944 -9.488 -32.125 1.00 97.88 405 ILE A N 1
ATOM 3199 C CA . ILE A 1 405 ? 28.561 -8.225 -32.544 1.00 97.88 405 ILE A CA 1
ATOM 3200 C C . ILE A 1 405 ? 30.078 -8.361 -32.678 1.00 97.88 405 ILE A C 1
ATOM 3202 O O . ILE A 1 405 ? 30.778 -8.688 -31.717 1.00 97.88 405 ILE A O 1
ATOM 3206 N N . ALA A 1 406 ? 30.585 -8.067 -33.878 1.00 98.19 406 ALA A N 1
ATOM 3207 C CA . ALA A 1 406 ? 32.014 -8.055 -34.162 1.00 98.19 406 ALA A CA 1
ATOM 3208 C C . ALA A 1 406 ? 32.580 -6.646 -33.950 1.00 98.19 406 ALA A C 1
ATOM 3210 O O . ALA A 1 406 ? 32.214 -5.693 -34.643 1.00 98.19 406 ALA A O 1
ATOM 3211 N N . PHE A 1 407 ? 33.507 -6.523 -33.007 1.00 98.44 407 PHE A N 1
ATOM 3212 C CA . PHE A 1 407 ? 34.238 -5.292 -32.734 1.00 98.44 407 PHE A CA 1
ATOM 3213 C C . PHE A 1 407 ? 35.531 -5.281 -33.547 1.00 98.44 407 PHE A C 1
ATOM 3215 O O . PHE A 1 407 ? 36.493 -5.959 -33.180 1.00 98.44 407 PHE A O 1
ATOM 3222 N N . TYR A 1 408 ? 35.577 -4.514 -34.638 1.00 98.25 408 TYR A N 1
ATOM 3223 C CA . TYR A 1 408 ? 36.797 -4.383 -35.430 1.00 98.25 408 TYR A CA 1
ATOM 3224 C C . TYR A 1 408 ? 37.765 -3.383 -34.785 1.00 98.25 408 TYR A C 1
ATOM 3226 O O . TYR A 1 408 ? 37.469 -2.191 -34.682 1.00 98.25 408 TYR A O 1
ATOM 3234 N N . LEU A 1 409 ? 38.940 -3.861 -34.377 1.00 98.00 409 LEU A N 1
ATOM 3235 C CA . LEU A 1 409 ? 39.970 -3.083 -33.696 1.00 98.00 409 LEU A CA 1
ATOM 3236 C C . LEU A 1 409 ? 41.221 -2.954 -34.573 1.00 98.00 409 LEU A C 1
ATOM 3238 O O . LEU A 1 409 ? 41.822 -3.945 -34.989 1.00 98.00 409 LEU A O 1
ATOM 3242 N N . GLN A 1 410 ? 41.662 -1.725 -34.824 1.00 96.88 410 GLN A N 1
ATOM 3243 C CA . GLN A 1 410 ? 42.918 -1.426 -35.513 1.00 96.88 410 GLN A CA 1
ATOM 3244 C C . GLN A 1 410 ? 44.049 -1.075 -34.546 1.00 96.88 410 GLN A C 1
ATOM 3246 O O . GLN A 1 410 ? 43.827 -0.602 -33.431 1.00 96.88 410 GLN A O 1
ATOM 3251 N N . ASN A 1 411 ? 45.293 -1.218 -35.006 1.00 95.75 411 ASN A N 1
ATOM 3252 C CA . ASN A 1 411 ? 46.430 -0.686 -34.266 1.00 95.75 411 ASN A CA 1
ATOM 3253 C C . ASN A 1 411 ? 46.313 0.842 -34.127 1.00 95.75 411 ASN A C 1
ATOM 3255 O O . ASN A 1 411 ? 46.182 1.565 -35.115 1.00 95.75 411 ASN A O 1
ATOM 3259 N N . GLY A 1 412 ? 46.380 1.325 -32.892 1.00 96.00 412 GLY A N 1
ATOM 3260 C CA . GLY A 1 412 ? 46.091 2.699 -32.508 1.00 96.00 412 GLY A CA 1
ATOM 3261 C C . GLY A 1 412 ? 44.610 2.966 -32.225 1.00 96.00 412 GLY A C 1
ATOM 3262 O O . GLY A 1 412 ? 44.204 4.122 -32.287 1.00 96.00 412 GLY A O 1
ATOM 3263 N N . VAL A 1 413 ? 43.776 1.960 -31.953 1.00 96.69 413 VAL A N 1
ATOM 3264 C CA . VAL A 1 413 ? 42.384 2.194 -31.524 1.00 96.69 413 VAL A CA 1
ATOM 3265 C C . VAL A 1 413 ? 42.328 2.973 -30.199 1.00 96.69 413 VAL A C 1
ATOM 3267 O O . VAL A 1 413 ? 43.179 2.785 -29.325 1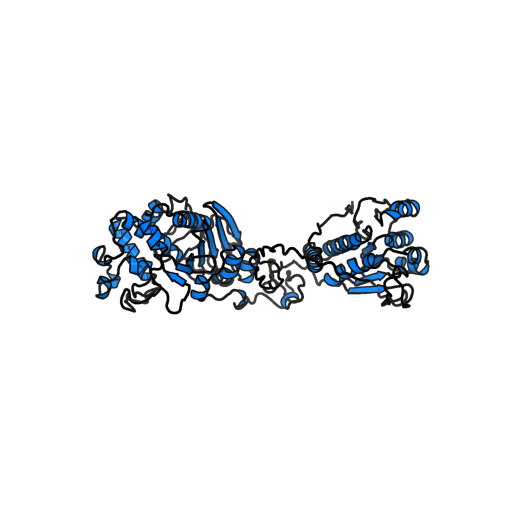.00 96.69 413 VAL A O 1
ATOM 3270 N N . GLU A 1 414 ? 41.357 3.877 -30.058 1.00 96.06 414 GLU A N 1
ATOM 3271 C CA . GLU A 1 414 ? 41.089 4.592 -28.802 1.00 96.06 414 GLU A CA 1
ATOM 3272 C C . GLU A 1 414 ? 40.367 3.670 -27.809 1.00 96.06 414 GLU A C 1
ATOM 3274 O O . GLU A 1 414 ? 39.398 3.005 -28.165 1.00 96.06 414 GLU A O 1
ATOM 3279 N N . VAL A 1 415 ? 40.833 3.608 -26.558 1.00 95.75 415 VAL A N 1
ATOM 3280 C CA . VAL A 1 415 ? 40.390 2.563 -25.612 1.00 95.75 415 VAL A CA 1
ATOM 3281 C C . VAL A 1 415 ? 38.910 2.707 -25.277 1.00 95.75 415 VAL A C 1
ATOM 3283 O O . VAL A 1 415 ? 38.149 1.747 -25.367 1.00 95.75 415 VAL A O 1
ATOM 3286 N N . LEU A 1 416 ? 38.491 3.913 -24.901 1.00 94.38 416 LEU A N 1
ATOM 3287 C CA . LEU A 1 416 ? 37.119 4.145 -24.458 1.00 94.38 416 LEU A CA 1
ATOM 3288 C C . LEU A 1 416 ? 36.116 4.128 -25.625 1.00 94.38 416 LEU A C 1
ATOM 3290 O O . LEU A 1 416 ? 34.947 3.833 -25.384 1.00 94.38 416 LEU A O 1
ATOM 3294 N N . ASP A 1 417 ? 36.566 4.352 -26.869 1.00 95.38 417 ASP A N 1
ATOM 3295 C CA . ASP A 1 417 ? 35.698 4.263 -28.052 1.00 95.38 417 ASP A CA 1
ATOM 3296 C C . ASP A 1 417 ? 35.087 2.864 -28.190 1.00 95.38 417 ASP A C 1
ATOM 3298 O O . ASP A 1 417 ? 33.922 2.760 -28.558 1.00 95.38 417 ASP A O 1
ATOM 3302 N N . PHE A 1 418 ? 35.842 1.800 -27.887 1.00 95.50 418 PHE A N 1
ATOM 3303 C CA . PHE A 1 418 ? 35.335 0.427 -27.962 1.00 95.50 418 PHE A CA 1
ATOM 3304 C C . PHE A 1 418 ? 34.942 -0.138 -26.594 1.00 95.50 418 PHE A C 1
ATOM 3306 O O . PHE A 1 418 ? 33.932 -0.828 -26.503 1.00 95.50 418 PHE A O 1
ATOM 3313 N N . ALA A 1 419 ? 35.685 0.163 -25.523 1.00 95.88 419 ALA A N 1
ATOM 3314 C CA . ALA A 1 419 ? 35.429 -0.423 -24.206 1.00 95.88 419 ALA A CA 1
ATOM 3315 C C . ALA A 1 419 ? 34.067 0.002 -23.631 1.00 95.88 419 ALA A C 1
ATOM 3317 O O . ALA A 1 419 ? 33.354 -0.829 -23.077 1.00 95.88 419 ALA A O 1
ATOM 3318 N N . GLY A 1 420 ? 33.669 1.268 -23.820 1.00 95.69 420 GLY A N 1
ATOM 3319 C CA . GLY A 1 420 ? 32.367 1.765 -23.364 1.00 95.69 420 GLY A CA 1
ATOM 3320 C C . GLY A 1 420 ? 31.189 1.022 -24.015 1.00 95.69 420 GLY A C 1
ATOM 3321 O O . GLY A 1 420 ? 30.405 0.394 -23.305 1.00 95.69 420 GLY A O 1
ATOM 3322 N N . PRO A 1 421 ? 31.065 1.034 -25.357 1.00 97.31 421 PRO A N 1
ATOM 3323 C CA . PRO A 1 421 ? 30.046 0.255 -26.062 1.00 97.31 421 PRO A CA 1
ATOM 3324 C C . PRO A 1 421 ? 30.116 -1.250 -25.787 1.00 97.31 421 PRO A C 1
ATOM 3326 O O . PRO A 1 421 ? 29.078 -1.893 -25.663 1.00 97.31 421 PRO A O 1
ATOM 3329 N N . MET A 1 422 ? 31.322 -1.820 -25.685 1.00 96.75 422 MET A N 1
ATOM 3330 C CA . MET A 1 422 ? 31.520 -3.247 -25.411 1.00 96.75 422 MET A CA 1
ATOM 3331 C C . MET A 1 422 ? 30.874 -3.654 -24.087 1.00 96.75 422 MET A C 1
ATOM 3333 O O . MET A 1 422 ? 30.159 -4.653 -24.051 1.00 96.75 422 MET A O 1
ATOM 3337 N N . GLU A 1 423 ? 31.056 -2.860 -23.028 1.00 94.81 423 GLU A N 1
ATOM 3338 C CA . GLU A 1 423 ? 30.380 -3.096 -21.750 1.00 94.81 423 GLU A CA 1
ATOM 3339 C C . GLU A 1 423 ? 28.856 -2.976 -21.873 1.00 94.81 423 GLU A C 1
ATOM 3341 O O . GLU A 1 423 ? 28.141 -3.850 -21.386 1.00 94.81 423 GLU A O 1
ATOM 3346 N N . VAL A 1 424 ? 28.346 -1.967 -22.591 1.00 96.00 424 VAL A N 1
ATOM 3347 C CA . VAL A 1 424 ? 26.898 -1.815 -22.823 1.00 96.00 424 VAL A CA 1
ATOM 3348 C C . VAL A 1 424 ? 26.303 -3.071 -23.468 1.00 96.00 424 VAL A C 1
ATOM 3350 O O . VAL A 1 424 ? 25.318 -3.617 -22.968 1.00 96.00 424 VAL A O 1
ATOM 3353 N N . PHE A 1 425 ? 26.893 -3.558 -24.562 1.00 95.75 425 PHE A N 1
ATOM 3354 C CA . PHE A 1 425 ? 26.373 -4.730 -25.270 1.00 95.75 425 PHE A CA 1
ATOM 3355 C C . PHE A 1 425 ? 26.541 -6.021 -24.461 1.00 95.75 425 PHE A C 1
ATOM 3357 O O . PHE A 1 425 ? 25.607 -6.826 -24.408 1.00 95.75 425 PHE A O 1
ATOM 3364 N N . ALA A 1 426 ? 27.671 -6.196 -23.770 1.00 87.69 426 ALA A N 1
ATOM 3365 C CA . ALA A 1 426 ? 27.894 -7.347 -22.900 1.00 87.69 426 ALA A CA 1
ATOM 3366 C C . ALA A 1 426 ? 26.855 -7.407 -21.765 1.00 87.69 426 ALA A C 1
ATOM 3368 O O . ALA A 1 426 ? 26.218 -8.443 -21.561 1.00 87.69 426 ALA A O 1
ATOM 3369 N N . TYR A 1 427 ? 26.593 -6.290 -21.078 1.00 84.50 427 TYR A N 1
ATOM 3370 C CA . TYR A 1 427 ? 25.566 -6.221 -20.028 1.00 84.50 427 TYR A CA 1
ATOM 3371 C C . TYR A 1 427 ? 24.134 -6.304 -20.571 1.00 84.50 427 TYR A C 1
ATOM 3373 O O . TYR A 1 427 ? 23.214 -6.696 -19.848 1.00 84.50 427 TYR A O 1
ATOM 3381 N N . ALA A 1 428 ? 23.928 -5.987 -21.850 1.00 83.31 428 ALA A N 1
ATOM 3382 C CA . ALA A 1 428 ? 22.668 -6.217 -22.550 1.00 83.31 428 ALA A CA 1
ATOM 3383 C C . ALA A 1 428 ? 22.475 -7.680 -23.006 1.00 83.31 428 ALA A C 1
ATOM 3385 O O . ALA A 1 428 ? 21.414 -8.009 -23.545 1.00 83.31 428 ALA A O 1
ATOM 3386 N N . GLY A 1 429 ? 23.464 -8.555 -22.787 1.00 83.31 429 GLY A N 1
ATOM 3387 C CA . GLY A 1 429 ? 23.408 -9.983 -23.112 1.00 83.31 429 GLY A CA 1
ATOM 3388 C C . GLY A 1 429 ? 23.743 -10.322 -24.567 1.00 83.31 429 GLY A C 1
ATOM 3389 O O . GLY A 1 429 ? 23.327 -11.373 -25.050 1.00 83.31 429 GLY A O 1
ATOM 3390 N N . PHE A 1 430 ? 24.443 -9.439 -25.280 1.00 91.38 430 PHE A N 1
ATOM 3391 C CA . PHE A 1 430 ? 24.923 -9.686 -26.641 1.00 91.38 430 PHE A CA 1
ATOM 3392 C C . PHE A 1 430 ? 26.206 -10.523 -26.583 1.00 91.38 430 PHE A C 1
ATOM 3394 O O . PHE A 1 430 ? 26.991 -10.405 -25.641 1.00 91.38 430 PHE A O 1
ATOM 3401 N N . GLU A 1 431 ? 26.436 -11.355 -27.595 1.00 94.00 431 GLU A N 1
ATOM 3402 C CA . GLU A 1 431 ? 27.709 -12.056 -27.758 1.00 94.00 431 GLU A CA 1
ATOM 3403 C C . GLU A 1 431 ? 28.696 -11.139 -28.486 1.00 94.00 431 GLU A C 1
ATOM 3405 O O . GLU A 1 431 ? 28.513 -10.820 -29.660 1.00 94.00 431 GLU A O 1
ATOM 3410 N N . VAL A 1 432 ? 29.719 -10.676 -27.768 1.00 96.06 432 VAL A N 1
ATOM 3411 C CA . VAL A 1 432 ? 30.712 -9.721 -28.273 1.00 96.06 432 VAL A CA 1
ATOM 3412 C C . VAL A 1 432 ? 32.037 -10.436 -28.514 1.00 96.06 432 VAL A C 1
ATOM 3414 O O . VAL A 1 432 ? 32.543 -11.098 -27.610 1.00 96.06 432 VAL A O 1
ATOM 3417 N N . PHE A 1 433 ? 32.630 -10.255 -29.694 1.00 97.69 433 PHE A N 1
ATOM 3418 C CA . PHE A 1 433 ? 33.979 -10.740 -30.002 1.00 97.69 433 PHE A CA 1
ATOM 3419 C C . PHE A 1 433 ? 34.780 -9.697 -30.786 1.00 97.69 433 PHE A C 1
ATOM 3421 O O . PHE A 1 433 ? 34.221 -8.832 -31.464 1.00 97.69 433 PHE A O 1
ATOM 3428 N N . THR A 1 434 ? 36.107 -9.766 -30.690 1.00 98.38 434 THR A N 1
ATOM 3429 C CA . THR A 1 434 ? 37.017 -8.799 -31.319 1.00 98.38 434 THR A CA 1
ATOM 3430 C C . THR A 1 434 ? 37.655 -9.340 -32.597 1.00 98.38 434 THR A C 1
ATOM 3432 O O . THR A 1 434 ? 38.035 -10.508 -32.693 1.00 98.38 434 THR A O 1
ATOM 3435 N N . VAL A 1 435 ? 37.795 -8.468 -33.596 1.00 98.19 435 VAL A N 1
ATOM 3436 C CA . VAL A 1 435 ? 38.384 -8.781 -34.904 1.00 98.19 435 VAL A CA 1
ATOM 3437 C C . VAL A 1 435 ? 39.442 -7.741 -35.248 1.00 98.19 435 VAL A C 1
ATOM 3439 O O . VAL A 1 435 ? 39.239 -6.549 -35.044 1.00 98.19 435 VAL A O 1
ATOM 3442 N N . SER A 1 436 ? 40.558 -8.165 -35.828 1.00 98.00 436 SER A N 1
ATOM 3443 C CA . SER A 1 436 ? 41.563 -7.262 -36.404 1.00 98.00 436 SER A CA 1
ATOM 3444 C C . SER A 1 436 ? 42.070 -7.802 -37.738 1.00 98.00 436 SER A C 1
ATOM 3446 O O . SER A 1 436 ? 41.743 -8.919 -38.131 1.00 98.00 436 SER A O 1
ATOM 3448 N N . LYS A 1 437 ? 42.923 -7.044 -38.443 1.00 96.06 437 LYS A N 1
ATOM 3449 C CA . LYS A 1 437 ? 43.556 -7.536 -39.681 1.00 96.06 437 LYS A CA 1
ATOM 3450 C C . LYS A 1 437 ? 44.289 -8.870 -39.478 1.00 96.06 437 LYS A C 1
ATOM 3452 O O . LYS A 1 437 ? 44.232 -9.750 -40.328 1.00 96.06 437 LYS A O 1
ATOM 3457 N N . THR A 1 438 ? 44.978 -9.013 -38.347 1.00 94.94 438 THR A N 1
ATOM 3458 C CA . THR A 1 438 ? 45.645 -10.253 -37.924 1.00 94.94 438 THR A CA 1
ATOM 3459 C C . THR A 1 438 ? 45.424 -10.462 -36.426 1.00 94.94 438 THR A C 1
ATOM 3461 O O . THR A 1 438 ? 45.132 -9.500 -35.720 1.00 94.94 438 THR A O 1
ATOM 3464 N N . ARG A 1 439 ? 45.654 -11.679 -35.919 1.00 94.19 439 ARG A N 1
ATOM 3465 C CA . ARG A 1 439 ? 45.635 -11.987 -34.472 1.00 94.19 439 ARG A CA 1
ATOM 3466 C C . ARG A 1 439 ? 46.871 -11.492 -33.703 1.00 94.19 439 ARG A C 1
ATOM 3468 O O . ARG A 1 439 ? 47.050 -11.828 -32.534 1.00 94.19 439 ARG A O 1
ATOM 3475 N N . ALA A 1 440 ? 47.775 -10.754 -34.352 1.00 95.06 440 ALA A N 1
ATOM 3476 C CA . ALA A 1 440 ? 48.931 -10.190 -33.666 1.00 95.06 440 ALA A CA 1
ATOM 3477 C C . ALA A 1 440 ? 48.473 -9.158 -32.615 1.00 95.06 440 ALA A C 1
ATOM 3479 O O . ALA A 1 440 ? 47.520 -8.422 -32.877 1.00 95.06 440 ALA A O 1
ATOM 3480 N N . PRO A 1 441 ? 49.147 -9.061 -31.451 1.00 96.62 441 PRO A N 1
ATOM 3481 C CA . PRO A 1 441 ? 48.827 -8.039 -30.464 1.00 96.62 441 PRO A CA 1
ATOM 3482 C C . PRO A 1 441 ? 48.899 -6.640 -31.080 1.00 96.62 441 PRO A C 1
ATOM 3484 O O . PRO A 1 441 ? 49.912 -6.269 -31.678 1.00 96.62 441 PRO A O 1
ATOM 3487 N N . ILE A 1 442 ? 47.839 -5.859 -30.905 1.00 96.00 442 ILE A N 1
ATOM 3488 C CA . ILE A 1 442 ? 47.780 -4.458 -31.317 1.00 96.00 442 ILE A CA 1
ATOM 3489 C C . ILE A 1 442 ? 48.039 -3.562 -30.109 1.00 96.00 442 ILE A C 1
ATOM 3491 O O . ILE A 1 442 ? 47.694 -3.899 -28.974 1.00 96.00 442 ILE A O 1
ATOM 3495 N N . GLN A 1 443 ? 48.643 -2.404 -30.344 1.00 96.94 443 GLN A N 1
ATOM 3496 C CA . GLN A 1 443 ? 48.688 -1.347 -29.341 1.00 96.94 443 GLN A CA 1
ATOM 3497 C C . GLN A 1 443 ? 47.499 -0.424 -29.555 1.00 96.94 443 GLN A C 1
ATOM 3499 O O . GLN A 1 443 ? 47.202 -0.067 -30.693 1.00 96.94 443 GLN A O 1
ATOM 3504 N N . SER A 1 444 ? 46.839 -0.004 -28.478 1.00 94.31 444 SER A N 1
ATOM 3505 C CA . SER A 1 444 ? 45.915 1.134 -28.523 1.00 94.31 444 SER A CA 1
ATOM 3506 C C . SER A 1 444 ? 46.705 2.435 -28.762 1.00 94.31 444 SER A C 1
ATOM 3508 O O . SER A 1 444 ? 47.787 2.422 -29.350 1.00 94.31 444 SER A O 1
ATOM 3510 N N . GLN A 1 445 ? 46.234 3.583 -28.287 1.00 91.88 445 GLN A N 1
ATOM 3511 C CA . GLN A 1 445 ? 46.970 4.859 -28.288 1.00 91.88 445 GLN A CA 1
ATOM 3512 C C . GLN A 1 445 ? 48.235 4.865 -27.379 1.00 91.88 445 GLN A C 1
ATOM 3514 O O . GLN A 1 445 ? 48.535 5.849 -26.710 1.00 91.88 445 GLN A O 1
ATOM 3519 N N . GLY A 1 446 ? 48.988 3.759 -27.322 1.00 88.56 446 GLY A N 1
ATOM 3520 C CA . GLY A 1 446 ? 50.192 3.578 -26.505 1.00 88.56 446 GLY A CA 1
ATOM 3521 C C . GLY A 1 446 ? 49.922 3.221 -25.041 1.00 88.56 446 GLY A C 1
ATOM 3522 O O . GLY A 1 446 ? 50.839 3.300 -24.227 1.00 88.56 446 GLY A O 1
ATOM 3523 N N . ILE A 1 447 ? 48.681 2.856 -24.699 1.00 91.00 447 ILE A N 1
ATOM 3524 C CA . ILE A 1 447 ? 48.240 2.669 -23.307 1.00 91.00 447 ILE A CA 1
ATOM 3525 C C . ILE A 1 447 ? 48.089 1.185 -22.960 1.00 91.00 447 ILE A C 1
ATOM 3527 O O . ILE A 1 447 ? 48.524 0.753 -21.896 1.00 91.00 447 ILE A O 1
ATOM 3531 N N . LEU A 1 448 ? 47.469 0.402 -23.847 1.00 94.00 448 LEU A N 1
ATOM 3532 C CA . LEU A 1 448 ? 47.132 -1.000 -23.609 1.00 94.00 448 LEU A CA 1
ATOM 3533 C C . LEU A 1 448 ? 47.472 -1.850 -24.830 1.00 94.00 448 LEU A C 1
ATOM 3535 O O . LEU A 1 448 ? 47.234 -1.450 -25.970 1.00 94.00 448 LEU A O 1
ATOM 3539 N N . THR A 1 449 ? 47.980 -3.051 -24.563 1.00 97.00 449 THR A N 1
ATOM 3540 C CA . THR A 1 449 ? 48.122 -4.107 -25.567 1.00 97.00 449 THR A CA 1
ATOM 3541 C C . THR A 1 449 ? 46.843 -4.929 -25.602 1.00 97.00 449 THR A C 1
ATOM 3543 O O . THR A 1 449 ? 46.397 -5.405 -24.559 1.00 97.00 449 THR A O 1
ATOM 3546 N N . ILE A 1 450 ? 46.269 -5.102 -26.788 1.00 96.38 450 ILE A N 1
ATOM 3547 C CA . ILE A 1 450 ? 45.034 -5.854 -27.014 1.00 96.38 450 ILE A CA 1
ATOM 3548 C C . ILE A 1 450 ? 45.372 -7.041 -27.915 1.00 96.38 450 ILE A C 1
ATOM 3550 O O . ILE A 1 450 ? 46.083 -6.882 -28.907 1.00 96.38 450 ILE A O 1
ATOM 3554 N N . VAL A 1 451 ? 44.887 -8.231 -27.566 1.00 97.06 451 VAL A N 1
ATOM 3555 C CA . VAL A 1 451 ? 45.015 -9.435 -28.396 1.00 97.06 451 VAL A CA 1
ATOM 3556 C C . VAL A 1 451 ? 43.634 -9.743 -28.975 1.00 97.06 451 VAL A C 1
ATOM 3558 O O . VAL A 1 451 ? 42.749 -10.074 -28.192 1.00 97.06 451 VAL A O 1
ATOM 3561 N N . PRO A 1 452 ? 43.431 -9.596 -30.296 1.00 96.62 452 PRO A N 1
ATOM 3562 C CA . PRO A 1 452 ? 42.141 -9.858 -30.933 1.00 96.62 452 PRO A CA 1
ATOM 3563 C C . PRO A 1 452 ? 41.776 -11.346 -30.900 1.00 96.62 452 PRO A C 1
ATOM 3565 O O . PRO A 1 452 ? 42.652 -12.201 -31.064 1.00 96.62 452 PRO A O 1
ATOM 3568 N N . ASP A 1 453 ? 40.487 -11.653 -30.764 1.00 97.44 453 ASP A N 1
ATOM 3569 C CA . ASP A 1 453 ? 39.977 -13.031 -30.773 1.00 97.44 453 ASP A CA 1
ATOM 3570 C C . ASP A 1 453 ? 40.113 -13.670 -32.168 1.00 97.44 453 ASP A C 1
ATOM 3572 O O . ASP A 1 453 ? 40.494 -14.839 -32.309 1.00 97.44 453 ASP A O 1
ATOM 3576 N N . HIS A 1 454 ? 39.849 -12.877 -33.214 1.00 98.12 454 HIS A N 1
ATOM 3577 C CA . HIS A 1 454 ? 39.835 -13.311 -34.610 1.00 98.12 454 HIS A CA 1
ATOM 3578 C C . HIS A 1 454 ? 40.625 -12.375 -35.540 1.00 98.12 454 HIS A C 1
ATOM 3580 O O . HIS A 1 454 ? 40.824 -11.188 -35.274 1.00 98.12 454 HIS A O 1
ATOM 3586 N N . ASP A 1 455 ? 41.054 -12.929 -36.672 1.00 97.75 455 ASP A N 1
ATOM 3587 C CA . ASP A 1 455 ? 41.500 -12.172 -37.848 1.00 97.75 455 ASP A CA 1
ATOM 3588 C C . ASP A 1 455 ? 40.396 -12.142 -38.920 1.00 97.75 455 ASP A C 1
ATOM 3590 O O . ASP A 1 455 ? 39.328 -12.724 -38.731 1.00 97.75 455 ASP A O 1
ATOM 3594 N N . LEU A 1 456 ? 40.645 -11.477 -40.054 1.00 96.62 456 LEU A N 1
ATOM 3595 C CA . LEU A 1 456 ? 39.654 -11.330 -41.130 1.00 96.62 456 LEU A CA 1
ATOM 3596 C C . LEU A 1 456 ? 39.133 -12.674 -41.671 1.00 96.62 456 LEU A C 1
ATOM 3598 O O . LEU A 1 456 ? 37.965 -12.770 -42.048 1.00 96.62 456 LEU A O 1
ATOM 3602 N N . GLU A 1 457 ? 39.983 -13.703 -41.714 1.00 94.44 457 GLU A N 1
ATOM 3603 C CA . GLU A 1 457 ? 39.635 -15.024 -42.252 1.00 94.44 457 GLU A CA 1
ATOM 3604 C C . GLU A 1 457 ? 38.866 -15.880 -41.240 1.00 94.44 457 GLU A C 1
ATOM 3606 O O . GLU A 1 457 ? 37.957 -16.617 -41.612 1.00 94.44 457 GLU A O 1
ATOM 3611 N N . SER A 1 458 ? 39.226 -15.789 -39.957 1.00 95.62 458 SER A N 1
ATOM 3612 C CA . SER A 1 458 ? 38.650 -16.613 -38.889 1.00 95.62 458 SER A CA 1
ATOM 3613 C C . SER A 1 458 ? 37.480 -15.971 -38.146 1.00 95.62 458 SER A C 1
ATOM 3615 O O . SER A 1 458 ? 36.936 -16.603 -37.237 1.00 95.62 458 SER A O 1
ATOM 3617 N N . ALA A 1 459 ? 37.118 -14.729 -38.475 1.00 95.44 459 ALA A N 1
ATOM 3618 C CA . ALA A 1 459 ? 35.998 -14.027 -37.860 1.00 95.44 459 ALA A CA 1
ATOM 3619 C C . ALA A 1 459 ? 34.654 -14.659 -38.272 1.00 95.44 459 ALA A C 1
ATOM 3621 O O . ALA A 1 459 ? 34.369 -14.723 -39.476 1.00 95.44 459 ALA A O 1
ATOM 3622 N N . PRO A 1 460 ? 33.820 -15.104 -37.309 1.00 94.44 460 PRO A N 1
ATOM 3623 C CA . PRO A 1 460 ? 32.485 -15.609 -37.609 1.00 94.44 460 PRO A CA 1
ATOM 3624 C C . PRO A 1 460 ? 31.582 -14.496 -38.164 1.00 94.44 460 PRO A C 1
ATOM 3626 O O . PRO A 1 460 ? 31.904 -13.308 -38.079 1.00 94.44 460 PRO A O 1
ATOM 3629 N N . GLU A 1 461 ? 30.450 -14.890 -38.748 1.00 93.88 461 GLU A N 1
ATOM 3630 C CA . GLU A 1 461 ? 29.395 -13.936 -39.098 1.00 93.88 461 GLU A CA 1
ATOM 3631 C C . GLU A 1 461 ? 28.834 -13.273 -37.837 1.00 93.88 461 GLU A C 1
ATOM 3633 O O . GLU A 1 461 ? 28.794 -13.887 -36.768 1.00 93.88 461 GLU A O 1
ATOM 3638 N N . ALA A 1 462 ? 28.417 -12.015 -37.972 1.00 95.94 462 ALA A N 1
ATOM 3639 C CA . ALA A 1 462 ? 27.839 -11.239 -36.886 1.00 95.94 462 ALA A CA 1
ATOM 3640 C C . ALA A 1 462 ? 26.599 -10.484 -37.355 1.00 95.94 462 ALA A C 1
ATOM 3642 O O . ALA A 1 462 ? 26.564 -9.963 -38.469 1.00 95.94 462 ALA A O 1
ATOM 3643 N N . ASP A 1 463 ? 25.619 -10.356 -36.465 1.00 96.25 463 ASP A N 1
ATOM 3644 C CA . ASP A 1 463 ? 24.436 -9.530 -36.708 1.00 96.25 463 ASP A CA 1
ATOM 3645 C C . ASP A 1 463 ? 24.787 -8.034 -36.733 1.00 96.25 463 ASP A C 1
ATOM 3647 O O . ASP A 1 463 ? 24.091 -7.236 -37.359 1.00 96.25 463 ASP A O 1
ATOM 3651 N N . ILE A 1 464 ? 25.856 -7.635 -36.032 1.00 98.06 464 ILE A N 1
ATOM 3652 C CA . ILE A 1 464 ? 26.279 -6.238 -35.914 1.00 98.06 464 ILE A CA 1
ATOM 3653 C C . ILE A 1 464 ? 27.788 -6.113 -36.149 1.00 98.06 464 ILE A C 1
ATOM 3655 O O . ILE A 1 464 ? 28.584 -6.853 -35.570 1.00 98.06 464 ILE A O 1
ATOM 3659 N N . LEU A 1 465 ? 28.197 -5.127 -36.950 1.00 98.25 465 LEU A N 1
ATOM 3660 C CA . LEU A 1 465 ? 29.606 -4.781 -37.168 1.00 98.25 465 LEU A CA 1
ATOM 3661 C C . LEU A 1 465 ? 29.922 -3.403 -36.584 1.00 98.25 465 LEU A C 1
ATOM 3663 O O . LEU A 1 465 ? 29.277 -2.418 -36.942 1.00 98.25 465 LEU A O 1
ATOM 3667 N N . ALA A 1 466 ? 30.917 -3.330 -35.695 1.00 98.19 466 ALA A N 1
ATOM 3668 C CA . ALA A 1 466 ? 31.265 -2.116 -34.963 1.00 98.19 466 ALA A CA 1
ATOM 3669 C C . ALA A 1 466 ? 32.702 -1.634 -35.238 1.00 98.19 466 ALA A C 1
ATOM 3671 O O . ALA A 1 466 ? 33.651 -2.413 -35.142 1.00 98.19 466 ALA A O 1
ATOM 3672 N N . PHE A 1 467 ? 32.862 -0.338 -35.538 1.00 98.06 467 PHE A N 1
ATOM 3673 C CA . PHE A 1 467 ? 34.143 0.292 -35.899 1.00 98.06 467 PHE A CA 1
ATOM 3674 C C . PHE A 1 467 ? 34.461 1.507 -35.024 1.00 98.06 467 PHE A C 1
ATOM 3676 O O . PHE A 1 467 ? 33.597 2.336 -34.743 1.00 98.06 467 PHE A O 1
ATOM 3683 N N . PHE A 1 468 ? 35.726 1.670 -34.638 1.00 97.75 468 PHE A N 1
ATOM 3684 C CA . PHE A 1 468 ? 36.110 2.612 -33.581 1.00 97.75 468 PHE A CA 1
ATOM 3685 C C . PHE A 1 468 ? 37.170 3.614 -34.034 1.00 97.75 468 PHE A C 1
ATOM 3687 O O . PHE A 1 468 ? 37.883 3.398 -35.018 1.00 97.75 468 PHE A O 1
ATOM 3694 N N . GLY A 1 469 ? 37.263 4.738 -33.325 1.00 93.69 469 GLY A N 1
ATOM 3695 C CA . GLY A 1 469 ? 38.195 5.813 -33.628 1.00 93.69 469 GLY A CA 1
ATOM 3696 C C . GLY A 1 469 ? 39.612 5.583 -33.103 1.00 93.69 469 GLY A C 1
ATOM 3697 O O . GLY A 1 469 ? 40.065 4.459 -32.880 1.00 93.69 469 GLY A O 1
ATOM 3698 N N . GLY A 1 470 ? 40.364 6.678 -32.988 1.00 92.38 470 GLY A N 1
ATOM 3699 C CA . GLY A 1 470 ? 41.817 6.658 -32.823 1.00 92.38 470 GLY A CA 1
ATOM 3700 C C . GLY A 1 470 ? 42.501 6.696 -34.189 1.00 92.38 470 GLY A C 1
ATOM 3701 O O . GLY A 1 470 ? 42.200 7.549 -35.023 1.00 92.38 470 GLY A O 1
ATOM 3702 N N . ASN A 1 471 ? 43.406 5.760 -34.461 1.00 92.38 471 ASN A N 1
ATOM 3703 C CA . ASN A 1 471 ? 44.125 5.680 -35.733 1.00 92.38 471 ASN A CA 1
ATOM 3704 C C . ASN A 1 471 ? 43.310 4.968 -36.832 1.00 92.38 471 ASN A C 1
ATOM 3706 O O . ASN A 1 471 ? 43.793 4.044 -37.484 1.00 92.38 471 ASN A O 1
ATOM 3710 N N . SER A 1 472 ? 42.047 5.363 -37.020 1.00 92.00 472 SER A N 1
ATOM 3711 C CA . SER A 1 472 ? 41.109 4.649 -37.903 1.00 92.00 472 SER A CA 1
ATOM 3712 C C . SER A 1 472 ? 41.502 4.650 -39.385 1.00 92.00 472 SER A C 1
ATOM 3714 O O . SER A 1 472 ? 41.018 3.798 -40.121 1.00 92.00 472 SER A O 1
ATOM 3716 N N . GLY A 1 473 ? 42.432 5.513 -39.819 1.00 91.44 473 GLY A N 1
ATOM 3717 C CA . GLY A 1 473 ? 43.028 5.452 -41.164 1.00 91.44 473 GLY A CA 1
ATOM 3718 C C . GLY A 1 473 ? 43.720 4.116 -41.460 1.00 91.44 473 GLY A C 1
ATOM 3719 O O . GLY A 1 473 ? 43.655 3.635 -42.582 1.00 91.44 473 GLY A O 1
ATOM 3720 N N . VAL A 1 474 ? 44.273 3.442 -40.441 1.00 93.00 474 VAL A N 1
ATOM 3721 C CA . VAL A 1 474 ? 44.854 2.090 -40.587 1.00 93.00 474 VAL A CA 1
ATOM 3722 C C . VAL A 1 474 ? 43.824 1.069 -41.069 1.00 93.00 474 VAL A C 1
ATOM 3724 O O . VAL A 1 474 ? 44.187 0.121 -41.752 1.00 93.00 474 VAL A O 1
ATOM 3727 N N . ALA A 1 475 ? 42.556 1.243 -40.699 1.00 94.88 475 ALA A N 1
ATOM 3728 C CA . ALA A 1 475 ? 41.463 0.390 -41.151 1.00 94.88 475 ALA A CA 1
ATOM 3729 C C . ALA A 1 475 ? 40.821 0.925 -42.436 1.00 94.88 475 ALA A C 1
ATOM 3731 O O . ALA A 1 475 ? 40.571 0.163 -43.361 1.00 94.88 475 ALA A O 1
ATOM 3732 N N . ALA A 1 476 ? 40.555 2.234 -42.486 1.00 95.56 476 ALA A N 1
ATOM 3733 C CA . ALA A 1 476 ? 39.818 2.862 -43.577 1.00 95.56 476 ALA A CA 1
ATOM 3734 C C . ALA A 1 476 ? 40.596 2.854 -44.904 1.00 95.56 476 ALA A C 1
ATOM 3736 O O . ALA A 1 476 ? 39.995 2.703 -45.961 1.00 95.56 476 ALA A O 1
ATOM 3737 N N . ASP A 1 477 ? 41.924 2.982 -44.857 1.00 96.00 477 ASP A N 1
ATOM 3738 C CA . ASP A 1 477 ? 42.768 3.035 -46.054 1.00 96.00 477 ASP A CA 1
ATOM 3739 C C . ASP A 1 477 ? 43.286 1.640 -46.480 1.00 96.00 477 ASP A C 1
ATOM 3741 O O . ASP A 1 477 ? 44.049 1.534 -47.441 1.00 96.00 477 ASP A O 1
ATOM 3745 N N . ASP A 1 478 ? 42.895 0.567 -45.778 1.00 97.00 478 ASP A N 1
ATOM 3746 C CA . ASP A 1 478 ? 43.339 -0.806 -46.044 1.00 97.00 478 ASP A CA 1
ATOM 3747 C C . ASP A 1 478 ? 42.310 -1.572 -46.902 1.00 97.00 478 ASP A C 1
ATOM 3749 O O . ASP A 1 478 ? 41.219 -1.897 -46.418 1.00 97.00 478 ASP A O 1
ATOM 3753 N N . PRO A 1 479 ? 42.634 -1.911 -48.166 1.00 96.81 479 PRO A N 1
ATOM 3754 C CA . PRO A 1 479 ? 41.691 -2.571 -49.065 1.00 96.81 479 PRO A CA 1
ATOM 3755 C C . PRO A 1 479 ? 41.192 -3.925 -48.557 1.00 96.81 479 PRO A C 1
ATOM 3757 O O . PRO A 1 479 ? 40.050 -4.285 -48.838 1.00 96.81 479 PRO A O 1
ATOM 3760 N N . ASP A 1 480 ? 42.010 -4.673 -47.810 1.00 97.06 480 ASP A N 1
ATOM 3761 C CA . ASP A 1 480 ? 41.622 -5.993 -47.300 1.00 97.06 480 ASP A CA 1
ATOM 3762 C C . ASP A 1 480 ? 40.509 -5.849 -46.257 1.00 97.06 480 ASP A C 1
ATOM 3764 O O . ASP A 1 480 ? 39.530 -6.597 -46.266 1.00 97.06 480 ASP A O 1
ATOM 3768 N N . VAL A 1 481 ? 40.629 -4.834 -45.397 1.00 97.19 481 VAL A N 1
ATOM 3769 C CA . VAL A 1 481 ? 39.642 -4.512 -44.363 1.00 97.19 481 VAL A CA 1
ATOM 3770 C C . VAL A 1 481 ? 38.352 -4.020 -45.007 1.00 97.19 481 VAL A C 1
ATOM 3772 O O . VAL A 1 481 ? 37.283 -4.537 -44.702 1.00 97.19 481 VAL A O 1
ATOM 3775 N N . ILE A 1 482 ? 38.430 -3.079 -45.952 1.00 97.81 482 ILE A N 1
ATOM 3776 C CA . ILE A 1 482 ? 37.235 -2.550 -46.624 1.00 97.81 482 ILE A CA 1
ATOM 3777 C C . ILE A 1 482 ? 36.500 -3.637 -47.417 1.00 97.81 482 ILE A C 1
ATOM 3779 O O . ILE A 1 482 ? 35.270 -3.704 -47.374 1.00 97.81 482 ILE A O 1
ATOM 3783 N N . ASN A 1 483 ? 37.226 -4.526 -48.098 1.00 96.75 483 ASN A N 1
ATOM 3784 C CA . ASN A 1 483 ? 36.615 -5.660 -48.790 1.00 96.75 483 ASN A CA 1
ATOM 3785 C C . ASN A 1 483 ? 35.957 -6.640 -47.809 1.00 96.75 483 ASN A C 1
ATOM 3787 O O . ASN A 1 483 ? 34.874 -7.145 -48.097 1.00 96.75 483 ASN A O 1
ATOM 3791 N N . TRP A 1 484 ? 36.563 -6.872 -46.640 1.00 97.00 484 TRP A N 1
ATOM 3792 C CA . TRP A 1 484 ? 35.983 -7.703 -45.583 1.00 97.00 484 TRP A CA 1
ATOM 3793 C C . TRP A 1 484 ? 34.669 -7.127 -45.036 1.00 97.00 484 TRP A C 1
ATOM 3795 O O . TRP A 1 484 ? 33.721 -7.884 -44.824 1.00 97.00 484 TRP A O 1
ATOM 3805 N N . VAL A 1 485 ? 34.587 -5.800 -44.874 1.00 96.19 485 VAL A N 1
ATOM 3806 C CA . VAL A 1 485 ? 33.355 -5.105 -44.462 1.00 96.19 485 VAL A CA 1
ATOM 3807 C C . VAL A 1 485 ? 32.275 -5.214 -45.542 1.00 96.19 485 VAL A C 1
ATOM 3809 O O . VAL A 1 485 ? 31.141 -5.575 -45.239 1.00 96.19 485 VAL A O 1
ATOM 3812 N N . LYS A 1 486 ? 32.622 -4.965 -46.812 1.00 95.06 486 LYS A N 1
ATOM 3813 C CA . LYS A 1 486 ? 31.683 -5.068 -47.948 1.00 95.06 486 LYS A CA 1
ATOM 3814 C C . LYS A 1 486 ? 31.148 -6.483 -48.158 1.00 95.06 486 LYS A C 1
ATOM 3816 O O . LYS A 1 486 ? 30.011 -6.643 -48.582 1.00 95.06 486 LYS A O 1
ATOM 3821 N N . ALA A 1 487 ? 31.953 -7.504 -47.865 1.00 93.56 487 ALA A N 1
ATOM 3822 C CA . ALA A 1 487 ? 31.535 -8.899 -47.969 1.00 93.56 487 ALA A CA 1
ATOM 3823 C C . ALA A 1 487 ? 30.463 -9.293 -46.933 1.00 93.56 487 ALA A C 1
ATOM 3825 O O . ALA A 1 487 ? 29.825 -10.326 -47.103 1.00 93.56 487 ALA A O 1
ATOM 3826 N N . ARG A 1 488 ? 30.251 -8.479 -45.889 1.00 92.12 488 ARG A N 1
ATOM 3827 C CA . ARG A 1 488 ? 29.281 -8.705 -44.805 1.00 92.12 488 ARG A CA 1
ATOM 3828 C C . ARG A 1 488 ? 28.119 -7.713 -44.866 1.00 92.12 488 ARG A C 1
ATOM 3830 O O . ARG A 1 488 ? 27.741 -7.094 -43.873 1.00 92.12 488 ARG A O 1
ATOM 3837 N N . ASP A 1 489 ? 27.551 -7.576 -46.060 1.00 86.25 489 ASP A N 1
ATOM 3838 C CA . ASP A 1 489 ? 26.292 -6.867 -46.340 1.00 86.25 489 ASP A CA 1
ATOM 3839 C C . ASP A 1 489 ? 25.066 -7.574 -45.726 1.00 86.25 489 ASP A C 1
ATOM 3841 O O . ASP A 1 489 ? 23.960 -7.074 -45.784 1.00 86.25 489 ASP A O 1
ATOM 3845 N N . GLU A 1 490 ? 25.194 -8.729 -45.082 1.00 86.88 490 GLU A N 1
ATOM 3846 C CA . GLU A 1 490 ? 24.033 -9.358 -44.428 1.00 86.88 490 GLU A CA 1
ATOM 3847 C C . GLU A 1 490 ? 23.860 -8.937 -42.960 1.00 86.88 490 GLU A C 1
ATOM 3849 O O . GLU A 1 490 ? 22.865 -9.299 -42.342 1.00 86.88 490 GLU A O 1
ATOM 3854 N N . ALA A 1 491 ? 24.776 -8.129 -42.405 1.00 93.31 491 ALA A N 1
ATOM 3855 C CA . ALA A 1 491 ? 24.661 -7.641 -41.031 1.00 93.31 491 ALA A CA 1
ATOM 3856 C C . ALA A 1 491 ? 23.403 -6.770 -40.845 1.00 93.31 491 ALA A C 1
ATOM 3858 O O . ALA A 1 491 ? 23.142 -5.850 -41.631 1.00 93.31 491 ALA A O 1
ATOM 3859 N N . ASP A 1 492 ? 22.650 -7.015 -39.773 1.00 92.44 492 ASP A N 1
ATOM 3860 C CA . ASP A 1 492 ? 21.438 -6.262 -39.446 1.00 92.44 492 ASP A CA 1
ATOM 3861 C C . ASP A 1 492 ? 21.762 -4.787 -39.173 1.00 92.44 492 ASP A C 1
ATOM 3863 O O . ASP A 1 492 ? 21.009 -3.903 -39.584 1.00 92.44 492 ASP A O 1
ATOM 3867 N N . TYR A 1 493 ? 22.889 -4.513 -38.497 1.00 96.69 493 TYR A N 1
ATOM 3868 C CA . TYR A 1 493 ? 23.297 -3.156 -38.131 1.00 96.69 493 TYR A CA 1
ATOM 3869 C C . TYR A 1 493 ? 24.800 -2.901 -38.278 1.00 96.69 493 TYR A C 1
ATOM 3871 O O . TYR A 1 493 ? 25.642 -3.762 -38.022 1.00 96.69 493 TYR A O 1
ATOM 3879 N N . TYR A 1 494 ? 25.138 -1.652 -38.590 1.00 97.75 494 TYR A N 1
ATOM 3880 C CA . TYR A 1 494 ? 26.502 -1.133 -38.544 1.00 97.75 494 TYR A CA 1
ATOM 3881 C C . TYR A 1 494 ? 26.605 -0.053 -37.481 1.00 97.75 494 TYR A C 1
ATOM 3883 O O . TYR A 1 494 ? 25.789 0.866 -37.432 1.00 97.75 494 TYR A O 1
ATOM 3891 N N . PHE A 1 495 ? 27.625 -0.143 -36.641 1.00 98.12 495 PHE A N 1
ATOM 3892 C CA . PHE A 1 495 ? 27.859 0.780 -35.545 1.00 98.12 495 PHE A CA 1
ATOM 3893 C C . PHE A 1 495 ? 29.231 1.431 -35.706 1.00 98.12 495 PHE A C 1
ATOM 3895 O O . PHE A 1 495 ? 30.210 0.770 -36.051 1.00 98.12 495 PHE A O 1
ATOM 3902 N N . SER A 1 496 ? 29.346 2.730 -35.454 1.00 97.81 496 SER A N 1
ATOM 3903 C CA . SER A 1 496 ? 30.663 3.358 -35.381 1.00 97.81 496 SER A CA 1
ATOM 3904 C C . SER A 1 496 ? 30.757 4.418 -34.307 1.00 97.81 496 SER A C 1
ATOM 3906 O O . SER A 1 496 ? 29.800 5.150 -34.070 1.00 97.81 496 SER A O 1
ATOM 3908 N N . VAL A 1 497 ? 31.945 4.525 -33.716 1.00 97.88 497 VAL A N 1
ATOM 3909 C CA . VAL A 1 497 ? 32.285 5.552 -32.732 1.00 97.88 497 VAL A CA 1
ATOM 3910 C C . VAL A 1 497 ? 33.419 6.412 -33.249 1.00 97.88 497 VAL A C 1
ATOM 3912 O O . VAL A 1 497 ? 34.380 5.901 -33.836 1.00 97.88 497 VAL A O 1
ATOM 3915 N N . CYS A 1 498 ? 33.342 7.721 -32.986 1.00 95.88 498 CYS A N 1
ATOM 3916 C CA . CYS A 1 498 ? 34.423 8.658 -33.271 1.00 95.88 498 CYS A CA 1
ATOM 3917 C C . CYS A 1 498 ? 34.806 8.583 -34.763 1.00 95.88 498 CYS A C 1
ATOM 3919 O O . CYS A 1 498 ? 33.941 8.663 -35.636 1.00 95.88 498 CYS A O 1
ATOM 3921 N N . THR A 1 499 ? 36.088 8.431 -35.095 1.00 97.06 499 THR A N 1
ATOM 3922 C CA . THR A 1 499 ? 36.566 8.335 -36.482 1.00 97.06 499 THR A CA 1
ATOM 3923 C C . THR A 1 499 ? 36.390 6.946 -37.110 1.00 97.06 499 THR A C 1
ATOM 3925 O O . THR A 1 499 ? 36.838 6.744 -38.241 1.00 97.06 499 THR A O 1
ATOM 3928 N N . GLY A 1 500 ? 35.723 6.000 -36.439 1.00 96.94 500 GLY A N 1
ATOM 3929 C CA . GLY A 1 500 ? 35.318 4.716 -37.024 1.00 96.94 500 GLY A CA 1
ATOM 3930 C C . GLY A 1 500 ? 34.369 4.873 -38.219 1.00 96.94 500 GLY A C 1
ATOM 3931 O O . GLY A 1 500 ? 34.389 4.050 -39.131 1.00 96.94 500 GLY A O 1
ATOM 3932 N N . ALA A 1 501 ? 33.627 5.986 -38.285 1.00 97.12 501 ALA A N 1
ATOM 3933 C CA . ALA A 1 501 ? 32.741 6.327 -39.401 1.00 97.12 501 ALA A CA 1
ATOM 3934 C C . ALA A 1 501 ? 33.450 6.355 -40.772 1.00 97.12 501 ALA A C 1
ATOM 3936 O O . ALA A 1 501 ? 32.823 6.082 -41.790 1.00 97.12 501 ALA A O 1
ATOM 3937 N N . PHE A 1 502 ? 34.764 6.619 -40.822 1.00 97.81 502 PHE A N 1
ATOM 3938 C CA . PHE A 1 502 ? 35.529 6.592 -42.077 1.00 97.81 502 PHE A CA 1
ATOM 3939 C C . PHE A 1 502 ? 35.600 5.188 -42.693 1.00 97.81 502 PHE A C 1
ATOM 3941 O O . PHE A 1 502 ? 35.612 5.073 -43.912 1.00 97.81 502 PHE A O 1
ATOM 3948 N N . VAL A 1 503 ? 35.590 4.128 -41.875 1.00 97.75 503 VAL A N 1
ATOM 3949 C CA . VAL A 1 503 ? 35.554 2.741 -42.373 1.00 97.75 503 VAL A CA 1
ATOM 3950 C C . VAL A 1 503 ? 34.215 2.463 -43.058 1.00 97.75 503 VAL A C 1
ATOM 3952 O O . VAL A 1 503 ? 34.186 1.916 -44.157 1.00 97.75 503 VAL A O 1
ATOM 3955 N N . LEU A 1 504 ? 33.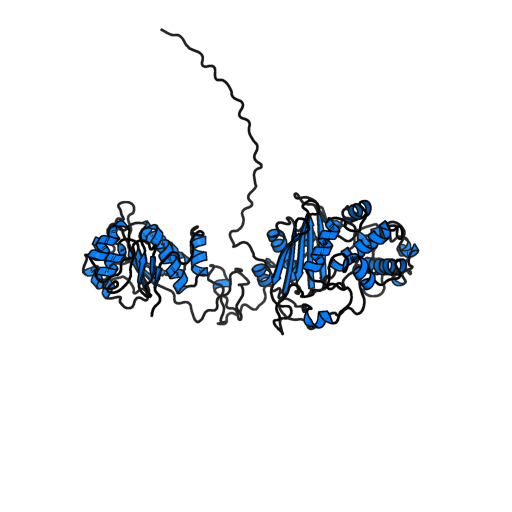111 2.912 -42.451 1.00 97.06 504 LEU A N 1
ATOM 3956 C CA . LEU A 1 504 ? 31.772 2.807 -43.037 1.00 97.06 504 LEU A CA 1
ATOM 3957 C C . LEU A 1 504 ? 31.638 3.643 -44.319 1.00 97.06 504 LEU A C 1
ATOM 3959 O O . LEU A 1 504 ? 31.009 3.202 -45.280 1.00 97.06 504 LEU A O 1
ATOM 3963 N N . GLY A 1 505 ? 32.259 4.826 -44.358 1.00 96.31 505 GLY A N 1
ATOM 3964 C CA . GLY A 1 505 ? 32.316 5.670 -45.553 1.00 96.31 505 GLY A CA 1
ATOM 3965 C C . GLY A 1 505 ? 33.027 4.985 -46.723 1.00 96.31 505 GLY A C 1
ATOM 3966 O O . GLY A 1 505 ? 32.457 4.877 -47.803 1.00 96.31 505 GLY A O 1
ATOM 3967 N N . GLU A 1 506 ? 34.223 4.431 -46.503 1.00 97.00 506 GLU A N 1
ATOM 3968 C CA . GLU A 1 506 ? 34.987 3.696 -47.533 1.00 97.00 506 GLU A CA 1
ATOM 3969 C C . GLU A 1 506 ? 34.313 2.381 -47.964 1.00 97.00 506 GLU A C 1
ATOM 3971 O O . GLU A 1 506 ? 34.415 1.932 -49.115 1.00 97.00 506 GLU A O 1
ATOM 3976 N N . ALA A 1 507 ? 33.551 1.773 -47.052 1.00 95.75 507 ALA A N 1
ATOM 3977 C CA . ALA A 1 507 ? 32.683 0.646 -47.361 1.00 95.75 507 ALA A CA 1
ATOM 3978 C C . ALA A 1 507 ? 31.473 1.034 -48.239 1.00 95.75 507 ALA A C 1
ATOM 3980 O O . ALA A 1 507 ? 30.825 0.146 -48.789 1.00 95.75 507 ALA A O 1
ATOM 3981 N N . GLY A 1 508 ? 31.196 2.330 -48.428 1.00 94.56 508 GLY A N 1
ATOM 3982 C CA . GLY A 1 508 ? 30.055 2.848 -49.192 1.00 94.56 508 GLY A CA 1
ATOM 3983 C C . GLY A 1 508 ? 28.746 2.906 -48.399 1.00 94.56 508 GLY A C 1
ATOM 3984 O O . GLY A 1 508 ? 27.698 3.194 -48.966 1.00 94.56 508 GLY A O 1
ATOM 3985 N N . MET A 1 509 ? 28.786 2.655 -47.088 1.00 94.12 509 MET A N 1
ATOM 3986 C CA . MET A 1 509 ? 27.597 2.556 -46.229 1.00 94.12 509 MET A CA 1
ATOM 3987 C C . MET A 1 509 ? 27.043 3.922 -45.800 1.00 94.12 509 MET A C 1
ATOM 3989 O O . MET A 1 509 ? 25.938 3.997 -45.268 1.00 94.12 509 MET A O 1
ATOM 3993 N N . LEU A 1 510 ? 27.800 5.003 -46.020 1.00 94.88 510 LEU A N 1
ATOM 3994 C CA . LEU A 1 510 ? 27.377 6.377 -45.724 1.00 94.88 510 LEU A CA 1
ATOM 3995 C C . LEU A 1 510 ? 26.904 7.152 -46.964 1.00 94.88 510 LEU A C 1
ATOM 3997 O O . LEU A 1 510 ? 26.523 8.318 -46.849 1.00 94.88 510 LEU A O 1
ATOM 4001 N N . GLU A 1 511 ? 26.916 6.528 -48.141 1.00 92.88 511 GLU A N 1
ATOM 4002 C CA . GLU A 1 511 ? 26.528 7.165 -49.401 1.00 92.88 511 GLU A CA 1
ATOM 4003 C C . GLU A 1 511 ? 25.047 7.576 -49.374 1.00 92.88 511 GLU A C 1
ATOM 4005 O O . GLU A 1 511 ? 24.164 6.740 -49.175 1.00 92.88 511 GLU A O 1
ATOM 4010 N N . GLY A 1 512 ? 24.762 8.872 -49.541 1.00 91.50 512 GLY A N 1
ATOM 4011 C CA . GLY A 1 512 ? 23.398 9.414 -49.470 1.00 91.50 512 GLY A CA 1
ATOM 4012 C C . GLY A 1 512 ? 22.772 9.401 -48.069 1.00 91.50 512 GLY A C 1
ATOM 4013 O O . GLY A 1 512 ? 21.599 9.742 -47.926 1.00 91.50 512 GLY A O 1
ATOM 4014 N N . GLN A 1 513 ? 23.527 9.006 -47.041 1.00 94.06 513 GLN A N 1
ATOM 4015 C CA . GLN A 1 513 ? 23.053 8.898 -45.664 1.00 94.06 513 GLN A CA 1
ATOM 4016 C C . GLN A 1 513 ? 23.429 10.124 -44.831 1.00 94.06 513 GLN A C 1
ATOM 4018 O O . GLN A 1 513 ? 24.301 10.914 -45.191 1.00 94.06 513 GLN A O 1
ATOM 4023 N N . THR A 1 514 ? 22.795 10.253 -43.669 1.00 94.81 514 THR A N 1
ATOM 4024 C CA . THR A 1 514 ? 23.198 11.226 -42.649 1.00 94.81 514 THR A CA 1
ATOM 4025 C C . THR A 1 514 ? 24.061 10.544 -41.594 1.00 94.81 514 THR A C 1
ATOM 4027 O O . THR A 1 514 ? 23.716 9.457 -41.128 1.00 94.81 514 THR A O 1
ATOM 4030 N N . ALA A 1 515 ? 25.158 11.184 -41.192 1.00 96.69 515 ALA A N 1
ATOM 4031 C CA . ALA A 1 515 ? 26.096 10.648 -40.211 1.00 96.69 515 ALA A CA 1
ATOM 4032 C C . ALA A 1 515 ? 26.693 11.741 -39.311 1.00 96.69 515 ALA A C 1
ATOM 4034 O O . ALA A 1 515 ? 26.642 12.930 -39.621 1.00 96.69 515 ALA A O 1
ATOM 4035 N N . THR A 1 516 ? 27.294 11.328 -38.199 1.00 96.62 516 THR A N 1
ATOM 4036 C CA . THR A 1 516 ? 28.159 12.161 -37.350 1.00 96.62 516 THR A CA 1
ATOM 4037 C C . THR A 1 516 ? 29.502 11.457 -37.125 1.00 96.62 516 THR A C 1
ATOM 4039 O O . THR A 1 516 ? 29.661 10.272 -37.414 1.00 96.62 516 THR A O 1
ATOM 4042 N N . THR A 1 517 ? 30.500 12.185 -36.633 1.00 96.81 517 THR A N 1
ATOM 4043 C CA . THR A 1 517 ? 31.804 11.634 -36.239 1.00 96.81 517 THR A CA 1
ATOM 4044 C C . THR A 1 517 ? 32.421 12.498 -35.135 1.00 96.81 517 THR A C 1
ATOM 4046 O O . THR A 1 517 ? 31.796 13.407 -34.592 1.00 96.81 517 THR A O 1
ATOM 4049 N N . PHE A 1 518 ? 33.667 12.222 -34.761 1.00 95.88 518 PHE A N 1
ATOM 4050 C CA . PHE A 1 518 ? 34.414 13.049 -33.824 1.00 95.88 518 PHE A CA 1
ATOM 4051 C C . PHE A 1 518 ? 34.504 14.497 -34.308 1.00 95.88 518 PHE A C 1
ATOM 4053 O O . PHE A 1 518 ? 34.845 14.745 -35.460 1.00 95.88 518 PHE A O 1
ATOM 4060 N N . HIS A 1 519 ? 34.278 15.457 -33.410 1.00 91.50 519 HIS A N 1
ATOM 4061 C CA . HIS A 1 519 ? 34.141 16.876 -33.753 1.00 91.50 519 HIS A CA 1
ATOM 4062 C C . HIS A 1 519 ? 35.296 17.448 -34.600 1.00 91.50 519 HIS A C 1
ATOM 4064 O O . HIS A 1 519 ? 35.065 18.280 -35.469 1.00 91.50 519 HIS A O 1
ATOM 4070 N N . ARG A 1 520 ? 36.540 16.980 -34.411 1.00 92.88 520 ARG A N 1
ATOM 4071 C CA . ARG A 1 520 ? 37.697 17.427 -35.222 1.00 92.88 520 ARG A CA 1
ATOM 4072 C C . ARG A 1 520 ? 37.785 16.795 -36.612 1.00 92.88 520 ARG A C 1
ATOM 4074 O O . ARG A 1 520 ? 38.639 17.185 -37.398 1.00 92.88 520 ARG A O 1
ATOM 4081 N N . ALA A 1 521 ? 36.977 15.780 -36.884 1.00 94.62 521 ALA A N 1
ATOM 4082 C CA . ALA A 1 521 ? 36.983 15.021 -38.126 1.00 94.62 521 ALA A CA 1
ATOM 4083 C C . ALA A 1 521 ? 35.729 15.261 -38.981 1.00 94.62 521 ALA A C 1
ATOM 4085 O O . ALA A 1 521 ? 35.646 14.682 -40.059 1.00 94.62 521 ALA A O 1
ATOM 4086 N N . LEU A 1 522 ? 34.794 16.110 -38.531 1.00 95.62 522 LEU A N 1
ATOM 4087 C CA . LEU A 1 522 ? 33.554 16.432 -39.246 1.00 95.62 522 LEU A CA 1
ATOM 4088 C C . LEU A 1 522 ? 33.833 17.022 -40.636 1.00 95.62 522 LEU A C 1
ATOM 4090 O O . LEU A 1 522 ? 33.339 16.481 -41.618 1.00 95.62 522 LEU A O 1
ATOM 4094 N N . ASP A 1 523 ? 34.690 18.049 -40.725 1.00 96.06 523 ASP A N 1
ATOM 4095 C CA . ASP A 1 523 ? 35.072 18.669 -42.009 1.00 96.06 523 ASP A CA 1
ATOM 4096 C C . ASP A 1 523 ? 35.681 17.639 -42.963 1.00 96.06 523 ASP A C 1
ATOM 4098 O O . ASP A 1 523 ? 35.292 17.528 -44.118 1.00 96.06 523 ASP A O 1
ATOM 4102 N N . ARG A 1 524 ? 36.590 16.808 -42.446 1.00 96.31 524 ARG A N 1
ATOM 4103 C CA . ARG A 1 524 ? 37.253 15.770 -43.239 1.00 96.31 524 ARG A CA 1
ATOM 4104 C C . ARG A 1 524 ? 36.281 14.684 -43.705 1.00 96.31 524 ARG A C 1
ATOM 4106 O O . ARG A 1 524 ? 36.500 14.105 -44.763 1.00 96.31 524 ARG A O 1
ATOM 4113 N N . LEU A 1 525 ? 35.264 14.356 -42.908 1.00 95.81 525 LEU A N 1
ATOM 4114 C CA . LEU A 1 525 ? 34.247 13.379 -43.294 1.00 95.81 525 LEU A CA 1
ATOM 4115 C C . LEU A 1 525 ? 33.391 13.937 -44.437 1.00 95.81 525 LEU A C 1
ATOM 4117 O O . LEU A 1 525 ? 33.180 13.238 -45.420 1.00 95.81 525 LEU A O 1
ATOM 4121 N N . GLU A 1 526 ? 32.975 15.199 -44.331 1.00 95.81 526 GLU A N 1
ATOM 4122 C CA . GLU A 1 526 ? 32.187 15.901 -45.352 1.00 95.81 526 GLU A CA 1
ATOM 4123 C C . GLU A 1 526 ? 32.976 16.093 -46.658 1.00 95.81 526 GLU A C 1
ATOM 4125 O O . GLU A 1 526 ? 32.459 15.844 -47.743 1.00 95.81 526 GLU A O 1
ATOM 4130 N N . GLU A 1 527 ? 34.262 16.448 -46.569 1.00 96.19 527 GLU A N 1
ATOM 4131 C CA . GLU A 1 527 ? 35.147 16.570 -47.735 1.00 96.19 527 GLU A CA 1
ATOM 4132 C C . GLU A 1 527 ? 35.399 15.224 -48.429 1.00 96.19 527 GLU A C 1
ATOM 4134 O O . GLU A 1 527 ? 35.452 15.161 -49.659 1.00 96.19 527 GLU A O 1
ATOM 4139 N N . ARG A 1 528 ? 35.583 14.146 -47.654 1.00 96.12 528 ARG A N 1
ATOM 4140 C CA . ARG A 1 528 ? 35.910 12.814 -48.188 1.00 96.12 528 ARG A CA 1
ATOM 4141 C C . ARG A 1 528 ? 34.679 12.090 -48.739 1.00 96.12 528 ARG A C 1
ATOM 4143 O O . ARG A 1 528 ? 34.818 11.338 -49.700 1.00 96.12 528 ARG A O 1
ATOM 4150 N N . PHE A 1 529 ? 33.496 12.344 -48.179 1.00 96.44 529 PHE A N 1
ATOM 4151 C CA . PHE A 1 529 ? 32.226 11.736 -48.584 1.00 96.44 529 PHE A CA 1
ATOM 4152 C C . PHE A 1 529 ? 31.174 12.829 -48.859 1.00 96.44 529 PHE A C 1
ATOM 4154 O O . PHE A 1 529 ? 30.273 13.043 -48.048 1.00 96.44 529 PHE A O 1
ATOM 4161 N N . PRO A 1 530 ? 31.255 13.530 -50.009 1.00 93.94 530 PRO A N 1
ATOM 4162 C CA . PRO A 1 530 ? 30.430 14.712 -50.292 1.00 93.94 530 PRO A CA 1
ATOM 4163 C C . PRO A 1 530 ? 28.928 14.422 -50.430 1.00 93.94 530 PRO A C 1
ATOM 4165 O O . PRO A 1 530 ? 28.117 15.344 -50.376 1.00 93.94 530 PRO A O 1
ATOM 4168 N N . ASN A 1 531 ? 28.548 13.155 -50.610 1.00 94.44 531 ASN A N 1
ATOM 4169 C CA . ASN A 1 531 ? 27.152 12.723 -50.680 1.00 94.44 531 ASN A CA 1
ATOM 4170 C C . ASN A 1 531 ? 26.589 12.295 -49.310 1.00 94.44 531 ASN A C 1
ATOM 4172 O O . ASN A 1 531 ? 25.425 11.907 -49.225 1.00 94.44 531 ASN A O 1
ATOM 4176 N N . THR A 1 532 ? 27.385 12.362 -48.239 1.00 95.69 532 THR A N 1
ATOM 4177 C CA . THR A 1 532 ? 26.946 12.117 -46.861 1.00 95.69 532 THR A CA 1
ATOM 4178 C C . THR A 1 532 ? 26.570 13.440 -46.197 1.00 95.69 532 THR A C 1
ATOM 4180 O O . THR A 1 532 ? 27.356 14.384 -46.169 1.00 95.69 532 THR A O 1
ATOM 4183 N N . THR A 1 533 ? 25.382 13.515 -45.597 1.00 96.06 533 THR A N 1
ATOM 4184 C CA . THR A 1 533 ? 24.982 14.684 -44.798 1.00 96.06 533 THR A CA 1
ATOM 4185 C C . THR A 1 533 ? 25.617 14.593 -43.408 1.00 96.06 533 THR A C 1
ATOM 4187 O O . THR A 1 533 ? 25.239 13.739 -42.606 1.00 96.06 533 THR A O 1
ATOM 4190 N N . VAL A 1 534 ? 26.585 15.459 -43.100 1.00 95.88 534 VAL A N 1
ATOM 4191 C CA . VAL A 1 534 ? 27.321 15.417 -41.823 1.00 95.88 534 VAL A CA 1
ATOM 4192 C C . VAL A 1 534 ? 26.689 16.345 -40.778 1.00 95.88 534 VAL A C 1
ATOM 4194 O O . VAL A 1 534 ? 26.632 17.560 -40.959 1.00 95.88 534 VAL A O 1
ATOM 4197 N N . LEU A 1 535 ? 26.244 15.785 -39.648 1.00 93.81 535 LEU A N 1
ATOM 4198 C CA . LEU A 1 535 ? 25.690 16.542 -38.517 1.00 93.81 535 LEU A CA 1
ATOM 4199 C C . LEU A 1 535 ? 26.767 16.857 -37.474 1.00 93.81 535 LEU A C 1
ATOM 4201 O O . LEU A 1 535 ? 27.493 15.971 -37.032 1.00 93.81 535 LEU A O 1
ATOM 4205 N N . ARG A 1 536 ? 26.855 18.128 -37.059 1.00 88.88 536 ARG A N 1
ATOM 4206 C CA . ARG A 1 536 ? 27.980 18.656 -36.262 1.00 88.88 536 ARG A CA 1
ATOM 4207 C C . ARG A 1 536 ? 27.743 18.697 -34.745 1.00 88.88 536 ARG A C 1
ATOM 4209 O O . ARG A 1 536 ? 28.710 18.728 -33.995 1.00 88.88 536 ARG A O 1
ATOM 4216 N N . ASP A 1 537 ? 26.490 18.585 -34.303 1.00 85.25 537 ASP A N 1
ATOM 4217 C CA . ASP A 1 537 ? 26.077 18.687 -32.892 1.00 85.25 537 ASP A CA 1
ATOM 4218 C C . ASP A 1 537 ? 25.202 17.497 -32.449 1.00 85.25 537 ASP A C 1
ATOM 4220 O O . ASP A 1 537 ? 24.241 17.646 -31.698 1.00 85.25 537 ASP A O 1
ATOM 4224 N N . ALA A 1 538 ? 25.508 16.296 -32.943 1.00 88.12 538 ALA A N 1
ATOM 4225 C CA . ALA A 1 538 ? 24.785 15.071 -32.605 1.00 88.12 538 ALA A CA 1
ATOM 4226 C C . ALA A 1 538 ? 25.690 14.098 -31.837 1.00 88.12 538 ALA A C 1
ATOM 4228 O O . ALA A 1 538 ? 26.776 13.760 -32.316 1.00 88.12 538 ALA A O 1
ATOM 4229 N N . ARG A 1 539 ? 25.230 13.605 -30.674 1.00 91.88 539 ARG A N 1
ATOM 4230 C CA . ARG A 1 539 ? 25.929 12.535 -29.933 1.00 91.88 539 ARG A CA 1
ATOM 4231 C C . ARG A 1 539 ? 25.951 11.240 -30.741 1.00 91.88 539 ARG A C 1
ATOM 4233 O O . ARG A 1 539 ? 26.998 10.611 -30.865 1.00 91.88 539 ARG A O 1
ATOM 4240 N N . PHE A 1 540 ? 24.818 10.894 -31.342 1.00 95.00 540 PHE A N 1
ATOM 4241 C CA . PHE A 1 540 ? 24.706 9.836 -32.337 1.00 95.00 540 PHE A CA 1
ATOM 4242 C C . PHE A 1 540 ? 23.663 10.185 -33.399 1.00 95.00 540 PHE A C 1
ATOM 4244 O O . PHE A 1 540 ? 22.800 11.039 -33.182 1.00 95.00 540 PHE A O 1
ATOM 4251 N N . VAL A 1 541 ? 23.758 9.511 -34.540 1.00 94.75 541 VAL A N 1
ATOM 4252 C CA . VAL A 1 541 ? 22.797 9.540 -35.641 1.00 94.75 541 VAL A CA 1
ATOM 4253 C C . VAL A 1 541 ? 22.437 8.101 -35.986 1.00 94.75 541 VAL A C 1
ATOM 4255 O O . VAL A 1 541 ? 23.336 7.298 -36.229 1.00 94.75 541 VAL A O 1
ATOM 4258 N N . ASP A 1 542 ? 21.142 7.788 -36.009 1.00 94.94 542 ASP A N 1
ATOM 4259 C CA . ASP A 1 542 ? 20.592 6.498 -36.447 1.00 94.94 542 ASP A CA 1
ATOM 4260 C C . ASP A 1 542 ? 19.790 6.704 -37.739 1.00 94.94 542 ASP A C 1
ATOM 4262 O O . ASP A 1 542 ? 18.813 7.460 -37.750 1.00 94.94 542 ASP A O 1
ATOM 4266 N N . ASN A 1 543 ? 20.211 6.043 -38.820 1.00 86.44 543 ASN A N 1
ATOM 4267 C CA . ASN A 1 543 ? 19.548 6.077 -40.129 1.00 86.44 543 ASN A CA 1
ATOM 4268 C C . ASN A 1 543 ? 18.798 4.773 -40.467 1.00 86.44 543 ASN A C 1
ATOM 4270 O O . ASN A 1 543 ? 18.553 4.475 -41.632 1.00 86.44 543 ASN A O 1
ATOM 4274 N N . GLY A 1 544 ? 18.459 3.975 -39.453 1.00 86.44 544 GLY A N 1
ATOM 4275 C CA . GLY A 1 544 ? 17.815 2.676 -39.613 1.00 86.44 544 GLY A CA 1
ATOM 4276 C C . GLY A 1 544 ? 18.827 1.550 -39.451 1.00 86.44 544 GLY A C 1
ATOM 4277 O O . GLY A 1 544 ? 18.788 0.843 -38.441 1.00 86.44 544 GLY A O 1
ATOM 4278 N N . ARG A 1 545 ? 19.741 1.414 -40.417 1.00 90.62 545 ARG A N 1
ATOM 4279 C CA . ARG A 1 545 ? 20.724 0.315 -40.481 1.00 90.62 545 ARG A CA 1
ATOM 4280 C C . ARG A 1 545 ? 22.107 0.704 -39.954 1.00 90.62 545 ARG A C 1
ATOM 4282 O O . ARG A 1 545 ? 22.836 -0.143 -39.447 1.00 90.62 545 ARG A O 1
ATOM 4289 N N . VAL A 1 546 ? 22.477 1.978 -40.054 1.00 95.94 546 VAL A N 1
ATOM 4290 C CA . VAL A 1 546 ? 23.780 2.499 -39.635 1.00 95.94 546 VAL A CA 1
ATOM 4291 C C . VAL A 1 546 ? 23.603 3.495 -38.494 1.00 95.94 546 VAL A C 1
ATOM 4293 O O . VAL A 1 546 ? 22.857 4.470 -38.590 1.00 95.94 546 VAL A O 1
ATOM 4296 N N . ILE A 1 547 ? 24.342 3.261 -37.415 1.00 97.38 547 ILE A N 1
ATOM 4297 C CA . ILE A 1 547 ? 24.421 4.144 -36.260 1.00 97.38 547 ILE A CA 1
ATOM 4298 C C . ILE A 1 547 ? 25.843 4.684 -36.179 1.00 97.38 547 ILE A C 1
ATOM 4300 O O . ILE A 1 547 ? 26.809 3.944 -35.985 1.00 97.38 547 ILE A O 1
ATOM 4304 N N . THR A 1 548 ? 25.978 5.996 -36.331 1.00 97.69 548 THR A N 1
ATOM 4305 C CA . THR A 1 548 ? 27.258 6.694 -36.177 1.00 97.69 548 THR A CA 1
ATOM 4306 C C . THR A 1 548 ? 27.220 7.547 -34.924 1.00 97.69 548 THR A C 1
ATOM 4308 O O . THR A 1 548 ? 26.222 8.212 -34.656 1.00 97.69 548 THR A O 1
ATOM 4311 N N . THR A 1 549 ? 28.286 7.531 -34.132 1.00 96.56 549 THR A N 1
ATOM 4312 C CA . THR A 1 549 ? 28.389 8.340 -32.918 1.00 96.56 549 THR A CA 1
ATOM 4313 C C . THR A 1 549 ? 29.564 9.303 -33.008 1.00 96.56 549 THR A C 1
ATOM 4315 O O . THR A 1 549 ? 30.576 9.046 -33.667 1.00 96.56 549 THR A O 1
ATOM 4318 N N . ALA A 1 550 ? 29.463 10.418 -32.288 1.00 92.38 550 ALA A N 1
ATOM 4319 C CA . ALA A 1 550 ? 30.610 11.270 -32.013 1.00 92.38 550 ALA A CA 1
ATOM 4320 C C . ALA A 1 550 ? 31.660 10.501 -31.178 1.00 92.38 550 ALA A C 1
ATOM 4322 O O . ALA A 1 550 ? 31.516 9.309 -30.896 1.00 92.38 550 ALA A O 1
ATOM 4323 N N . GLY A 1 551 ? 32.740 11.167 -30.772 1.00 81.25 551 GLY A N 1
ATOM 4324 C CA . GLY A 1 551 ? 33.695 10.594 -29.811 1.00 81.25 551 GLY A CA 1
ATOM 4325 C C . GLY A 1 551 ? 33.491 11.168 -28.408 1.00 81.25 551 GLY A C 1
ATOM 4326 O O . GLY A 1 551 ? 32.819 12.179 -28.231 1.00 81.25 551 GLY A O 1
ATOM 4327 N N . ILE A 1 552 ? 34.084 10.633 -27.351 1.00 84.06 552 ILE A N 1
ATOM 4328 C CA . ILE A 1 552 ? 34.518 9.243 -27.150 1.00 84.06 552 ILE A CA 1
ATOM 4329 C C . ILE A 1 552 ? 33.400 8.544 -26.359 1.00 84.06 552 ILE A C 1
ATOM 4331 O O . ILE A 1 552 ? 32.832 7.545 -26.783 1.00 84.06 552 ILE A O 1
ATOM 4335 N N . SER A 1 553 ? 32.958 9.179 -25.268 1.00 88.88 553 SER A N 1
ATOM 4336 C CA . SER A 1 553 ? 31.841 8.708 -24.442 1.00 88.88 553 SER A CA 1
ATOM 4337 C C . SER A 1 553 ? 30.496 8.655 -25.168 1.00 88.88 553 SER A C 1
ATOM 4339 O O . SER A 1 553 ? 29.624 7.913 -24.735 1.00 88.88 553 SER A O 1
ATOM 4341 N N . ALA A 1 554 ? 30.327 9.377 -26.281 1.00 92.88 554 ALA A N 1
ATOM 4342 C CA . ALA A 1 554 ? 29.104 9.324 -27.086 1.00 92.88 554 ALA A CA 1
ATOM 4343 C C . ALA A 1 554 ? 28.823 7.929 -27.681 1.00 92.88 554 ALA A C 1
ATOM 4345 O O . ALA A 1 554 ? 27.675 7.618 -28.000 1.00 92.88 554 ALA A O 1
ATOM 4346 N N . GLY A 1 555 ? 29.845 7.067 -27.776 1.00 94.56 555 GLY A N 1
ATOM 4347 C CA . GLY A 1 555 ? 29.666 5.660 -28.132 1.00 94.56 555 GLY A CA 1
ATOM 4348 C C . GLY A 1 555 ? 28.791 4.897 -27.132 1.00 94.56 555 GLY A C 1
ATOM 4349 O O . GLY A 1 555 ? 28.030 4.024 -27.539 1.00 94.56 555 GLY A O 1
ATOM 4350 N N . ILE A 1 556 ? 28.839 5.253 -25.842 1.00 96.00 556 ILE A N 1
ATOM 4351 C CA . ILE A 1 556 ? 27.997 4.639 -24.801 1.00 96.00 556 ILE A CA 1
ATOM 4352 C C . ILE A 1 556 ? 26.523 4.960 -25.071 1.00 96.00 556 ILE A C 1
ATOM 4354 O O . ILE A 1 556 ? 25.689 4.059 -25.049 1.00 96.00 556 ILE A O 1
ATOM 4358 N N . ASP A 1 557 ? 26.202 6.210 -25.417 1.00 94.62 557 ASP A N 1
ATOM 4359 C CA . ASP A 1 557 ? 24.821 6.614 -25.710 1.00 94.62 557 ASP A CA 1
ATOM 4360 C C . ASP A 1 557 ? 24.280 5.952 -26.973 1.00 94.62 557 ASP A C 1
ATOM 4362 O O . ASP A 1 557 ? 23.136 5.504 -26.991 1.00 94.62 557 ASP A O 1
ATOM 4366 N N . GLY A 1 558 ? 25.101 5.860 -28.025 1.00 94.62 558 GLY A N 1
ATOM 4367 C CA . GLY A 1 558 ? 24.716 5.156 -29.247 1.00 94.62 558 GLY A CA 1
ATOM 4368 C C . GLY A 1 558 ? 24.496 3.660 -29.010 1.00 94.62 558 GLY A C 1
ATOM 4369 O O . GLY A 1 558 ? 23.564 3.082 -29.568 1.00 94.62 558 GLY A O 1
ATOM 4370 N N . ALA A 1 559 ? 25.311 3.033 -28.158 1.00 96.94 559 ALA A N 1
ATOM 4371 C CA . ALA A 1 559 ? 25.139 1.632 -27.790 1.00 96.94 559 ALA A CA 1
ATOM 4372 C C . ALA A 1 559 ? 23.863 1.420 -26.961 1.00 96.94 559 ALA A C 1
ATOM 4374 O O . ALA A 1 559 ? 23.089 0.511 -27.256 1.00 96.94 559 ALA A O 1
ATOM 4375 N N . LEU A 1 560 ? 23.588 2.290 -25.980 1.00 94.75 560 LEU A N 1
ATOM 4376 C CA . LEU A 1 560 ? 22.349 2.258 -25.195 1.00 94.75 560 LEU A CA 1
ATOM 4377 C C . LEU A 1 560 ? 21.118 2.485 -26.077 1.00 94.75 560 LEU A C 1
ATOM 4379 O O . LEU A 1 560 ? 20.105 1.811 -25.895 1.00 94.75 560 LEU A O 1
ATOM 4383 N N . HIS A 1 561 ? 21.214 3.367 -27.074 1.00 93.75 561 HIS A N 1
ATOM 4384 C CA . HIS A 1 561 ? 20.172 3.553 -28.085 1.00 93.75 561 HIS A CA 1
ATOM 4385 C C . HIS A 1 561 ? 19.937 2.283 -28.910 1.00 93.75 561 HIS A C 1
ATOM 4387 O O . HIS A 1 561 ? 18.792 1.863 -29.064 1.00 93.75 561 HIS A O 1
ATOM 4393 N N . LEU A 1 562 ? 20.991 1.614 -29.390 1.00 94.19 562 LEU A N 1
ATOM 4394 C CA . LEU A 1 562 ? 20.832 0.358 -30.131 1.00 94.19 562 LEU A CA 1
ATOM 4395 C C . LEU A 1 562 ? 20.255 -0.761 -29.246 1.00 94.19 562 LEU A C 1
ATOM 4397 O O . LEU A 1 562 ? 19.385 -1.512 -29.686 1.00 94.19 562 LEU A O 1
ATOM 4401 N N . VAL A 1 563 ? 20.652 -0.837 -27.974 1.00 90.94 563 VAL A N 1
ATOM 4402 C CA . VAL A 1 563 ? 20.023 -1.744 -27.001 1.00 90.94 563 VAL A CA 1
ATOM 4403 C C . VAL A 1 563 ? 18.542 -1.403 -26.826 1.00 90.94 563 VAL A C 1
ATOM 4405 O O . VAL A 1 563 ? 17.714 -2.311 -26.856 1.00 90.94 563 VAL A O 1
ATOM 4408 N N . ALA A 1 564 ? 18.182 -0.122 -26.710 1.00 83.25 564 ALA A N 1
ATOM 4409 C CA . ALA A 1 564 ? 16.788 0.303 -26.618 1.00 83.25 564 ALA A CA 1
ATOM 4410 C C . ALA A 1 564 ? 15.989 -0.096 -27.869 1.00 83.25 564 ALA A C 1
ATOM 4412 O O . ALA A 1 564 ? 14.870 -0.593 -27.753 1.00 83.25 564 ALA A O 1
ATOM 4413 N N . LYS A 1 565 ? 16.590 0.049 -29.055 1.00 83.94 565 LYS A N 1
ATOM 4414 C CA . LYS A 1 565 ? 16.000 -0.329 -30.344 1.00 83.94 565 LYS A CA 1
ATOM 4415 C C . LYS A 1 565 ? 15.735 -1.834 -30.451 1.00 83.94 565 LYS A C 1
ATOM 4417 O O . LYS A 1 565 ? 14.686 -2.225 -30.947 1.00 83.94 565 LYS A O 1
ATOM 4422 N N . LEU A 1 566 ? 16.657 -2.676 -29.9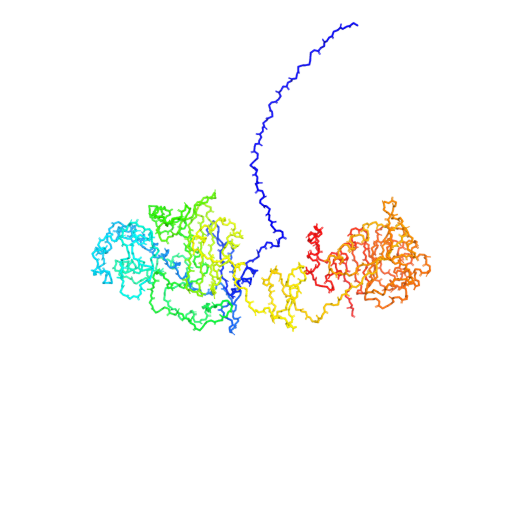75 1.00 83.44 566 LEU A N 1
ATOM 4423 C CA . LEU A 1 566 ? 16.591 -4.137 -30.156 1.00 83.44 566 LEU A CA 1
ATOM 4424 C C . LEU A 1 566 ? 15.971 -4.904 -28.986 1.00 83.44 566 LEU A C 1
ATOM 4426 O O . LEU A 1 566 ? 15.492 -6.025 -29.165 1.00 83.44 566 LEU A O 1
ATOM 4430 N N . ARG A 1 567 ? 16.036 -4.347 -27.776 1.00 74.38 567 ARG A N 1
ATOM 4431 C CA . ARG A 1 567 ? 15.614 -4.996 -26.522 1.00 74.38 567 ARG A CA 1
ATOM 4432 C C . ARG A 1 567 ? 14.598 -4.174 -25.725 1.00 74.38 567 ARG A C 1
ATOM 4434 O O . ARG A 1 567 ? 14.153 -4.639 -24.677 1.00 74.38 567 ARG A O 1
ATOM 4441 N N . GLY A 1 568 ? 14.221 -2.992 -26.208 1.00 72.62 568 GLY A N 1
ATOM 4442 C CA . GLY A 1 568 ? 13.310 -2.070 -25.533 1.00 72.62 568 GLY A CA 1
ATOM 4443 C C . GLY A 1 568 ? 14.016 -1.100 -24.581 1.00 72.62 568 GLY A C 1
ATOM 4444 O O . GLY A 1 568 ? 15.099 -1.366 -24.057 1.00 72.62 568 GLY A O 1
ATOM 4445 N N . GLU A 1 569 ? 13.377 0.042 -24.331 1.00 72.56 569 GLU A N 1
ATOM 4446 C CA . GLU A 1 569 ? 13.943 1.165 -23.568 1.00 72.56 569 GLU A CA 1
ATOM 4447 C C . GLU A 1 569 ? 14.330 0.794 -22.125 1.00 72.56 569 GLU A C 1
ATOM 4449 O O . GLU A 1 569 ? 15.383 1.198 -21.630 1.00 72.56 569 GLU A O 1
ATOM 4454 N N . GLU A 1 570 ? 13.538 -0.050 -21.462 1.00 63.62 570 GLU A N 1
ATOM 4455 C CA . GLU A 1 570 ? 13.821 -0.499 -20.093 1.00 63.62 570 GLU A CA 1
ATOM 4456 C C . GLU A 1 570 ? 15.070 -1.390 -20.008 1.00 63.62 570 GLU A C 1
ATOM 4458 O O . GLU A 1 570 ? 15.775 -1.393 -18.994 1.00 63.62 570 GLU A O 1
ATOM 4463 N N . ALA A 1 571 ? 15.406 -2.114 -21.085 1.00 70.94 571 ALA A N 1
ATOM 4464 C CA . ALA A 1 571 ? 16.655 -2.862 -21.152 1.00 70.94 571 ALA A CA 1
ATOM 4465 C C . ALA A 1 571 ? 17.869 -1.931 -21.178 1.00 70.94 571 ALA A C 1
ATOM 4467 O O . ALA A 1 571 ? 18.822 -2.159 -20.430 1.00 70.94 571 ALA A O 1
ATOM 4468 N N . ALA A 1 572 ? 17.801 -0.854 -21.962 1.00 78.50 572 ALA A N 1
ATOM 4469 C CA . ALA A 1 572 ? 18.848 0.159 -22.004 1.00 78.50 572 ALA A CA 1
ATOM 4470 C C . ALA A 1 572 ? 18.990 0.889 -20.661 1.00 78.50 572 ALA A C 1
ATOM 4472 O O . ALA A 1 572 ? 20.098 0.987 -20.140 1.00 78.50 572 ALA A O 1
ATOM 4473 N N . LYS A 1 573 ? 17.883 1.310 -20.030 1.00 76.81 573 LYS A N 1
ATOM 4474 C CA . LYS A 1 573 ? 17.919 1.960 -18.703 1.00 76.81 573 LYS A CA 1
ATOM 4475 C C . LYS A 1 573 ? 18.546 1.075 -17.627 1.00 76.81 573 LYS A C 1
ATOM 4477 O O . LYS A 1 573 ? 19.289 1.570 -16.782 1.00 76.81 573 LYS A O 1
ATOM 4482 N N . ARG A 1 574 ? 18.284 -0.238 -17.651 1.00 74.69 574 ARG A N 1
ATOM 4483 C CA . ARG A 1 574 ? 18.916 -1.191 -16.724 1.00 74.69 574 ARG A CA 1
ATOM 4484 C C . ARG A 1 574 ? 20.426 -1.259 -16.928 1.00 74.69 574 ARG A C 1
ATOM 4486 O O . ARG A 1 574 ? 21.155 -1.219 -15.942 1.00 74.69 574 ARG A O 1
ATOM 4493 N N . VAL A 1 575 ? 20.880 -1.377 -18.176 1.00 80.19 575 VAL A N 1
ATOM 4494 C CA . VAL A 1 575 ? 22.313 -1.419 -18.502 1.00 80.19 575 VAL A CA 1
ATOM 4495 C C . VAL A 1 575 ? 22.989 -0.117 -18.085 1.00 80.19 575 VAL A C 1
ATOM 4497 O O . VAL A 1 575 ? 23.985 -0.161 -17.369 1.00 80.19 575 VAL A O 1
ATOM 4500 N N . ALA A 1 576 ? 22.389 1.026 -18.425 1.00 85.31 576 ALA A N 1
ATOM 4501 C CA . ALA A 1 576 ? 22.866 2.338 -18.005 1.00 85.31 576 ALA A CA 1
ATOM 4502 C C . ALA A 1 576 ? 23.002 2.413 -16.478 1.00 85.31 576 ALA A C 1
ATOM 4504 O O . ALA A 1 576 ? 24.059 2.762 -15.971 1.00 85.31 576 ALA A O 1
ATOM 4505 N N . ARG A 1 577 ? 21.978 1.990 -15.729 1.00 75.19 577 ARG A N 1
ATOM 4506 C CA . ARG A 1 577 ? 22.026 1.967 -14.263 1.00 75.19 577 ARG A CA 1
ATOM 4507 C C . ARG A 1 577 ? 23.101 1.031 -13.709 1.00 75.19 577 ARG A C 1
ATOM 4509 O O . ARG A 1 577 ? 23.774 1.401 -12.758 1.00 75.19 577 ARG A O 1
ATOM 4516 N N . TYR A 1 578 ? 23.257 -0.164 -14.276 1.00 74.75 578 TYR A N 1
ATOM 4517 C CA . TYR A 1 578 ? 24.279 -1.122 -13.841 1.00 74.75 578 TYR A CA 1
ATOM 4518 C C . TYR A 1 578 ? 25.696 -0.564 -14.017 1.00 74.75 578 TYR A C 1
ATOM 4520 O O . TYR A 1 578 ? 26.555 -0.765 -13.166 1.00 74.75 578 TYR A O 1
ATOM 4528 N N . MET A 1 579 ? 25.913 0.178 -15.101 1.00 84.69 579 MET A N 1
ATOM 4529 C CA . MET A 1 579 ? 27.173 0.858 -15.393 1.00 84.69 579 MET A CA 1
ATOM 4530 C C . MET A 1 579 ? 27.359 2.167 -14.605 1.00 84.69 579 MET A C 1
ATOM 4532 O O . MET A 1 579 ? 28.318 2.888 -14.870 1.00 84.69 579 MET A O 1
ATOM 4536 N N . GLU A 1 580 ? 26.450 2.510 -13.678 1.00 82.19 580 GLU A N 1
ATOM 4537 C CA . GLU A 1 580 ? 26.409 3.816 -12.989 1.00 82.19 580 GLU A CA 1
ATOM 4538 C C . GLU A 1 580 ? 26.368 5.002 -13.983 1.00 82.19 580 GLU A C 1
ATOM 4540 O O . GLU A 1 580 ? 26.895 6.091 -13.752 1.00 82.19 580 GLU A O 1
ATOM 4545 N N . TYR A 1 581 ? 25.721 4.770 -15.127 1.00 86.62 581 TYR A N 1
ATOM 4546 C CA . TYR A 1 581 ? 25.439 5.715 -16.209 1.00 86.62 581 TYR A CA 1
ATOM 4547 C C . TYR A 1 581 ? 23.959 6.156 -16.185 1.00 86.62 581 TYR A C 1
ATOM 4549 O O . TYR A 1 581 ? 23.342 6.439 -17.209 1.00 86.62 581 TYR A O 1
ATOM 4557 N N . ASP A 1 582 ? 23.356 6.187 -14.995 1.00 68.06 582 ASP A N 1
ATOM 4558 C CA . ASP A 1 582 ? 21.917 6.352 -14.736 1.00 68.06 582 ASP A CA 1
ATOM 4559 C C . ASP A 1 582 ? 21.362 7.761 -15.019 1.00 68.06 582 ASP A C 1
ATOM 4561 O O . ASP A 1 582 ? 20.147 7.948 -15.076 1.00 68.06 582 ASP A O 1
ATOM 4565 N N . LYS A 1 583 ? 22.239 8.743 -15.252 1.00 73.88 583 LYS A N 1
ATOM 4566 C CA . LYS A 1 583 ? 21.881 10.096 -15.721 1.00 73.88 583 LYS A CA 1
ATOM 4567 C C . LYS A 1 583 ? 21.672 10.194 -17.234 1.00 73.88 583 LYS A C 1
ATOM 4569 O O . LYS A 1 583 ? 21.479 11.296 -17.741 1.00 73.88 583 LYS A O 1
ATOM 4574 N N . TRP A 1 584 ? 21.751 9.077 -17.949 1.00 75.62 584 TRP A N 1
ATOM 4575 C CA . TRP A 1 584 ? 21.461 9.013 -19.375 1.00 75.62 584 TRP A CA 1
ATOM 4576 C C . TRP A 1 584 ? 19.998 9.369 -19.666 1.00 75.62 584 TRP A C 1
ATOM 4578 O O . TRP A 1 584 ? 19.082 8.747 -19.125 1.00 75.62 584 TRP A O 1
ATOM 4588 N N . THR A 1 585 ? 19.777 10.342 -20.554 1.00 70.94 585 THR A N 1
ATOM 4589 C CA . THR A 1 585 ? 18.442 10.667 -21.068 1.00 70.94 585 THR A CA 1
ATOM 4590 C C . THR A 1 585 ? 18.224 9.937 -22.400 1.00 70.94 585 THR A C 1
ATOM 4592 O O . THR A 1 585 ? 18.963 10.188 -23.359 1.00 70.94 585 THR A O 1
ATOM 4595 N N . PRO A 1 586 ? 17.215 9.053 -22.516 1.00 73.50 586 PRO A N 1
ATOM 4596 C CA . PRO A 1 586 ? 16.883 8.425 -23.790 1.00 73.50 586 PRO A CA 1
ATOM 4597 C C . PRO A 1 586 ? 16.614 9.469 -24.883 1.00 73.50 586 PRO A C 1
ATOM 4599 O O . PRO A 1 586 ? 15.877 10.430 -24.667 1.00 73.50 586 PRO A O 1
ATOM 4602 N N . GLY A 1 587 ? 17.191 9.269 -26.071 1.00 61.66 587 GLY A N 1
ATOM 4603 C CA . GLY A 1 587 ? 16.912 10.113 -27.239 1.00 61.66 587 GLY A CA 1
ATOM 4604 C C . GLY A 1 587 ? 17.759 11.385 -27.385 1.00 61.66 587 GLY A C 1
ATOM 4605 O O . GLY A 1 587 ? 17.422 12.218 -28.216 1.00 61.66 587 GLY A O 1
ATOM 4606 N N . GLU A 1 588 ? 18.878 11.540 -26.669 1.00 73.31 588 GLU A N 1
ATOM 4607 C CA . GLU A 1 588 ? 19.828 12.661 -26.872 1.00 73.31 588 GLU A CA 1
ATOM 4608 C C . GLU A 1 588 ? 20.576 12.654 -28.235 1.00 73.31 588 GLU A C 1
ATOM 4610 O O . GLU A 1 588 ? 21.465 13.475 -28.471 1.00 73.31 588 GLU A O 1
ATOM 4615 N N . GLY A 1 589 ? 20.233 11.742 -29.153 1.00 67.81 589 GLY A N 1
ATOM 4616 C CA . GLY A 1 589 ? 20.750 11.680 -30.526 1.00 67.81 589 GLY A CA 1
ATOM 4617 C C . GLY A 1 589 ? 19.692 11.986 -31.588 1.00 67.81 589 GLY A C 1
ATOM 4618 O O . GLY A 1 589 ? 18.520 12.209 -31.293 1.00 67.81 589 GLY A O 1
ATOM 4619 N N . VAL A 1 590 ? 20.105 11.994 -32.856 1.00 69.50 590 VAL A N 1
ATOM 4620 C CA . VAL A 1 590 ? 19.216 12.262 -33.994 1.00 69.50 590 VAL A CA 1
ATOM 4621 C C . VAL A 1 590 ? 18.757 10.939 -34.606 1.00 69.50 590 VAL A C 1
ATOM 4623 O O . VAL A 1 590 ? 19.554 10.208 -35.190 1.00 69.50 590 VAL A O 1
ATOM 4626 N N . ILE A 1 591 ? 17.463 10.639 -34.486 1.00 80.62 591 ILE A N 1
ATOM 4627 C CA . ILE A 1 591 ? 16.833 9.458 -35.092 1.00 80.62 591 ILE A CA 1
ATOM 4628 C C . ILE A 1 591 ? 16.113 9.904 -36.361 1.00 80.62 591 ILE A C 1
ATOM 4630 O O . ILE A 1 591 ? 15.183 10.714 -36.303 1.00 80.62 591 ILE A O 1
ATOM 4634 N N . LEU A 1 592 ? 16.531 9.375 -37.506 1.00 70.50 592 LEU A N 1
ATOM 4635 C CA . LEU A 1 592 ? 15.888 9.667 -38.778 1.00 70.50 592 LEU A CA 1
ATOM 4636 C C . LEU A 1 592 ? 14.769 8.656 -39.014 1.00 70.50 592 LEU A C 1
ATOM 4638 O O . LEU A 1 592 ? 14.982 7.449 -38.945 1.00 70.50 592 LEU A O 1
ATOM 4642 N N . LYS A 1 593 ? 13.552 9.154 -39.248 1.00 48.12 593 LYS A N 1
ATOM 4643 C CA . LYS A 1 593 ? 12.430 8.301 -39.651 1.00 48.12 593 LYS A CA 1
ATOM 4644 C C . LYS A 1 593 ? 12.618 7.905 -41.112 1.00 48.12 593 LYS A C 1
ATOM 4646 O O . LYS A 1 593 ? 12.926 8.766 -41.935 1.00 48.12 593 LYS A O 1
ATOM 4651 N N . GLU A 1 594 ? 12.390 6.635 -41.423 1.00 41.50 594 GLU A N 1
ATOM 4652 C CA . GLU A 1 594 ? 12.144 6.220 -42.803 1.00 41.50 594 GLU A CA 1
ATOM 4653 C C . GLU A 1 594 ? 10.876 6.934 -43.303 1.00 41.50 594 GLU A C 1
ATOM 4655 O O . GLU A 1 594 ? 9.881 7.018 -42.574 1.00 41.50 594 GLU A O 1
ATOM 4660 N N . ASN A 1 595 ? 10.948 7.518 -44.502 1.00 34.06 595 ASN A N 1
ATOM 4661 C CA . ASN A 1 595 ? 9.783 8.061 -45.207 1.00 34.06 595 ASN A CA 1
ATOM 4662 C C . ASN A 1 595 ? 8.937 6.941 -45.805 1.00 34.06 595 ASN A C 1
ATOM 4664 O O . ASN A 1 595 ? 9.546 6.001 -46.365 1.00 34.06 595 ASN A O 1
#